Protein AF-0000000074027611 (afdb_homodimer)

Foldseek 3Di:
DWKWAFKQADAPDGTDIDIGDQDDDDALKWKWQWFKFWDDPVLLCVSNVQDVQADPGAGATQFTKTFTQDHHYWAAAPVRHTHDGGFIKGWQQKFAPCPDCCNPPVVHRLPHPPIDGARGRDYLVDPPSQRHNLMRMHMDDSRIHMGTDDPPDDRNLQRCLNWLQLLLLQLVVVDDDQAQFAEEEEELASNRLNNLLVSVVNHHPAYEYEEADPLSQVLSVVNHHPYYHHCVVDPLVRVLVVLCVVVVNFAGQEYEYAAQAEPSVVSRLSRHGQQHEYEYRHNPGDHDDYDDDCCPRDVVSVYYYDYTRTHDPVSSVVSNVSCVVVVVSSVSQAPEEAESVCVSVQSVCVVVVVHSMYMYRPPCPPPPDD/DWKWAFKQADAPDGTDIDIDDQDDDDALKWKWQWFKFWDDPVLLCVSNVQDVQADPGAGATQFTKTFTQDHHYWDAAPVRHTHDGGFIKGWQQKFAPCPDCCNPPVVHRLPHPPIDGARGRDYLVDPPSQRHNLMRMHMDDSRIHMGTDDPPDDRNLQRCLNWLQLLLLQLVVVDDDQAQFAEEEEELASNRLNNLLVSVVNHHPAYEYEEADPLSQVLSVVNHHPYYHHCVVDPLVRVLVVLCVVVVNFAGQEYEYAAQAEPSVVSRLSRHGQQHEYEYRHNPGDHDDYDDDCCPRDVVSVYYYDYTRTHDPVSSVVSNVSCVVVVPSSVSQAPEEAESVCVSVQSVCVVVVVHSMYMYRHPPPPPPDD

Radius of gyration: 30.06 Å; Cα contacts (8 Å, |Δi|>4): 1896; chains: 2; bounding box: 50×96×67 Å

Nearest PDB structures (foldseek):
  1vj0-assembly1_D  TM=9.812E-01  e=1.031E-55  Thermotoga maritima
  1ju9-assembly1_B  TM=8.365E-01  e=3.126E-28  Equus caballus
  7f3p-assembly1_D  TM=8.612E-01  e=1.720E-26  Thermoanaerobacter brockii
  6ljh-assembly1_A  TM=8.284E-01  e=6.159E-26  Artemisia annua
  1agn-assembly1_A  TM=7.928E-01  e=4.806E-27  Homo sapiens

pLDDT: mean 95.37, std 7.91, range [29.94, 98.88]

Organism: NCBI:txid312168

Structure (mmCIF, N/CA/C/O backbone):
data_AF-0000000074027611-model_v1
#
loop_
_entity.id
_entity.type
_entity.pdbx_description
1 polymer 'D-arabinose 1-dehydrogenase, Zn-dependent alcohol dehydrogenase family'
#
loop_
_atom_site.group_PDB
_atom_site.id
_atom_site.type_symbol
_atom_site.label_atom_id
_atom_site.label_alt_id
_atom_site.label_comp_id
_atom_site.label_asym_id
_atom_site.label_entity_id
_atom_site.label_seq_id
_atom_site.pdbx_PDB_ins_code
_atom_site.Cartn_x
_atom_site.Cartn_y
_atom_site.Cartn_z
_atom_site.occupancy
_atom_site.B_iso_or_equiv
_atom_site.auth_seq_id
_atom_site.auth_comp_id
_atom_site.auth_asym_id
_atom_site.auth_atom_id
_atom_site.pdbx_PDB_model_num
ATOM 1 N N . MET A 1 1 ? 15.344 -45.125 -18.812 1 91.56 1 MET A N 1
ATOM 2 C CA . MET A 1 1 ? 13.938 -44.812 -19 1 91.56 1 MET A CA 1
ATOM 3 C C . MET A 1 1 ? 13.773 -43.438 -19.672 1 91.56 1 MET A C 1
ATOM 5 O O . MET A 1 1 ? 14.656 -42.594 -19.578 1 91.56 1 MET A O 1
ATOM 9 N N . LYS A 1 2 ? 12.789 -43.375 -20.484 1 96.56 2 LYS A N 1
ATOM 10 C CA . LYS A 1 2 ? 12.539 -42.094 -21.188 1 96.56 2 LYS A CA 1
ATOM 11 C C . LYS A 1 2 ? 11.219 -41.469 -20.75 1 96.56 2 LYS A C 1
ATOM 13 O O . LYS A 1 2 ? 10.328 -42.188 -20.266 1 96.56 2 LYS A O 1
ATOM 18 N N . SER A 1 3 ? 11.211 -40.25 -20.812 1 97.25 3 SER A N 1
ATOM 19 C CA . SER A 1 3 ? 9.984 -39.5 -20.547 1 97.25 3 SER A CA 1
ATOM 20 C C . SER A 1 3 ? 9.516 -38.75 -21.797 1 97.25 3 SER A C 1
ATOM 22 O O . SER A 1 3 ? 10.312 -38.094 -22.469 1 97.25 3 SER A O 1
ATOM 24 N N . LYS A 1 4 ? 8.219 -38.875 -22.078 1 98 4 LYS A N 1
ATOM 25 C CA . LYS A 1 4 ? 7.617 -38 -23.078 1 98 4 LYS A CA 1
ATOM 26 C C . LYS A 1 4 ? 7.324 -36.625 -22.5 1 98 4 LYS A C 1
ATOM 28 O O . LYS A 1 4 ? 6.906 -36.5 -21.344 1 98 4 LYS A O 1
ATOM 33 N N . ALA A 1 5 ? 7.629 -35.594 -23.25 1 98.5 5 ALA A N 1
ATOM 34 C CA . ALA A 1 5 ? 7.371 -34.219 -22.828 1 98.5 5 ALA A CA 1
ATOM 35 C C . ALA A 1 5 ? 6.918 -33.375 -24 1 98.5 5 ALA A C 1
ATOM 37 O O . ALA A 1 5 ? 7.32 -33.594 -25.141 1 98.5 5 ALA A O 1
ATOM 38 N N . MET A 1 6 ? 6.035 -32.469 -23.781 1 98.75 6 MET A N 1
ATOM 39 C CA . MET A 1 6 ? 5.648 -31.469 -24.75 1 98.75 6 MET A CA 1
ATOM 40 C C . MET A 1 6 ? 6.516 -30.219 -24.609 1 98.75 6 MET A C 1
ATOM 42 O O . MET A 1 6 ? 6.402 -29.484 -23.625 1 98.75 6 MET A O 1
ATOM 46 N N . VAL A 1 7 ? 7.34 -29.922 -25.578 1 98.81 7 VAL A N 1
ATOM 47 C CA . VAL A 1 7 ? 8.383 -28.906 -25.469 1 98.81 7 VAL A CA 1
ATOM 48 C C . VAL A 1 7 ? 8.047 -27.719 -26.359 1 98.81 7 VAL A C 1
ATOM 50 O O . VAL A 1 7 ? 7.688 -27.906 -27.531 1 98.81 7 VAL A O 1
ATOM 53 N N . LEU A 1 8 ? 8.055 -26.547 -25.797 1 98.88 8 LEU A N 1
ATOM 54 C CA . LEU A 1 8 ? 8.008 -25.312 -26.578 1 98.88 8 LEU A CA 1
ATOM 55 C C . LEU A 1 8 ? 9.391 -24.953 -27.109 1 98.88 8 LEU A C 1
ATOM 57 O O . LEU A 1 8 ? 10.281 -24.594 -26.328 1 98.88 8 LEU A O 1
ATOM 61 N N . LYS A 1 9 ? 9.57 -25 -28.391 1 98.56 9 LYS A N 1
ATOM 62 C CA . LYS A 1 9 ? 10.867 -24.75 -29 1 98.56 9 LYS A CA 1
ATOM 63 C C . LYS A 1 9 ? 10.93 -23.344 -29.609 1 98.56 9 LYS A C 1
ATOM 65 O O . LYS A 1 9 ? 12.008 -22.766 -29.734 1 98.56 9 LYS A O 1
ATOM 70 N N . GLU A 1 10 ? 9.797 -22.875 -30.062 1 98.19 10 GLU A N 1
ATOM 71 C CA . GLU A 1 10 ? 9.617 -21.547 -30.641 1 98.19 10 GLU A CA 1
ATOM 72 C C . GLU A 1 10 ? 8.312 -20.906 -30.172 1 98.19 10 GLU A C 1
ATOM 74 O O . GLU A 1 10 ? 7.273 -21.578 -30.125 1 98.19 10 GLU A O 1
ATOM 79 N N . PHE A 1 11 ? 8.438 -19.688 -29.844 1 97.81 11 PHE A N 1
ATOM 80 C CA . PHE A 1 11 ? 7.234 -19 -29.375 1 97.81 11 PHE A CA 1
ATOM 81 C C . PHE A 1 11 ? 6.145 -19.031 -30.438 1 97.81 11 PHE A C 1
ATOM 83 O O . PHE A 1 11 ? 6.434 -19.047 -31.625 1 97.81 11 PHE A O 1
ATOM 90 N N . MET A 1 12 ? 4.914 -19.109 -30.047 1 97.38 12 MET A N 1
ATOM 91 C CA . MET A 1 12 ? 3.705 -19.062 -30.859 1 97.38 12 MET A CA 1
ATOM 92 C C . MET A 1 12 ? 3.629 -20.25 -31.797 1 97.38 12 MET A C 1
ATOM 94 O O . MET A 1 12 ? 2.848 -20.25 -32.75 1 97.38 12 MET A O 1
ATOM 98 N N . LYS A 1 13 ? 4.449 -21.234 -31.672 1 98.25 13 LYS A N 1
ATOM 99 C CA . LYS A 1 13 ? 4.375 -22.484 -32.406 1 98.25 13 LYS A CA 1
ATOM 100 C C . LYS A 1 13 ? 3.889 -23.625 -31.5 1 98.25 13 LYS A C 1
ATOM 102 O O . LYS A 1 13 ? 4.004 -23.531 -30.266 1 98.25 13 LYS A O 1
ATOM 107 N N . PRO A 1 14 ? 3.322 -24.609 -32.094 1 98.44 14 PRO A N 1
ATOM 108 C CA . PRO A 1 14 ? 2.855 -25.719 -31.266 1 98.44 14 PRO A CA 1
ATOM 109 C C . PRO A 1 14 ? 3.986 -26.406 -30.5 1 98.44 14 PRO A C 1
ATOM 111 O O . PRO A 1 14 ? 5.102 -26.516 -31 1 98.44 14 PRO A O 1
ATOM 114 N N . LEU A 1 15 ? 3.631 -26.797 -29.297 1 98.81 15 LEU A N 1
ATOM 115 C CA . LEU A 1 15 ? 4.559 -27.656 -28.578 1 98.81 15 LEU A CA 1
ATOM 116 C C . LEU A 1 15 ? 4.82 -28.953 -29.328 1 98.81 15 LEU A C 1
ATOM 118 O O . LEU A 1 15 ? 3.928 -29.469 -30 1 98.81 15 LEU A O 1
ATOM 122 N N . GLU A 1 16 ? 5.988 -29.469 -29.188 1 98.56 16 GLU A N 1
ATOM 123 C CA . GLU A 1 16 ? 6.367 -30.719 -29.844 1 98.56 16 GLU A CA 1
ATOM 124 C C . GLU A 1 16 ? 6.641 -31.828 -28.812 1 98.56 16 GLU A C 1
ATOM 126 O O . GLU A 1 16 ? 7.285 -31.578 -27.797 1 98.56 16 GLU A O 1
ATOM 131 N N . MET A 1 17 ? 6.129 -32.969 -29.094 1 98.06 17 MET A N 1
ATOM 132 C CA . MET A 1 17 ? 6.438 -34.125 -28.25 1 98.06 17 MET A CA 1
ATOM 133 C C . MET A 1 17 ? 7.887 -34.562 -28.438 1 98.06 17 MET A C 1
ATOM 135 O O . MET A 1 17 ? 8.336 -34.812 -29.562 1 98.06 17 MET A O 1
ATOM 139 N N . VAL A 1 18 ? 8.562 -34.625 -27.391 1 97.88 18 VAL A N 1
ATOM 140 C CA . VAL A 1 18 ? 9.961 -35.031 -27.391 1 97.88 18 VAL A CA 1
ATOM 141 C C . VAL A 1 18 ? 10.172 -36.125 -26.359 1 97.88 18 VAL A C 1
ATOM 143 O O . VAL A 1 18 ? 9.539 -36.125 -25.297 1 97.88 18 VAL A O 1
ATOM 146 N N . GLU A 1 19 ? 10.93 -37.062 -26.703 1 97.88 19 GLU A N 1
ATOM 147 C CA . GLU A 1 19 ? 11.367 -38.062 -25.719 1 97.88 19 GLU A CA 1
ATOM 148 C C . GLU A 1 19 ? 12.688 -37.656 -25.078 1 97.88 19 GLU A C 1
ATOM 150 O O . GLU A 1 19 ? 13.672 -37.375 -25.781 1 97.88 19 GLU A O 1
ATOM 155 N N . ILE A 1 20 ? 12.68 -37.656 -23.797 1 98.06 20 ILE A N 1
ATOM 156 C CA . ILE A 1 20 ? 13.859 -37.219 -23.062 1 98.06 20 ILE A CA 1
ATOM 157 C C . ILE A 1 20 ? 14.336 -38.344 -22.156 1 98.06 20 ILE A C 1
ATOM 159 O O . ILE A 1 20 ? 13.555 -38.938 -21.406 1 98.06 20 ILE A O 1
ATOM 163 N N . GLU A 1 21 ? 15.617 -38.688 -22.312 1 97.75 21 GLU A N 1
ATOM 164 C CA . GLU A 1 21 ? 16.203 -39.656 -21.391 1 97.75 21 GLU A CA 1
ATOM 165 C C . GLU A 1 21 ? 16.219 -39.125 -19.969 1 97.75 21 GLU A C 1
ATOM 167 O O . GLU A 1 21 ? 16.672 -38 -19.719 1 97.75 21 GLU A O 1
ATOM 172 N N . ILE A 1 22 ? 15.688 -39.875 -19.078 1 98.19 22 ILE A N 1
ATOM 173 C CA . ILE A 1 22 ? 15.734 -39.469 -17.672 1 98.19 22 ILE A CA 1
ATOM 174 C C . ILE A 1 22 ? 17.156 -39.625 -17.141 1 98.19 22 ILE A C 1
ATOM 176 O O . ILE A 1 22 ? 17.688 -40.75 -17.109 1 98.19 22 ILE A O 1
ATOM 180 N N . PRO A 1 23 ? 17.734 -38.562 -16.719 1 97.88 23 PRO A N 1
ATOM 181 C CA . PRO A 1 23 ? 19.125 -38.656 -16.234 1 97.88 23 PRO A CA 1
ATOM 182 C C . PRO A 1 23 ? 19.219 -39.312 -14.852 1 97.88 23 PRO A C 1
ATOM 184 O O . PRO A 1 23 ? 18.203 -39.5 -14.18 1 97.88 23 PRO A O 1
ATOM 187 N N . THR A 1 24 ? 20.484 -39.656 -14.609 1 97.25 24 THR A N 1
ATOM 188 C CA . THR A 1 24 ? 20.719 -40.094 -13.234 1 97.25 24 THR A CA 1
ATOM 189 C C . THR A 1 24 ? 20.453 -38.969 -12.258 1 97.25 24 THR A C 1
ATOM 191 O O . THR A 1 24 ? 20.969 -37.844 -12.438 1 97.25 24 THR A O 1
ATOM 194 N N . LEU A 1 25 ? 19.656 -39.25 -11.297 1 97.94 25 LEU A N 1
ATOM 195 C CA . LEU A 1 25 ? 19.297 -38.219 -10.312 1 97.94 25 LEU A CA 1
ATOM 196 C C . LEU A 1 25 ? 20.516 -37.812 -9.477 1 97.94 25 LEU A C 1
ATOM 198 O O . LEU A 1 25 ? 21.344 -38.656 -9.133 1 97.94 25 LEU A O 1
ATOM 202 N N . LYS A 1 26 ? 20.609 -36.531 -9.18 1 96.88 26 LYS A N 1
ATOM 203 C CA . LYS A 1 26 ? 21.578 -36.062 -8.195 1 96.88 26 LYS A CA 1
ATOM 204 C C . LYS A 1 26 ? 21.031 -36.219 -6.777 1 96.88 26 LYS A C 1
ATOM 206 O O . LYS A 1 26 ? 19.828 -36.438 -6.59 1 96.88 26 LYS A O 1
ATOM 211 N N . GLU A 1 27 ? 21.953 -36.062 -5.828 1 95.69 27 GLU A N 1
ATOM 212 C CA . GLU A 1 27 ? 21.578 -36.219 -4.426 1 95.69 27 GLU A CA 1
ATOM 213 C C . GLU A 1 27 ? 20.438 -35.281 -4.059 1 95.69 27 GLU A C 1
ATOM 215 O O . GLU A 1 27 ? 20.516 -34.094 -4.324 1 95.69 27 GLU A O 1
ATOM 220 N N . GLY A 1 28 ? 19.375 -35.844 -3.477 1 95.31 28 GLY A N 1
ATO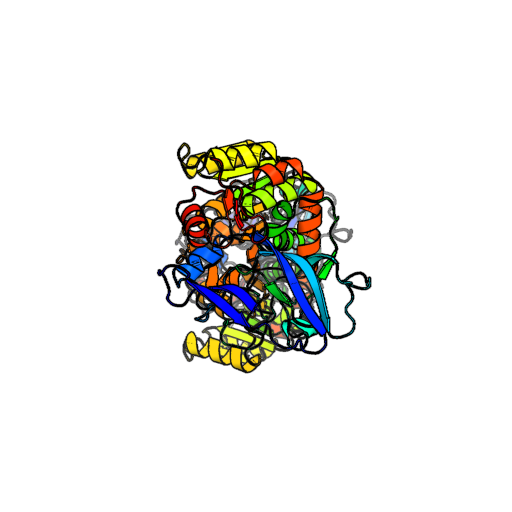M 221 C CA . GLY A 1 28 ? 18.25 -35.062 -3 1 95.31 28 GLY A CA 1
ATOM 222 C C . GLY A 1 28 ? 17.156 -34.875 -4.051 1 95.31 28 GLY A C 1
ATOM 223 O O . GLY A 1 28 ? 16.031 -34.5 -3.725 1 95.31 28 GLY A O 1
ATOM 224 N N . GLU A 1 29 ? 17.438 -35.156 -5.27 1 98 29 GLU A N 1
ATOM 225 C CA . GLU A 1 29 ? 16.453 -34.969 -6.34 1 98 29 GLU A CA 1
ATOM 226 C C . GLU A 1 29 ? 15.398 -36.062 -6.301 1 98 29 GLU A C 1
ATOM 228 O O . GLU A 1 29 ? 15.656 -37.156 -5.797 1 98 29 GLU A O 1
ATOM 233 N N . VAL A 1 30 ? 14.273 -35.781 -6.762 1 98.56 30 VAL A N 1
ATOM 234 C CA . VAL A 1 30 ? 13.133 -36.688 -6.742 1 98.56 30 VAL A CA 1
ATOM 235 C C . VAL A 1 30 ? 12.508 -36.781 -8.133 1 98.56 30 VAL A C 1
ATOM 237 O O . VAL A 1 30 ? 12.164 -35.75 -8.719 1 98.56 30 VAL A O 1
ATOM 240 N N . LEU A 1 31 ? 12.398 -37.938 -8.648 1 98.69 31 LEU A N 1
ATOM 241 C CA . LEU A 1 31 ? 11.672 -38.188 -9.891 1 98.69 31 LEU A CA 1
ATOM 242 C C . LEU A 1 31 ? 10.18 -38.406 -9.617 1 98.69 31 LEU A C 1
ATOM 244 O O . LEU A 1 31 ? 9.812 -39.25 -8.82 1 98.69 31 LEU A O 1
ATOM 248 N N . ILE A 1 32 ? 9.414 -37.594 -10.242 1 98.69 32 ILE A N 1
ATOM 249 C CA . ILE A 1 32 ? 7.973 -37.656 -10.031 1 98.69 32 ILE A CA 1
ATOM 250 C C . ILE A 1 32 ? 7.289 -38.125 -11.312 1 98.69 32 ILE A C 1
ATOM 252 O O . ILE A 1 32 ? 7.57 -37.625 -12.398 1 98.69 32 ILE A O 1
ATOM 256 N N . LYS A 1 33 ? 6.441 -39.094 -11.195 1 98.44 33 LYS A N 1
ATOM 257 C CA . LYS A 1 33 ? 5.488 -39.406 -12.258 1 98.44 33 LYS A CA 1
ATOM 258 C C . LYS A 1 33 ? 4.27 -38.469 -12.18 1 98.44 33 LYS A C 1
ATOM 260 O O . LYS A 1 33 ? 3.48 -38.562 -11.234 1 98.44 33 LYS A O 1
ATOM 265 N N . ILE A 1 34 ? 4.086 -37.688 -13.164 1 98.44 34 ILE A N 1
ATOM 266 C CA . ILE A 1 34 ? 3.045 -36.656 -13.117 1 98.44 34 ILE A CA 1
ATOM 267 C C . ILE A 1 34 ? 1.675 -37.312 -13.289 1 98.44 34 ILE A C 1
ATOM 269 O O . ILE A 1 34 ? 1.471 -38.094 -14.203 1 98.44 34 ILE A O 1
ATOM 273 N N . GLU A 1 35 ? 0.787 -36.969 -12.43 1 97.75 35 GLU A N 1
ATOM 274 C CA . GLU A 1 35 ? -0.591 -37.438 -12.547 1 97.75 35 GLU A CA 1
ATOM 275 C C . GLU A 1 35 ? -1.496 -36.375 -13.125 1 97.75 35 GLU A C 1
ATOM 277 O O . GLU A 1 35 ? -2.461 -36.656 -13.828 1 97.75 35 GLU A O 1
ATOM 282 N N . ALA A 1 36 ? -1.262 -35.188 -12.781 1 98.38 36 ALA A N 1
ATOM 283 C CA . ALA A 1 36 ? -2.027 -34.062 -13.273 1 98.38 36 ALA A CA 1
ATOM 284 C C . ALA A 1 36 ? -1.15 -32.812 -13.391 1 98.38 36 ALA A C 1
ATOM 286 O O . ALA A 1 36 ? -0.307 -32.562 -12.523 1 98.38 36 ALA A O 1
ATOM 287 N N . ALA A 1 37 ? -1.278 -32.062 -14.453 1 98.69 37 ALA A N 1
ATOM 288 C CA . ALA A 1 37 ? -0.595 -30.797 -14.688 1 98.69 37 ALA A CA 1
ATOM 289 C C . ALA A 1 37 ? -1.58 -29.719 -15.117 1 98.69 37 ALA A C 1
ATOM 291 O O . ALA A 1 37 ? -2.258 -29.859 -16.141 1 98.69 37 ALA A O 1
ATOM 292 N N . GLY A 1 38 ? -1.611 -28.656 -14.344 1 98.25 38 GLY A N 1
ATOM 293 C CA . GLY A 1 38 ? -2.529 -27.578 -14.672 1 98.25 38 GLY A CA 1
ATOM 294 C C . GLY A 1 38 ? -2.021 -26.688 -15.797 1 98.25 38 GLY A C 1
ATOM 295 O O . GLY A 1 38 ? -0.814 -26.484 -15.93 1 98.25 38 GLY A O 1
ATOM 296 N N . VAL A 1 39 ? -2.941 -26.219 -16.594 1 98 39 VAL A N 1
ATOM 297 C CA . VAL A 1 39 ? -2.643 -25.188 -17.578 1 98 39 VAL A CA 1
ATOM 298 C C . VAL A 1 39 ? -3.045 -23.812 -17.016 1 98 39 VAL A C 1
ATOM 300 O O . VAL A 1 39 ? -4.215 -23.594 -16.703 1 98 39 VAL A O 1
ATOM 303 N N . CYS A 1 40 ? -2.092 -22.953 -16.875 1 95.69 40 CYS A N 1
ATOM 304 C CA . CYS A 1 40 ? -2.293 -21.641 -16.281 1 95.69 40 CYS A CA 1
ATOM 305 C C . CYS A 1 40 ? -2.293 -20.547 -17.344 1 95.69 40 CYS A C 1
ATOM 307 O O . CYS A 1 40 ? -1.749 -20.75 -18.438 1 95.69 40 CYS A O 1
ATOM 309 N N . GLY A 1 41 ? -3.006 -19.438 -17.062 1 92.69 41 GLY A N 1
ATOM 310 C CA . GLY A 1 41 ? -2.922 -18.297 -17.953 1 92.69 41 GLY A CA 1
ATOM 311 C C . GLY A 1 41 ? -1.494 -17.891 -18.266 1 92.69 41 GLY A C 1
ATOM 312 O O . GLY A 1 41 ? -1.196 -17.453 -19.391 1 92.69 41 GLY A O 1
ATOM 313 N N . SER A 1 42 ? -0.619 -18.031 -17.344 1 93.38 42 SER A N 1
ATOM 314 C CA . SER A 1 42 ? 0.785 -17.703 -17.547 1 93.38 42 SER A CA 1
ATOM 315 C C . SER A 1 42 ? 1.418 -18.594 -18.609 1 93.38 42 SER A C 1
ATOM 317 O O . SER A 1 42 ? 2.32 -18.172 -19.328 1 93.38 42 SER A O 1
ATOM 319 N N . ASP A 1 43 ? 0.99 -19.828 -18.719 1 97.06 43 ASP A N 1
ATOM 320 C CA . ASP A 1 43 ? 1.502 -20.703 -19.766 1 97.06 43 ASP A CA 1
ATOM 321 C C . ASP A 1 43 ? 1.183 -20.156 -21.156 1 97.06 43 ASP A C 1
ATOM 323 O O . ASP A 1 43 ? 1.998 -20.25 -22.062 1 97.06 43 ASP A O 1
ATOM 327 N N . VAL A 1 44 ? -0.046 -19.625 -21.266 1 96.25 44 VAL A N 1
ATOM 328 C CA . VAL A 1 44 ? -0.457 -19.031 -22.531 1 96.25 44 VAL A CA 1
ATOM 329 C C . VAL A 1 44 ? 0.449 -17.844 -22.844 1 96.25 44 VAL A C 1
ATOM 331 O O . VAL A 1 44 ? 0.927 -17.703 -23.984 1 96.25 44 VAL A O 1
ATOM 334 N N . HIS A 1 45 ? 0.688 -17.031 -21.828 1 94.12 45 HIS A N 1
ATOM 335 C CA . HIS A 1 45 ? 1.562 -15.883 -22.031 1 94.12 45 HIS A CA 1
ATOM 336 C C . HIS A 1 45 ? 2.979 -16.312 -22.391 1 94.12 45 HIS A C 1
ATOM 338 O O . HIS A 1 45 ? 3.623 -15.703 -23.234 1 94.12 45 HIS A O 1
ATOM 344 N N . MET A 1 46 ? 3.441 -17.297 -21.75 1 96.62 46 MET A N 1
ATOM 345 C CA . MET A 1 46 ? 4.773 -17.828 -22.047 1 96.62 46 MET A CA 1
ATOM 346 C C . MET A 1 46 ? 4.832 -18.406 -23.453 1 96.62 46 MET A C 1
ATOM 348 O O . MET A 1 46 ? 5.797 -18.188 -24.188 1 96.62 46 MET A O 1
ATOM 352 N N . TRP A 1 47 ? 3.803 -19.109 -23.797 1 97.94 47 TRP A N 1
ATOM 353 C CA . TRP A 1 47 ? 3.711 -19.641 -25.156 1 97.94 47 TRP A CA 1
ATOM 354 C C . TRP A 1 47 ? 3.795 -18.531 -26.188 1 97.94 47 TRP A C 1
ATOM 356 O O . TRP A 1 47 ? 4.453 -18.688 -27.219 1 97.94 47 TRP A O 1
ATOM 366 N N . LYS A 1 48 ? 3.211 -17.406 -25.859 1 96.94 48 LYS A N 1
ATOM 367 C CA . LYS A 1 48 ? 3.178 -16.266 -26.781 1 96.94 48 LYS A CA 1
ATOM 368 C C . LYS A 1 48 ? 4.508 -15.516 -26.766 1 96.94 48 LYS A C 1
ATOM 370 O O . LYS A 1 48 ? 4.734 -14.633 -27.594 1 96.94 48 LYS A O 1
ATOM 375 N N . GLY A 1 49 ? 5.391 -15.781 -25.828 1 96 49 GLY A N 1
ATOM 376 C CA . GLY A 1 49 ? 6.648 -15.062 -25.703 1 96 49 GLY A CA 1
ATOM 377 C C . GLY A 1 49 ? 6.516 -13.75 -24.969 1 96 49 GLY A C 1
ATOM 378 O O . GLY A 1 49 ? 7.348 -12.852 -25.141 1 96 49 GLY A O 1
ATOM 379 N N . GLU A 1 50 ? 5.457 -13.648 -24.125 1 92 50 GLU A N 1
ATOM 380 C CA . GLU A 1 50 ? 5.152 -12.375 -23.484 1 92 50 GLU A CA 1
ATOM 381 C C . GLU A 1 50 ? 5.812 -12.289 -22.109 1 92 50 GLU A C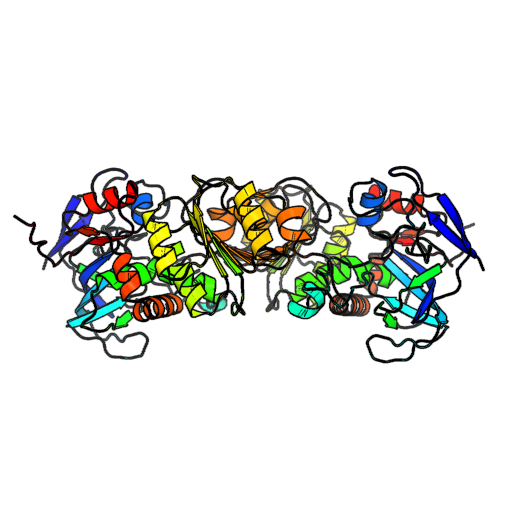 1
ATOM 383 O O . GLU A 1 50 ? 5.871 -11.211 -21.516 1 92 50 GLU A O 1
ATOM 388 N N . ASP A 1 51 ? 6.273 -13.367 -21.562 1 91.19 51 ASP A N 1
ATOM 389 C CA . ASP A 1 51 ? 6.996 -13.398 -20.297 1 91.19 51 ASP A CA 1
ATOM 390 C C . ASP A 1 51 ? 8.508 -13.398 -20.531 1 91.19 51 ASP A C 1
ATOM 392 O O . ASP A 1 51 ? 9.07 -14.383 -21.016 1 91.19 51 ASP A O 1
ATOM 396 N N . PRO A 1 52 ? 9.195 -12.312 -20.172 1 88.94 52 PRO A N 1
ATOM 397 C CA . PRO A 1 52 ? 10.625 -12.203 -20.453 1 88.94 52 PRO A CA 1
ATOM 398 C C . PRO A 1 52 ? 11.461 -13.242 -19.703 1 88.94 52 PRO A C 1
ATOM 400 O O . PRO A 1 52 ? 12.633 -13.445 -20.016 1 88.94 52 PRO A O 1
ATOM 403 N N . ARG A 1 53 ? 11.055 -14.078 -18.875 1 88.62 53 ARG A N 1
ATOM 404 C CA . ARG A 1 53 ? 11.781 -15.062 -18.078 1 88.62 53 ARG A CA 1
ATOM 405 C C . ARG A 1 53 ? 11.859 -16.406 -18.797 1 88.62 53 ARG A C 1
ATOM 407 O O . ARG A 1 53 ? 12.609 -17.297 -18.391 1 88.62 53 ARG A O 1
ATOM 414 N N . THR A 1 54 ? 11.117 -16.562 -19.781 1 95.62 54 THR A N 1
ATOM 415 C CA . THR A 1 54 ? 10.914 -17.875 -20.391 1 95.62 54 THR A CA 1
ATOM 416 C C . THR A 1 54 ? 12.07 -18.219 -21.328 1 95.62 54 THR A C 1
ATOM 418 O O . THR A 1 54 ? 12.211 -17.625 -22.391 1 95.62 54 THR A O 1
ATOM 421 N N . PRO A 1 55 ? 12.781 -19.203 -20.906 1 97.31 55 PRO A N 1
ATOM 422 C CA . PRO A 1 55 ? 13.844 -19.656 -21.812 1 97.31 55 PRO A CA 1
ATOM 423 C C . PRO A 1 55 ? 13.375 -20.75 -22.766 1 97.31 55 PRO A C 1
ATOM 425 O O . PRO A 1 55 ? 12.547 -21.578 -22.406 1 97.31 55 PRO A O 1
ATOM 428 N N . LEU A 1 56 ? 13.891 -20.719 -24.016 1 97.69 56 LEU A N 1
ATOM 429 C CA . LEU A 1 56 ? 13.633 -21.797 -24.969 1 97.69 56 LEU A CA 1
ATOM 430 C C . LEU A 1 56 ? 14.875 -22.672 -25.156 1 97.69 56 LEU A C 1
ATOM 432 O O . LEU A 1 56 ? 16 -22.172 -25.078 1 97.69 56 LEU A O 1
ATOM 436 N N . PRO A 1 57 ? 14.773 -24 -25.453 1 98.5 57 PRO A N 1
ATOM 437 C CA . PRO A 1 57 ? 13.508 -24.734 -25.344 1 98.5 57 PRO A CA 1
ATOM 438 C C . PRO A 1 57 ? 13.055 -24.922 -23.906 1 98.5 57 PRO A C 1
ATOM 440 O O . PRO A 1 57 ? 13.883 -24.922 -22.984 1 98.5 57 PRO A O 1
ATOM 443 N N . ILE A 1 58 ? 11.727 -25.109 -23.688 1 98.75 58 ILE A N 1
ATOM 444 C CA . ILE A 1 58 ? 11.234 -25.281 -22.312 1 98.75 58 ILE A CA 1
ATOM 445 C C . ILE A 1 58 ? 10.07 -26.266 -22.312 1 98.75 58 ILE A C 1
ATOM 447 O O . ILE A 1 58 ? 9.297 -26.328 -23.266 1 98.75 58 ILE A O 1
ATOM 451 N N . ILE A 1 59 ? 9.992 -27.109 -21.312 1 98.81 59 ILE A N 1
ATOM 452 C CA . ILE A 1 59 ? 8.766 -27.812 -20.953 1 98.81 59 ILE A CA 1
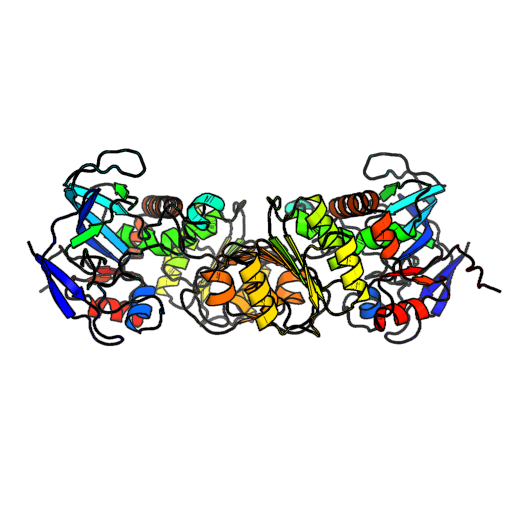ATOM 453 C C . ILE A 1 59 ? 7.906 -26.922 -20.062 1 98.81 59 ILE A C 1
ATOM 455 O O . ILE A 1 59 ? 8.273 -26.641 -18.922 1 98.81 59 ILE A O 1
ATOM 459 N N . LEU A 1 60 ? 6.75 -26.469 -20.531 1 98.44 60 LEU A N 1
ATOM 460 C CA . LEU A 1 60 ? 5.852 -25.625 -19.734 1 98.44 60 LEU A CA 1
ATOM 461 C C . LEU A 1 60 ? 5.188 -26.438 -18.625 1 98.44 60 LEU A C 1
ATOM 463 O O . LEU A 1 60 ? 5.492 -27.609 -18.453 1 98.44 60 LEU A O 1
ATOM 467 N N . GLY A 1 61 ? 4.387 -25.734 -17.859 1 98.31 61 GLY A N 1
ATOM 468 C CA . GLY A 1 61 ? 3.641 -26.359 -16.781 1 98.31 61 GLY A CA 1
ATOM 469 C C . GLY A 1 61 ? 4.293 -26.188 -15.422 1 98.31 61 GLY A C 1
ATOM 470 O O . GLY A 1 61 ? 5.23 -26.906 -15.078 1 98.31 61 GLY A O 1
ATOM 471 N N . HIS A 1 62 ? 3.754 -25.297 -14.633 1 98.19 62 HIS A N 1
ATOM 472 C CA . HIS A 1 62 ? 4.324 -25.047 -13.312 1 98.19 62 HIS A CA 1
ATOM 473 C C . HIS A 1 62 ? 3.377 -25.5 -12.211 1 98.19 62 HIS A C 1
ATOM 475 O O . HIS A 1 62 ? 3.674 -25.328 -11.023 1 98.19 62 HIS A O 1
ATOM 481 N N . GLU A 1 63 ? 2.307 -26.062 -12.594 1 98.38 63 GLU A N 1
ATOM 482 C CA . GLU A 1 63 ? 1.324 -26.641 -11.688 1 98.38 63 GLU A CA 1
ATOM 483 C C . GLU A 1 63 ? 1.306 -28.172 -11.797 1 98.38 63 GLU A C 1
ATOM 485 O O . GLU A 1 63 ? 0.803 -28.719 -12.773 1 98.38 63 GLU A O 1
ATOM 490 N N . GLY A 1 64 ? 1.794 -28.828 -10.734 1 98.12 64 GLY A N 1
ATOM 491 C CA . GLY A 1 64 ? 1.879 -30.281 -10.867 1 98.12 64 GLY A CA 1
ATOM 492 C C . GLY A 1 64 ? 1.504 -31.016 -9.594 1 98.12 64 GLY A C 1
ATOM 493 O O . GLY A 1 64 ? 1.718 -30.516 -8.492 1 98.12 64 GLY A O 1
ATOM 494 N N . VAL A 1 65 ? 0.917 -32.125 -9.781 1 98.44 65 VAL A N 1
ATOM 495 C CA . VAL A 1 65 ? 0.678 -33.156 -8.773 1 98.44 65 VAL A CA 1
ATOM 496 C C . VAL A 1 65 ? 1.084 -34.531 -9.328 1 98.44 65 VAL A C 1
ATOM 498 O O . VAL A 1 65 ? 0.833 -34.844 -10.5 1 98.44 65 VAL A O 1
ATOM 501 N N . GLY A 1 66 ? 1.738 -35.281 -8.523 1 98.12 66 GLY A N 1
ATOM 502 C CA . GLY A 1 66 ? 2.178 -36.562 -9.031 1 98.12 66 GLY A CA 1
ATOM 503 C C . GLY A 1 66 ? 2.658 -37.5 -7.938 1 98.12 66 GLY A C 1
ATOM 504 O O . GLY A 1 66 ? 2.553 -37.188 -6.75 1 98.12 66 GLY A O 1
ATOM 505 N N . ARG A 1 67 ? 3.156 -38.625 -8.398 1 98 67 ARG A N 1
ATOM 506 C CA . ARG A 1 67 ? 3.621 -39.656 -7.473 1 98 67 ARG A CA 1
ATOM 507 C C . ARG A 1 67 ? 5.141 -39.781 -7.527 1 98 67 ARG A C 1
ATOM 509 O O . ARG A 1 67 ? 5.73 -39.75 -8.609 1 98 67 ARG A O 1
ATOM 516 N N . VAL A 1 68 ? 5.676 -40 -6.363 1 98.31 68 VAL A N 1
ATOM 517 C CA . VAL A 1 68 ? 7.117 -40.219 -6.273 1 98.31 68 VAL A CA 1
ATOM 518 C C . VAL A 1 68 ? 7.492 -41.531 -6.969 1 98.31 68 VAL A C 1
ATOM 520 O O . VAL A 1 68 ? 6.957 -42.594 -6.633 1 98.31 68 VAL A O 1
ATOM 523 N N . GLN A 1 69 ? 8.352 -41.406 -7.953 1 98 69 GLN A N 1
ATOM 524 C CA . GLN A 1 69 ? 8.852 -42.594 -8.656 1 98 69 GLN A CA 1
ATOM 525 C C . GLN A 1 69 ? 10.18 -43.062 -8.07 1 98 69 GLN A C 1
ATOM 527 O O . GLN A 1 69 ? 10.383 -44.25 -7.875 1 98 69 GLN A O 1
ATOM 532 N N . GLU A 1 70 ? 11.047 -42.125 -7.887 1 97.88 70 GLU A N 1
ATOM 533 C CA . GLU A 1 70 ? 12.398 -42.375 -7.402 1 97.88 70 GLU A CA 1
ATOM 534 C C . GLU A 1 70 ? 12.945 -41.219 -6.605 1 97.88 70 GLU A C 1
ATOM 536 O O . GLU A 1 70 ? 12.625 -40.062 -6.898 1 97.88 70 GLU A O 1
ATOM 541 N N . ILE A 1 71 ? 13.695 -41.562 -5.562 1 97.81 71 ILE A N 1
ATOM 542 C CA . ILE A 1 71 ? 14.398 -40.562 -4.77 1 97.81 71 ILE A CA 1
ATOM 543 C C . ILE A 1 71 ? 15.875 -40.938 -4.676 1 97.81 71 ILE A C 1
ATOM 545 O O . ILE A 1 71 ? 16.234 -42.062 -4.379 1 97.81 71 ILE A O 1
ATOM 549 N N . LYS A 1 72 ? 16.688 -40 -5.043 1 97.88 72 LYS A N 1
ATOM 550 C CA . LYS A 1 72 ? 18.109 -40.219 -4.766 1 97.88 72 LYS A CA 1
ATOM 551 C C . LYS A 1 72 ? 18.469 -39.75 -3.361 1 97.88 72 LYS A C 1
ATOM 553 O O . LYS A 1 72 ? 18.469 -38.531 -3.086 1 97.88 72 LYS A O 1
ATOM 558 N N . GLY A 1 73 ? 18.75 -40.688 -2.463 1 96.19 73 GLY A N 1
ATOM 559 C CA . GLY A 1 73 ? 19.016 -40.375 -1.072 1 96.19 73 GLY A CA 1
ATOM 560 C C . GLY A 1 73 ? 17.766 -40.312 -0.218 1 96.19 73 GLY A C 1
ATOM 561 O O . GLY A 1 73 ? 16.844 -41.094 -0.397 1 96.19 73 GLY A O 1
ATOM 562 N N . GLU A 1 74 ? 17.859 -39.375 0.769 1 94.5 74 GLU A N 1
ATOM 563 C CA . GLU A 1 74 ? 16.719 -39.188 1.666 1 94.5 74 GLU A CA 1
ATOM 564 C C . GLU A 1 74 ? 16.062 -37.812 1.44 1 94.5 74 GLU A C 1
ATOM 566 O O . GLU A 1 74 ? 16.75 -36.844 1.155 1 94.5 74 GLU A O 1
ATOM 571 N N . LYS A 1 75 ? 14.797 -37.875 1.462 1 96.25 75 LYS A N 1
ATOM 572 C CA . LYS A 1 75 ? 14.016 -36.625 1.347 1 96.25 75 LYS A CA 1
ATOM 573 C C . LYS A 1 75 ? 12.812 -36.656 2.279 1 96.25 75 LYS A C 1
ATOM 575 O O . LYS A 1 75 ? 12.219 -37.719 2.508 1 96.25 75 LYS A O 1
ATOM 580 N N . GLN A 1 76 ? 12.562 -35.562 2.91 1 96.31 76 GLN A N 1
ATOM 581 C CA . GLN A 1 76 ? 11.406 -35.406 3.789 1 96.31 76 GLN A CA 1
ATOM 582 C C . GLN A 1 76 ? 10.461 -34.312 3.277 1 96.31 76 GLN A C 1
ATOM 584 O O . GLN A 1 76 ? 10.867 -33.438 2.521 1 96.31 76 GLN A O 1
ATOM 589 N N . THR A 1 77 ? 9.234 -34.469 3.635 1 97.31 77 THR A N 1
ATOM 590 C CA . THR A 1 77 ? 8.281 -33.406 3.398 1 97.31 77 THR A CA 1
ATOM 591 C C . THR A 1 77 ? 8.562 -32.219 4.316 1 97.31 77 THR A C 1
ATOM 593 O O . THR A 1 77 ? 9.43 -32.281 5.191 1 97.31 77 THR A O 1
ATOM 596 N N . ILE A 1 78 ? 7.828 -31.172 4.168 1 95.44 78 ILE A N 1
ATOM 597 C CA . ILE A 1 78 ? 7.992 -29.969 4.984 1 95.44 78 ILE A CA 1
ATOM 598 C C . ILE A 1 78 ? 7.637 -30.281 6.434 1 95.44 78 ILE A C 1
ATOM 600 O O . ILE A 1 78 ? 8.078 -29.594 7.352 1 95.44 78 ILE A O 1
ATOM 604 N N . TYR A 1 79 ? 6.914 -31.359 6.695 1 95.69 79 TYR A N 1
ATOM 605 C CA . TYR A 1 79 ? 6.488 -31.734 8.039 1 95.69 79 TYR A CA 1
ATOM 606 C C . TYR A 1 79 ? 7.457 -32.719 8.664 1 95.69 79 TYR A C 1
ATOM 608 O O . TYR A 1 79 ? 7.246 -33.188 9.781 1 95.69 79 TYR A O 1
ATOM 616 N N . GLY A 1 80 ? 8.414 -33.125 7.902 1 94.69 80 GLY A N 1
ATOM 617 C CA . GLY A 1 80 ? 9.438 -34.031 8.438 1 94.69 80 GLY A CA 1
ATOM 618 C C . GLY A 1 80 ? 9.148 -35.5 8.164 1 94.69 80 GLY A C 1
ATOM 619 O O . GLY A 1 80 ? 9.875 -36.375 8.633 1 94.69 80 GLY A O 1
ATOM 620 N N . GLU A 1 81 ? 8.125 -35.719 7.379 1 95.44 81 GLU A N 1
ATOM 621 C CA . GLU A 1 81 ? 7.812 -37.125 7.012 1 95.44 81 GLU A CA 1
ATOM 622 C C . GLU A 1 81 ? 8.75 -37.625 5.918 1 95.44 81 GLU A C 1
ATOM 624 O O . GLU A 1 81 ? 9.055 -36.906 4.969 1 95.44 81 GLU A O 1
ATOM 629 N N . GLU A 1 82 ? 9.07 -38.812 6.086 1 96.38 82 GLU A N 1
ATOM 630 C CA . GLU A 1 82 ? 9.906 -39.406 5.047 1 96.38 82 GLU A CA 1
ATOM 631 C C . GLU A 1 82 ? 9.133 -39.562 3.742 1 96.38 82 GLU A C 1
ATOM 633 O O . GLU A 1 82 ? 7.992 -40.031 3.744 1 96.38 82 GLU A O 1
ATOM 638 N N . LEU A 1 83 ? 9.727 -39.188 2.725 1 97.31 83 LEU A N 1
ATOM 639 C CA . LEU A 1 83 ? 9.156 -39.375 1.395 1 97.31 83 LEU A CA 1
ATOM 640 C C . LEU A 1 83 ? 9.531 -40.75 0.836 1 97.31 83 LEU A C 1
ATOM 642 O O . LEU A 1 83 ? 10.68 -41.188 0.964 1 97.31 83 LEU A O 1
ATOM 646 N N . LYS A 1 84 ? 8.562 -41.406 0.179 1 97.06 84 LYS A N 1
ATOM 647 C CA . LYS A 1 84 ? 8.797 -42.719 -0.394 1 97.06 84 LYS A CA 1
ATOM 648 C C . LYS A 1 84 ? 8.164 -42.844 -1.776 1 97.06 84 LYS A C 1
ATOM 650 O O . LYS A 1 84 ? 7.234 -42.125 -2.107 1 97.06 84 LYS A O 1
ATOM 655 N N . ALA A 1 85 ? 8.734 -43.812 -2.496 1 97.5 85 ALA A N 1
ATOM 656 C CA . ALA A 1 85 ? 8.117 -44.125 -3.779 1 97.5 85 ALA A CA 1
ATOM 657 C C . ALA A 1 85 ? 6.637 -44.469 -3.605 1 97.5 85 ALA A C 1
ATOM 659 O O . ALA A 1 85 ? 6.254 -45.156 -2.66 1 97.5 85 ALA A O 1
ATOM 660 N N . GLY A 1 86 ? 5.832 -43.875 -4.449 1 97.5 86 GLY A N 1
ATOM 661 C CA . GLY A 1 86 ? 4.402 -44.125 -4.398 1 97.5 86 GLY A CA 1
ATOM 662 C C . GLY A 1 86 ? 3.613 -43 -3.746 1 97.5 86 GLY A C 1
ATOM 663 O O . GLY A 1 86 ? 2.404 -42.875 -3.959 1 97.5 86 GLY A O 1
ATOM 664 N N . ASP A 1 87 ? 4.254 -42.188 -2.893 1 97.75 87 ASP A N 1
ATOM 665 C CA . ASP A 1 87 ? 3.568 -41.094 -2.242 1 97.75 87 ASP A CA 1
ATOM 666 C C . ASP A 1 87 ? 3.004 -40.094 -3.271 1 97.75 87 ASP A C 1
ATOM 668 O O . ASP A 1 87 ? 3.689 -39.75 -4.227 1 97.75 87 ASP A O 1
ATOM 672 N N . LEU A 1 88 ? 1.704 -39.75 -3.152 1 98.12 88 LEU A N 1
ATOM 673 C CA . LEU A 1 88 ? 1.125 -38.656 -3.936 1 98.12 88 LEU A CA 1
ATOM 674 C C . LEU A 1 88 ? 1.471 -37.312 -3.326 1 98.12 88 LEU A C 1
ATOM 676 O O . LEU A 1 88 ? 1.25 -37.062 -2.133 1 98.12 88 LEU A O 1
ATOM 680 N N . ILE A 1 89 ? 2.057 -36.406 -4.164 1 98.56 89 ILE A N 1
ATOM 681 C CA . ILE A 1 89 ? 2.584 -35.188 -3.564 1 98.56 89 ILE A CA 1
ATOM 682 C C . ILE A 1 89 ? 2.23 -33.969 -4.441 1 98.56 89 ILE A C 1
ATOM 684 O O . ILE A 1 89 ? 1.953 -34.125 -5.633 1 98.56 89 ILE A O 1
ATOM 688 N N . ILE A 1 90 ? 2.1 -32.844 -3.891 1 98.56 90 ILE A N 1
ATOM 689 C CA . ILE A 1 90 ? 2.176 -31.531 -4.492 1 98.56 90 ILE A CA 1
ATOM 690 C C . ILE A 1 90 ? 3.387 -30.781 -3.941 1 98.56 90 ILE A C 1
ATOM 692 O O . ILE A 1 90 ? 3.885 -31.109 -2.861 1 98.56 90 ILE A O 1
ATOM 696 N N . TRP A 1 91 ? 3.951 -29.875 -4.691 1 98.5 91 TRP A N 1
ATOM 697 C CA . TRP A 1 91 ? 5.184 -29.234 -4.27 1 98.5 91 TRP A CA 1
ATOM 698 C C . TRP A 1 91 ? 5.133 -27.734 -4.555 1 98.5 91 TRP A C 1
ATOM 700 O O . TRP A 1 91 ? 4.277 -27.266 -5.316 1 98.5 91 TRP A O 1
ATOM 710 N N . ASN A 1 92 ? 5.938 -26.984 -3.838 1 97.94 92 ASN A N 1
ATOM 711 C CA . ASN A 1 92 ? 6.16 -25.594 -4.184 1 97.94 92 ASN A CA 1
ATOM 712 C C . ASN A 1 92 ? 6.836 -25.453 -5.547 1 97.94 92 ASN A C 1
ATOM 714 O O . ASN A 1 92 ? 7.949 -25.938 -5.742 1 97.94 92 ASN A O 1
ATOM 718 N N . ARG A 1 93 ? 6.234 -24.75 -6.387 1 97.38 93 ARG A N 1
ATOM 719 C CA . ARG A 1 93 ? 6.711 -24.656 -7.762 1 97.38 93 ARG A CA 1
ATOM 720 C C . ARG A 1 93 ? 7.992 -23.828 -7.84 1 97.38 93 ARG A C 1
ATOM 722 O O . ARG A 1 93 ? 8.711 -23.875 -8.844 1 97.38 93 ARG A O 1
ATOM 729 N N . GLY A 1 94 ? 8.227 -22.984 -6.887 1 96.38 94 GLY A N 1
ATOM 730 C CA . GLY A 1 94 ? 9.414 -22.141 -6.867 1 96.38 94 GLY A CA 1
ATOM 731 C C . GLY A 1 94 ? 10.445 -22.594 -5.855 1 96.38 94 GLY A C 1
ATOM 732 O O . GLY A 1 94 ? 10.141 -22.734 -4.668 1 96.38 94 GLY A O 1
ATOM 733 N N . VAL A 1 95 ? 11.664 -22.797 -6.355 1 96.38 95 VAL A N 1
ATOM 734 C CA . VAL A 1 95 ? 12.773 -23.234 -5.512 1 96.38 95 VAL A CA 1
ATOM 735 C C . VAL A 1 95 ? 13.703 -22.062 -5.23 1 96.38 95 VAL A C 1
ATOM 737 O O . VAL A 1 95 ? 14.289 -21.5 -6.152 1 96.38 95 VAL A O 1
ATOM 740 N N . THR A 1 96 ? 13.859 -21.719 -3.963 1 96 96 THR A N 1
ATOM 741 C CA . THR A 1 96 ? 14.648 -20.562 -3.588 1 96 96 THR A CA 1
ATOM 742 C C . THR A 1 96 ? 16.094 -20.953 -3.293 1 96 96 THR A C 1
ATOM 744 O O . THR A 1 96 ? 16.391 -22.125 -3.074 1 96 96 THR A O 1
ATOM 747 N N . CYS A 1 97 ? 17.031 -19.969 -3.234 1 95.19 97 CYS A N 1
ATOM 748 C CA . CYS A 1 97 ? 18.453 -20.234 -3.047 1 95.19 97 CYS A CA 1
ATOM 749 C C . CYS A 1 97 ? 18.797 -20.359 -1.567 1 95.19 97 CYS A C 1
ATOM 751 O O . CYS A 1 97 ? 19.812 -20.953 -1.21 1 95.19 97 CYS A O 1
ATOM 753 N N . ASP A 1 98 ? 18 -19.797 -0.745 1 93.69 98 ASP A N 1
ATOM 754 C CA . ASP A 1 98 ? 18.141 -19.828 0.708 1 93.69 98 ASP A CA 1
ATOM 755 C C . ASP A 1 98 ? 19.438 -19.172 1.156 1 93.69 98 ASP A C 1
ATOM 757 O O . ASP A 1 98 ? 20 -19.531 2.189 1 93.69 98 ASP A O 1
ATOM 761 N N . LYS A 1 99 ? 20 -18.234 0.355 1 94.81 99 LYS A N 1
ATOM 762 C CA . LYS A 1 99 ? 21.266 -17.641 0.753 1 94.81 99 LYS A CA 1
ATOM 763 C C . LYS A 1 99 ? 21.297 -16.141 0.459 1 94.81 99 LYS A C 1
ATOM 765 O O . LYS A 1 99 ? 22.188 -15.43 0.922 1 94.81 99 LYS A O 1
ATOM 770 N N . CYS A 1 100 ? 20.391 -15.719 -0.313 1 94.94 100 CYS A N 1
ATOM 771 C CA . CYS A 1 100 ? 20.453 -14.328 -0.761 1 94.94 100 CYS A CA 1
ATOM 772 C C . CYS A 1 100 ? 19.781 -13.398 0.249 1 94.94 100 CYS A C 1
ATOM 774 O O . CYS A 1 100 ? 19.281 -13.859 1.281 1 94.94 100 CYS A O 1
ATOM 776 N N . PHE A 1 101 ? 19.828 -12.07 -0.05 1 94.44 101 PHE A N 1
ATOM 777 C CA . PHE A 1 101 ? 19.281 -11.023 0.806 1 94.44 101 PHE A CA 1
ATOM 778 C C . PHE A 1 101 ? 17.812 -11.297 1.124 1 94.44 101 PHE A C 1
ATOM 780 O O . PHE A 1 101 ? 17.406 -11.227 2.285 1 94.44 101 PHE A O 1
ATOM 787 N N . ALA A 1 102 ? 16.953 -11.672 0.153 1 95 102 ALA A N 1
ATOM 788 C CA . ALA A 1 102 ? 15.523 -11.953 0.326 1 95 102 ALA A CA 1
ATOM 789 C C . ALA A 1 102 ? 15.305 -13.156 1.231 1 95 102 ALA A C 1
ATOM 791 O O . ALA A 1 102 ? 14.438 -13.141 2.107 1 95 102 ALA A O 1
ATOM 792 N N . CYS A 1 103 ? 16.125 -14.18 1.056 1 95.5 103 CYS A N 1
ATOM 793 C CA . CYS A 1 103 ? 15.969 -15.422 1.793 1 95.5 103 CYS A CA 1
ATOM 794 C C . CYS A 1 103 ? 16.469 -15.281 3.227 1 95.5 103 CYS A C 1
ATOM 796 O O . CYS A 1 103 ? 15.82 -15.758 4.16 1 95.5 103 CYS A O 1
ATOM 798 N N . LYS A 1 104 ? 17.547 -14.5 3.398 1 94.12 104 LYS A N 1
ATOM 799 C CA . LYS A 1 104 ? 18.219 -14.555 4.695 1 94.12 104 LYS A CA 1
ATOM 800 C C . LYS A 1 104 ? 17.891 -13.32 5.531 1 94.12 104 LYS A C 1
ATOM 802 O O . LYS A 1 104 ? 17.844 -13.398 6.762 1 94.12 104 LYS A O 1
ATOM 807 N N . ILE A 1 105 ? 17.75 -12.18 4.918 1 91.25 105 ILE A N 1
ATOM 808 C CA . ILE A 1 105 ? 17.578 -10.938 5.656 1 91.25 105 ILE A CA 1
ATOM 809 C C . ILE A 1 105 ? 16.094 -10.578 5.734 1 91.25 105 ILE A C 1
ATOM 811 O O . ILE A 1 105 ? 15.547 -10.406 6.824 1 91.25 105 ILE A O 1
ATOM 815 N N . LEU A 1 106 ? 15.445 -10.609 4.586 1 92 106 LEU A N 1
ATOM 816 C CA . LEU A 1 106 ? 14.031 -10.25 4.578 1 92 106 LEU A CA 1
ATOM 817 C C . LEU A 1 106 ? 13.172 -11.398 5.09 1 92 106 LEU A C 1
ATOM 819 O O . LEU A 1 106 ? 12.023 -11.195 5.48 1 92 106 LEU A O 1
ATOM 823 N N . LYS A 1 107 ? 13.734 -12.617 4.996 1 93.94 107 LYS A N 1
ATOM 824 C CA . LYS A 1 107 ? 12.992 -13.836 5.324 1 93.94 107 LYS A CA 1
ATOM 825 C C . LYS A 1 107 ? 11.703 -13.93 4.512 1 93.94 107 LYS A C 1
ATOM 827 O O . LYS A 1 107 ? 10.648 -14.281 5.047 1 93.94 107 LYS A O 1
ATOM 832 N N . ASP A 1 108 ? 11.766 -13.453 3.297 1 93.75 108 ASP A N 1
ATOM 833 C CA . ASP A 1 108 ? 10.703 -13.562 2.309 1 93.75 108 ASP A CA 1
ATOM 834 C C . ASP A 1 108 ? 11.18 -14.297 1.058 1 93.75 108 ASP A C 1
ATOM 836 O O . ASP A 1 108 ? 11.508 -13.664 0.051 1 93.75 108 ASP A O 1
ATOM 840 N N . PRO A 1 109 ? 11.023 -15.578 1.058 1 93.12 109 PRO A N 1
ATOM 841 C CA . PRO A 1 109 ? 11.547 -16.391 -0.047 1 93.12 109 PRO A CA 1
ATOM 842 C C . PRO A 1 109 ? 10.844 -16.109 -1.37 1 93.12 109 PRO A C 1
ATOM 844 O O . PRO A 1 109 ? 11.383 -16.391 -2.439 1 93.12 109 PRO A O 1
ATOM 847 N N . SER A 1 110 ? 9.625 -15.602 -1.341 1 93.75 110 SER A N 1
ATOM 848 C CA . SER A 1 110 ? 8.922 -15.289 -2.58 1 93.75 110 SER A CA 1
ATOM 849 C C . SER A 1 110 ? 9.656 -14.211 -3.373 1 93.75 110 SER A C 1
ATOM 851 O O . SER A 1 110 ? 9.453 -14.078 -4.582 1 93.75 110 SER A O 1
ATOM 853 N N . LEU A 1 111 ? 10.547 -13.5 -2.74 1 95.31 111 LEU A N 1
ATOM 854 C CA . LEU A 1 111 ? 11.25 -12.391 -3.385 1 95.31 111 LEU A CA 1
ATOM 855 C C . LEU A 1 111 ? 12.656 -12.805 -3.789 1 95.31 111 LEU A C 1
ATOM 857 O O . LEU A 1 111 ? 13.453 -11.969 -4.215 1 95.31 111 LEU A O 1
ATOM 861 N N . CYS A 1 112 ? 13.016 -14.07 -3.684 1 95.88 112 CYS A N 1
ATOM 862 C CA . CYS A 1 112 ? 14.336 -14.57 -4.055 1 95.88 112 CYS A CA 1
ATOM 863 C C . CYS A 1 112 ? 14.617 -14.336 -5.531 1 95.88 112 CYS A C 1
ATOM 865 O O . CYS A 1 112 ? 13.906 -14.852 -6.395 1 95.88 112 CYS A O 1
ATOM 867 N N . LYS A 1 113 ? 15.664 -13.641 -5.84 1 92 113 LYS A N 1
ATOM 868 C CA . LYS A 1 113 ? 16 -13.312 -7.223 1 92 113 LYS A CA 1
ATOM 869 C C . LYS A 1 113 ? 16.609 -14.523 -7.938 1 92 113 LYS A C 1
ATOM 871 O O . LYS A 1 113 ? 16.688 -14.539 -9.164 1 92 113 LYS A O 1
ATOM 876 N N . ASN A 1 114 ? 17 -15.508 -7.184 1 94.5 114 ASN A N 1
ATOM 877 C CA . ASN A 1 114 ? 17.625 -16.703 -7.734 1 94.5 114 ASN A CA 1
ATOM 878 C C . ASN A 1 114 ? 16.625 -17.859 -7.832 1 94.5 114 ASN A C 1
ATOM 880 O O . ASN A 1 114 ? 17.016 -19 -8.094 1 94.5 114 ASN A O 1
ATOM 884 N N . ARG A 1 115 ? 15.438 -17.547 -7.621 1 95.25 115 ARG A N 1
ATOM 885 C CA . ARG A 1 115 ? 14.391 -18.547 -7.578 1 95.25 115 ARG A CA 1
ATOM 886 C C . ARG A 1 115 ? 14.273 -19.281 -8.914 1 95.25 115 ARG A C 1
ATOM 888 O O . ARG A 1 115 ? 14.266 -18.656 -9.969 1 95.25 115 ARG A O 1
ATOM 895 N N . LYS A 1 116 ? 14.266 -20.594 -8.844 1 96.06 116 LYS A N 1
ATOM 896 C CA . LYS A 1 116 ? 13.969 -21.438 -10 1 96.06 116 LYS A CA 1
ATOM 897 C C . LYS A 1 116 ? 12.531 -21.938 -9.961 1 96.06 116 LYS A C 1
ATOM 899 O O . LYS A 1 116 ? 12.07 -22.453 -8.938 1 96.06 116 LYS A O 1
ATOM 904 N N . VAL A 1 117 ? 11.836 -21.75 -11.047 1 97.25 117 VAL A N 1
ATOM 905 C CA . VAL A 1 117 ? 10.422 -22.125 -11.086 1 97.25 117 VAL A CA 1
ATOM 906 C C . VAL A 1 117 ? 10.203 -23.172 -12.18 1 97.25 117 VAL A C 1
ATOM 908 O O . VAL A 1 117 ? 10.531 -22.938 -13.344 1 97.25 117 VAL A O 1
ATOM 911 N N . TYR A 1 118 ? 9.672 -24.25 -11.781 1 98.19 118 TYR A N 1
ATOM 912 C CA . TYR A 1 118 ? 9.375 -25.328 -12.727 1 98.19 118 TYR A CA 1
ATOM 913 C C . TYR A 1 118 ? 8.445 -24.828 -13.828 1 98.19 118 TYR A C 1
ATOM 915 O O . TYR A 1 118 ? 7.422 -24.188 -13.547 1 98.19 118 TYR A O 1
ATOM 923 N N . GLY A 1 119 ? 8.812 -25.094 -15.039 1 98.31 119 GLY A N 1
ATOM 924 C CA . GLY A 1 119 ? 7.91 -24.828 -16.156 1 98.31 119 GLY A CA 1
ATOM 925 C C . GLY A 1 119 ? 7.82 -23.359 -16.5 1 98.31 119 GLY A C 1
ATOM 926 O O . GLY A 1 119 ? 6.973 -22.953 -17.312 1 98.31 119 GLY A O 1
ATOM 927 N N . ILE A 1 120 ? 8.695 -22.5 -15.906 1 97.44 120 ILE A N 1
ATOM 928 C CA . ILE A 1 120 ? 8.586 -21.078 -16.219 1 97.44 120 ILE A CA 1
ATOM 929 C C . ILE A 1 120 ? 9.953 -20.547 -16.641 1 97.44 120 ILE A C 1
ATOM 931 O O . ILE A 1 120 ? 10.109 -20.016 -17.734 1 97.44 120 ILE A O 1
ATOM 935 N N . ASN A 1 121 ? 11 -20.766 -15.789 1 97.19 121 ASN A N 1
ATOM 936 C CA . ASN A 1 121 ? 12.234 -20.047 -16.094 1 97.19 121 ASN A CA 1
ATOM 937 C C . ASN A 1 121 ? 13.438 -20.984 -16.125 1 97.19 121 ASN A C 1
ATOM 939 O O . ASN A 1 121 ? 14.562 -20.578 -15.828 1 97.19 121 ASN A O 1
ATOM 943 N N . GLN A 1 122 ? 13.195 -22.266 -16.406 1 97.25 122 GLN A N 1
ATOM 944 C CA . GLN A 1 122 ? 14.25 -23.266 -16.578 1 97.25 122 GLN A CA 1
ATOM 945 C C . GLN A 1 122 ? 14.117 -23.969 -17.922 1 97.25 122 GLN A C 1
ATOM 947 O O . GLN A 1 122 ? 13.094 -24.594 -18.203 1 97.25 122 GLN A O 1
ATOM 952 N N . SER A 1 123 ? 15.227 -23.891 -18.688 1 98.19 123 SER A N 1
ATOM 953 C CA . SER A 1 123 ? 15.219 -24.531 -20.016 1 98.19 123 SER A CA 1
ATOM 954 C C . SER A 1 123 ? 15.297 -26.047 -19.891 1 98.19 123 SER A C 1
ATOM 956 O O . SER A 1 123 ? 15.984 -26.578 -19.016 1 98.19 123 SER A O 1
ATOM 958 N N . SER A 1 124 ? 14.602 -26.719 -20.844 1 98.06 124 SER A N 1
ATOM 959 C CA . SER A 1 124 ? 14.68 -28.172 -20.891 1 98.06 124 SER A CA 1
ATOM 960 C C . SER A 1 124 ? 16.016 -28.641 -21.484 1 98.06 124 SER A C 1
ATOM 962 O O . SER A 1 124 ? 16.297 -29.844 -21.516 1 98.06 124 SER A O 1
ATOM 964 N N . ALA A 1 125 ? 16.844 -27.688 -21.922 1 97.38 125 ALA A N 1
ATOM 965 C CA . ALA A 1 125 ? 18.172 -28 -22.438 1 97.38 125 ALA A CA 1
ATOM 966 C C . ALA A 1 125 ? 19.203 -28.078 -21.312 1 97.38 125 ALA A C 1
ATOM 968 O O . ALA A 1 125 ? 20.344 -28.469 -21.531 1 97.38 125 ALA A O 1
ATOM 969 N N . VAL A 1 126 ? 18.812 -27.719 -20.172 1 96 126 VAL A N 1
ATOM 970 C CA . VAL A 1 126 ? 19.719 -27.688 -19.031 1 96 126 VAL A CA 1
ATOM 971 C C . VAL A 1 126 ? 19.312 -28.781 -18.031 1 96 126 VAL A C 1
ATOM 973 O O . VAL A 1 126 ? 18.125 -29 -17.797 1 96 126 VAL A O 1
ATOM 976 N N . PHE A 1 127 ? 20.391 -29.422 -17.469 1 95.81 127 PHE A N 1
ATOM 977 C CA . PHE A 1 127 ? 20.141 -30.438 -16.453 1 95.81 127 PHE A CA 1
ATOM 978 C C . PHE A 1 127 ? 19.156 -29.922 -15.398 1 95.81 127 PHE A C 1
ATOM 980 O O . PHE A 1 127 ? 19.266 -28.781 -14.953 1 95.81 127 PHE A O 1
ATOM 987 N N . PRO A 1 128 ? 18.125 -30.75 -15.016 1 97.06 128 PRO A N 1
ATOM 988 C CA . PRO A 1 128 ? 17.875 -32.156 -15.281 1 97.06 128 PRO A CA 1
ATOM 989 C C . PRO A 1 128 ? 16.953 -32.406 -16.469 1 97.06 128 PRO A C 1
ATOM 991 O O . PRO A 1 128 ? 16.328 -33.469 -16.578 1 97.06 128 PRO A O 1
ATOM 994 N N . TYR A 1 129 ? 16.766 -31.328 -17.312 1 97.62 129 TYR A N 1
ATOM 995 C CA . TYR A 1 129 ? 16.062 -31.375 -18.578 1 97.62 129 TYR A CA 1
ATOM 996 C C . TYR A 1 129 ? 14.547 -31.422 -18.359 1 97.62 129 TYR A C 1
ATOM 998 O O . TYR A 1 129 ? 13.805 -30.641 -18.953 1 97.62 129 TYR A O 1
ATOM 1006 N N . LEU A 1 130 ? 14.141 -32.281 -17.375 1 98.31 130 LEU A N 1
ATOM 1007 C CA . LEU A 1 130 ? 12.734 -32.438 -17.047 1 98.31 130 LEU A CA 1
ATOM 1008 C C . LEU A 1 130 ? 12.32 -31.453 -15.961 1 98.31 130 LEU A C 1
ATOM 1010 O O . LEU A 1 130 ? 12.078 -31.844 -14.82 1 98.31 130 LEU A O 1
ATOM 1014 N N . ASN A 1 131 ? 12.117 -30.188 -16.406 1 97.5 131 ASN A N 1
ATOM 1015 C CA . ASN A 1 131 ? 11.93 -29.078 -15.461 1 97.5 131 ASN A CA 1
ATOM 1016 C C . ASN A 1 131 ? 10.531 -28.484 -15.562 1 97.5 131 ASN A C 1
ATOM 1018 O O . ASN A 1 131 ? 10.297 -27.359 -15.109 1 97.5 131 ASN A O 1
ATOM 1022 N N . GLY A 1 132 ? 9.562 -29.125 -16.203 1 98.56 132 GLY A N 1
ATOM 1023 C CA . GLY A 1 132 ? 8.18 -28.688 -16.312 1 98.56 132 GLY A CA 1
ATOM 1024 C C . GLY A 1 132 ? 7.184 -29.828 -16.281 1 98.56 132 GLY A C 1
ATOM 1025 O O . GLY A 1 132 ? 7.547 -30.984 -16.516 1 98.56 132 GLY A O 1
ATOM 1026 N N . CYS A 1 133 ? 5.953 -29.516 -16.109 1 98.69 133 CYS A N 1
ATOM 1027 C CA . CYS A 1 133 ? 4.973 -30.547 -15.797 1 98.69 133 CYS A CA 1
ATOM 1028 C C . CYS A 1 133 ? 4.234 -31 -17.062 1 98.69 133 CYS A C 1
ATOM 1030 O O . CYS A 1 133 ? 3.443 -31.938 -17.016 1 98.69 133 CYS A O 1
ATOM 1032 N N . TYR A 1 134 ? 4.438 -30.312 -18.172 1 98.75 134 TYR A N 1
ATOM 1033 C CA . TYR A 1 134 ? 3.885 -30.828 -19.422 1 98.75 134 TYR A CA 1
ATOM 1034 C C . TYR A 1 134 ? 4.703 -32 -19.938 1 98.75 134 TYR A C 1
ATOM 1036 O O . TYR A 1 134 ? 5.188 -31.984 -21.062 1 98.75 134 TYR A O 1
ATOM 1044 N N . SER A 1 135 ? 4.828 -33 -19.125 1 98.56 135 SER A N 1
ATOM 1045 C CA . SER A 1 135 ? 5.637 -34.219 -19.328 1 98.56 135 SER A CA 1
ATOM 1046 C C . SER A 1 135 ? 5.109 -35.375 -18.516 1 98.56 135 SER A C 1
ATOM 1048 O O . SER A 1 135 ? 4.27 -35.188 -17.625 1 98.56 135 SER A O 1
ATOM 1050 N N . GLU A 1 136 ? 5.555 -36.562 -18.859 1 98.31 136 GLU A N 1
ATOM 1051 C CA . GLU A 1 136 ? 5.203 -37.75 -18.062 1 98.31 136 GLU A CA 1
ATOM 1052 C C . GLU A 1 136 ? 5.887 -37.719 -16.703 1 98.31 136 GLU A C 1
ATOM 1054 O O . GLU A 1 136 ? 5.32 -38.156 -15.703 1 98.31 136 GLU A O 1
ATOM 1059 N N . TYR A 1 137 ? 7.121 -37.188 -16.703 1 98.44 137 TYR A N 1
ATOM 1060 C CA . TYR A 1 137 ? 7.918 -37.125 -15.484 1 98.44 137 TYR A CA 1
ATOM 1061 C C . TYR A 1 137 ? 8.516 -35.719 -15.297 1 98.44 137 TYR A C 1
ATOM 1063 O O . TYR A 1 137 ? 8.766 -35.031 -16.266 1 98.44 137 TYR A O 1
ATOM 1071 N N . VAL A 1 138 ? 8.766 -35.375 -14.094 1 98.69 138 VAL A N 1
ATOM 1072 C CA . VAL A 1 138 ? 9.508 -34.156 -13.734 1 98.69 138 VAL A CA 1
ATOM 1073 C C . VAL A 1 138 ? 10.516 -34.5 -12.633 1 98.69 138 VAL A C 1
ATOM 1075 O O . VAL A 1 138 ? 10.281 -35.375 -11.812 1 98.69 138 VAL A O 1
ATOM 1078 N N . ILE A 1 139 ? 11.625 -33.844 -12.641 1 98.81 139 ILE A N 1
ATOM 1079 C CA . ILE A 1 139 ? 12.633 -34.031 -11.602 1 98.81 139 ILE A CA 1
ATOM 1080 C C . ILE A 1 139 ? 12.648 -32.812 -10.672 1 98.81 139 ILE A C 1
ATOM 1082 O O . ILE A 1 139 ? 12.891 -31.688 -11.117 1 98.81 139 ILE A O 1
ATOM 1086 N N . LEU A 1 140 ? 12.375 -33 -9.414 1 98.62 140 LEU A N 1
ATOM 1087 C CA . LEU A 1 140 ? 12.398 -31.938 -8.406 1 98.62 140 LEU A CA 1
ATOM 1088 C C . LEU A 1 140 ? 13.789 -31.797 -7.797 1 98.62 140 LEU A C 1
ATOM 1090 O O . LEU A 1 140 ? 14.438 -32.812 -7.484 1 98.62 140 LEU A O 1
ATOM 1094 N N . ASN A 1 141 ? 14.156 -30.578 -7.641 1 96.06 141 ASN A N 1
ATOM 1095 C CA . ASN A 1 141 ? 15.406 -30.25 -6.973 1 96.06 141 ASN A CA 1
ATOM 1096 C C . ASN A 1 141 ? 15.398 -30.688 -5.512 1 96.06 141 ASN A C 1
ATOM 1098 O O . ASN A 1 141 ? 14.336 -30.797 -4.895 1 96.06 141 ASN A O 1
ATOM 1102 N N . GLY A 1 142 ? 16.625 -30.875 -5.07 1 95.25 142 GLY A N 1
ATOM 1103 C CA . GLY A 1 142 ? 16.75 -31.281 -3.676 1 95.25 142 GLY A CA 1
ATOM 1104 C C . GLY A 1 142 ? 16.156 -30.266 -2.711 1 95.25 142 GLY A C 1
ATOM 1105 O O . GLY A 1 142 ? 15.734 -30.609 -1.612 1 95.25 142 GLY A O 1
ATOM 1106 N N . ASN A 1 143 ? 16.078 -29.031 -3.09 1 94.62 143 ASN A N 1
ATOM 1107 C CA . ASN A 1 143 ? 15.617 -27.969 -2.221 1 94.62 143 ASN A CA 1
ATOM 1108 C C . ASN A 1 143 ? 14.117 -27.719 -2.391 1 94.62 143 ASN A C 1
ATOM 1110 O O . ASN A 1 143 ? 13.562 -26.797 -1.801 1 94.62 143 ASN A O 1
ATOM 1114 N N . THR A 1 144 ? 13.445 -28.547 -3.152 1 97.69 144 THR A N 1
ATOM 1115 C CA . THR A 1 144 ? 12.016 -28.359 -3.381 1 97.69 144 THR A CA 1
ATOM 1116 C C . THR A 1 144 ? 11.219 -28.734 -2.139 1 97.69 144 THR A C 1
ATOM 1118 O O . THR A 1 144 ? 11.414 -29.797 -1.562 1 97.69 144 THR A O 1
ATOM 1121 N N . ASP A 1 145 ? 10.328 -27.844 -1.686 1 98 145 ASP A N 1
ATOM 1122 C CA . ASP A 1 145 ? 9.422 -28.141 -0.586 1 98 145 ASP A CA 1
ATOM 1123 C C . ASP A 1 145 ? 8.242 -29 -1.064 1 98 145 ASP A C 1
ATOM 1125 O O . ASP A 1 145 ? 7.57 -28.641 -2.037 1 98 145 ASP A O 1
ATOM 1129 N N . ILE A 1 146 ? 7.996 -30.047 -0.334 1 98.44 146 ILE A N 1
ATOM 1130 C CA . ILE A 1 146 ? 7.055 -31.062 -0.805 1 98.44 146 ILE A CA 1
ATOM 1131 C C . ILE A 1 146 ? 5.98 -31.297 0.256 1 98.44 146 ILE A C 1
ATOM 1133 O O . ILE A 1 146 ? 6.273 -31.297 1.454 1 98.44 146 ILE A O 1
ATOM 1137 N N . PHE A 1 147 ? 4.734 -31.484 -0.219 1 98.25 147 PHE A N 1
ATOM 1138 C CA . PHE A 1 147 ? 3.602 -31.891 0.612 1 98.25 147 PHE A CA 1
ATOM 1139 C C . PHE A 1 147 ? 3.025 -33.219 0.147 1 98.25 147 PHE A C 1
ATOM 1141 O O . PHE A 1 147 ? 2.793 -33.406 -1.047 1 98.25 147 PHE A O 1
ATOM 1148 N N . LYS A 1 148 ? 2.768 -34.062 1.098 1 97.5 148 LYS A N 1
ATOM 1149 C CA . LYS A 1 148 ? 1.967 -35.25 0.784 1 97.5 148 LYS A CA 1
ATOM 1150 C C . LYS A 1 148 ? 0.479 -34.906 0.76 1 97.5 148 LYS A C 1
ATOM 1152 O O . LYS A 1 148 ? 0.018 -34.062 1.518 1 97.5 148 LYS A O 1
ATOM 1157 N N . VAL A 1 149 ? -0.174 -35.5 -0.128 1 95.5 149 VAL A N 1
ATOM 1158 C CA . VAL A 1 149 ? -1.615 -35.281 -0.167 1 95.5 149 VAL A CA 1
ATOM 1159 C C . VAL A 1 149 ? -2.344 -36.594 -0.052 1 95.5 149 VAL A C 1
ATOM 1161 O O . VAL A 1 149 ? -1.729 -37.656 -0.168 1 95.5 149 VAL A O 1
ATOM 1164 N N . GLU A 1 150 ? -3.652 -36.562 0.246 1 91.56 150 GLU A N 1
ATOM 1165 C CA . GLU A 1 150 ? -4.473 -37.75 0.401 1 91.56 150 GLU A CA 1
ATOM 1166 C C . GLU A 1 150 ? -4.492 -38.562 -0.882 1 91.56 150 GLU A C 1
ATOM 1168 O O . GLU A 1 150 ? -4.691 -38.031 -1.972 1 91.56 150 GLU A O 1
ATOM 1173 N N . GLU A 1 151 ? -4.414 -39.844 -0.683 1 91.5 151 GLU A N 1
ATOM 1174 C CA . GLU A 1 151 ? -4.273 -40.75 -1.825 1 91.5 151 GLU A CA 1
ATOM 1175 C C . GLU A 1 151 ? -5.559 -40.781 -2.65 1 91.5 151 GLU A C 1
ATOM 1177 O O . GLU A 1 151 ? -5.516 -41 -3.861 1 91.5 151 GLU A O 1
ATOM 1182 N N . SER A 1 152 ? -6.621 -40.562 -2.047 1 92.38 152 SER A N 1
ATOM 1183 C CA . SER A 1 152 ? -7.902 -40.75 -2.719 1 92.38 152 SER A CA 1
ATOM 1184 C C . SER A 1 152 ? -8.336 -39.469 -3.447 1 92.38 152 SER A C 1
ATOM 1186 O O . SER A 1 152 ? -9.336 -39.469 -4.172 1 92.38 152 SER A O 1
ATOM 1188 N N . ILE A 1 153 ? -7.535 -38.469 -3.396 1 94.88 153 ILE A N 1
ATOM 1189 C CA . ILE A 1 153 ? -7.969 -37.188 -3.965 1 94.88 153 ILE A CA 1
ATOM 1190 C C . ILE A 1 153 ? -7.793 -37.219 -5.48 1 94.88 153 ILE A C 1
ATOM 1192 O O . ILE A 1 153 ? -6.887 -37.875 -5.996 1 94.88 153 ILE A O 1
ATOM 1196 N N . ASP A 1 154 ? -8.766 -36.625 -6.184 1 96.06 154 ASP A N 1
ATOM 1197 C CA . ASP A 1 154 ? -8.516 -36.312 -7.59 1 96.06 154 ASP A CA 1
ATOM 1198 C C . ASP A 1 154 ? -7.375 -35.312 -7.73 1 96.06 154 ASP A C 1
ATOM 1200 O O . ASP A 1 154 ? -7.516 -34.156 -7.367 1 96.06 154 ASP A O 1
ATOM 1204 N N . PRO A 1 155 ? -6.223 -35.719 -8.273 1 96.94 155 PRO A N 1
ATOM 1205 C CA . PRO A 1 155 ? -5.062 -34.844 -8.336 1 96.94 155 PRO A CA 1
ATOM 1206 C C . PRO A 1 155 ? -5.348 -33.562 -9.102 1 96.94 155 PRO A C 1
ATOM 1208 O O . PRO A 1 155 ? -4.734 -32.531 -8.82 1 96.94 155 PRO A O 1
ATOM 1211 N N . ALA A 1 156 ? -6.266 -33.594 -10.023 1 97.31 156 ALA A N 1
ATOM 1212 C CA . ALA A 1 156 ? -6.594 -32.406 -10.82 1 97.31 156 ALA A CA 1
ATOM 1213 C C . ALA A 1 156 ? -7.094 -31.266 -9.945 1 97.31 156 ALA A C 1
ATOM 1215 O O . ALA A 1 156 ? -6.926 -30.094 -10.281 1 97.31 156 ALA A O 1
ATOM 1216 N N . LEU A 1 157 ? -7.625 -31.578 -8.789 1 96.88 157 LEU A N 1
ATOM 1217 C CA . LEU A 1 157 ? -8.203 -30.578 -7.895 1 96.88 157 LEU A CA 1
ATOM 1218 C C . LEU A 1 157 ? -7.117 -29.688 -7.297 1 96.88 157 LEU A C 1
ATOM 1220 O O . LEU A 1 157 ? -7.383 -28.547 -6.914 1 96.88 157 LEU A O 1
ATOM 1224 N N . LEU A 1 158 ? -5.891 -30.188 -7.301 1 97.75 158 LEU A N 1
ATOM 1225 C CA . LEU A 1 158 ? -4.867 -29.531 -6.488 1 97.75 158 LEU A CA 1
ATOM 1226 C C . LEU A 1 158 ? -3.902 -28.75 -7.367 1 97.75 158 LEU A C 1
ATOM 1228 O O . LEU A 1 158 ? -3.125 -27.922 -6.863 1 97.75 158 LEU A O 1
ATOM 1232 N N . VAL A 1 159 ? -3.961 -28.938 -8.664 1 97.56 159 VAL A N 1
ATOM 1233 C CA . VAL A 1 159 ? -2.885 -28.453 -9.516 1 97.56 159 VAL A CA 1
ATOM 1234 C C . VAL A 1 159 ? -2.801 -26.922 -9.414 1 97.56 159 VAL A C 1
ATOM 1236 O O . VAL A 1 159 ? -1.705 -26.359 -9.344 1 97.56 159 VAL A O 1
ATOM 1239 N N . SER A 1 160 ? -3.941 -26.234 -9.273 1 97.19 160 SER A N 1
ATOM 1240 C CA . SER A 1 160 ? -3.922 -24.781 -9.328 1 97.19 160 SER A CA 1
ATOM 1241 C C . SER A 1 160 ? -3.555 -24.188 -7.973 1 97.19 160 SER A C 1
ATOM 1243 O O . SER A 1 160 ? -3.281 -22.984 -7.871 1 97.19 160 SER A O 1
ATOM 1245 N N . ALA A 1 161 ? -3.488 -25.016 -6.922 1 97.94 161 ALA A N 1
ATOM 1246 C CA . ALA A 1 161 ? -3.135 -24.531 -5.586 1 97.94 161 ALA A CA 1
ATOM 1247 C C . ALA A 1 161 ? -1.728 -23.953 -5.566 1 97.94 161 ALA A C 1
ATOM 1249 O O . ALA A 1 161 ? -1.462 -22.984 -4.848 1 97.94 161 ALA A O 1
ATOM 1250 N N . SER A 1 162 ? -0.895 -24.438 -6.395 1 96.69 162 SER A N 1
ATOM 1251 C CA . SER A 1 162 ? 0.516 -24.062 -6.309 1 96.69 162 SER A CA 1
ATOM 1252 C C . SER A 1 162 ? 0.783 -22.734 -7 1 96.69 162 SER A C 1
ATOM 1254 O O . SER A 1 162 ? 1.851 -22.141 -6.824 1 96.69 162 SER A O 1
ATOM 1256 N N . CYS A 1 163 ? -0.114 -22.234 -7.785 1 97.19 163 CYS A N 1
ATOM 1257 C CA . CYS A 1 163 ? 0.127 -20.969 -8.461 1 97.19 163 CYS A CA 1
ATOM 1258 C C . CYS A 1 163 ? -0.95 -19.953 -8.109 1 97.19 163 CYS A C 1
ATOM 1260 O O . CYS A 1 163 ? -0.795 -19.188 -7.156 1 97.19 163 CYS A O 1
ATOM 1262 N N . SER A 1 164 ? -2.174 -20.078 -8.711 1 97.12 164 SER A N 1
ATOM 1263 C CA . SER A 1 164 ? -3.232 -19.125 -8.43 1 97.12 164 SER A CA 1
ATOM 1264 C C . SER A 1 164 ? -3.629 -19.156 -6.957 1 97.12 164 SER A C 1
ATOM 1266 O O . SER A 1 164 ? -3.787 -18.109 -6.332 1 97.12 164 SER A O 1
ATOM 1268 N N . GLY A 1 165 ? -3.771 -20.375 -6.445 1 98.25 165 GLY A N 1
ATOM 1269 C CA . GLY A 1 165 ? -4.117 -20.516 -5.043 1 98.25 165 GLY A CA 1
ATOM 1270 C C . GLY A 1 165 ? -3.08 -19.906 -4.109 1 98.25 165 GLY A C 1
ATOM 1271 O O . GLY A 1 165 ? -3.416 -19.125 -3.221 1 98.25 165 GLY A O 1
ATOM 1272 N N . ALA A 1 166 ? -1.853 -20.281 -4.363 1 98.38 166 ALA A N 1
ATOM 1273 C CA . ALA A 1 166 ? -0.768 -19.812 -3.504 1 98.38 166 ALA A CA 1
ATOM 1274 C C . ALA A 1 166 ? -0.591 -18.297 -3.613 1 98.38 166 ALA A C 1
ATOM 1276 O O . ALA A 1 166 ? -0.288 -17.625 -2.623 1 98.38 166 ALA A O 1
ATOM 1277 N N . THR A 1 167 ? -0.755 -17.75 -4.785 1 98.06 167 THR A N 1
ATOM 1278 C CA . THR A 1 167 ? -0.645 -16.312 -4.977 1 98.06 167 THR A CA 1
ATOM 1279 C C . THR A 1 167 ? -1.726 -15.578 -4.188 1 98.06 167 THR A C 1
ATOM 1281 O O . THR A 1 167 ? -1.439 -14.594 -3.496 1 98.06 167 THR A O 1
ATOM 1284 N N . VAL A 1 168 ? -2.949 -16.047 -4.234 1 98.44 168 VAL A N 1
ATOM 1285 C CA . VAL A 1 168 ? -4.047 -15.422 -3.51 1 98.44 168 VAL A CA 1
ATOM 1286 C C . VAL A 1 168 ? -3.857 -15.617 -2.008 1 98.44 168 VAL A C 1
ATOM 1288 O O . VAL A 1 168 ? -4.148 -14.719 -1.214 1 98.44 168 VAL A O 1
ATOM 1291 N N . ALA A 1 169 ? -3.363 -16.812 -1.63 1 98.44 169 ALA A N 1
ATOM 1292 C CA . ALA A 1 169 ? -3.035 -17.031 -0.224 1 98.44 169 ALA A CA 1
ATOM 1293 C C . ALA A 1 169 ? -2.027 -16 0.272 1 98.44 169 ALA A C 1
ATOM 1295 O O . ALA A 1 169 ? -2.15 -15.484 1.389 1 98.44 169 ALA A O 1
ATOM 1296 N N . HIS A 1 170 ? -1.047 -15.742 -0.576 1 98.19 170 HIS A N 1
ATOM 1297 C CA . HIS A 1 170 ? -0.062 -14.719 -0.245 1 98.19 170 HIS A CA 1
ATOM 1298 C C . HIS A 1 170 ? -0.729 -13.367 -0.015 1 98.19 170 HIS A C 1
ATOM 1300 O O . HIS A 1 170 ? -0.409 -12.664 0.95 1 98.19 170 HIS A O 1
ATOM 1306 N N . ALA A 1 171 ? -1.631 -13.016 -0.849 1 97.94 171 ALA A N 1
ATOM 1307 C CA . ALA A 1 171 ? -2.371 -11.766 -0.726 1 97.94 171 ALA A CA 1
ATOM 1308 C C . ALA A 1 171 ? -3.117 -11.695 0.603 1 97.94 171 ALA A C 1
ATOM 1310 O O . ALA A 1 171 ? -3.029 -10.695 1.321 1 97.94 171 ALA A O 1
ATOM 1311 N N . PHE A 1 172 ? -3.816 -12.75 0.967 1 97.12 172 PHE A N 1
ATOM 1312 C CA . PHE A 1 172 ? -4.633 -12.773 2.176 1 97.12 172 PHE A CA 1
ATOM 1313 C C . PHE A 1 172 ? -3.754 -12.867 3.418 1 97.12 172 PHE A C 1
ATOM 1315 O O . PHE A 1 172 ? -4.176 -12.5 4.516 1 97.12 172 PHE A O 1
ATOM 1322 N N . ASP A 1 173 ? -2.531 -13.414 3.234 1 96 173 ASP A N 1
ATOM 1323 C CA . ASP A 1 173 ? -1.585 -13.477 4.344 1 96 173 ASP A CA 1
ATOM 1324 C C . ASP A 1 173 ? -1.085 -12.086 4.723 1 96 173 ASP A C 1
ATOM 1326 O O . ASP A 1 173 ? -0.592 -11.883 5.836 1 96 173 ASP A O 1
ATOM 1330 N N . MET A 1 174 ? -1.238 -11.133 3.842 1 93.19 174 MET A N 1
ATOM 1331 C CA . MET A 1 174 ? -0.693 -9.797 4.062 1 93.19 174 MET A CA 1
ATOM 1332 C C . MET A 1 174 ? -1.741 -8.875 4.68 1 93.19 174 MET A C 1
ATOM 1334 O O . MET A 1 174 ? -1.449 -7.727 5 1 93.19 174 MET A O 1
ATOM 1338 N N . VAL A 1 175 ? -2.969 -9.328 4.785 1 92.44 175 VAL A N 1
ATOM 1339 C CA . VAL A 1 175 ? -4.023 -8.492 5.363 1 92.44 175 VAL A CA 1
ATOM 1340 C C . VAL A 1 175 ? -4.613 -9.188 6.59 1 92.44 175 VAL A C 1
ATOM 1342 O O . VAL A 1 175 ? -4.531 -10.414 6.719 1 92.44 175 VAL A O 1
ATOM 1345 N N . SER A 1 176 ? -5.141 -8.43 7.52 1 85.5 176 SER A N 1
ATOM 1346 C CA . SER A 1 176 ? -5.789 -8.953 8.719 1 85.5 176 SER A CA 1
ATOM 1347 C C . SER A 1 176 ? -7.168 -8.336 8.914 1 85.5 176 SER A C 1
ATOM 1349 O O . SER A 1 176 ? -7.484 -7.312 8.305 1 85.5 176 SER A O 1
ATOM 1351 N N . GLY A 1 177 ? -8.031 -9.031 9.703 1 81.31 177 GLY A N 1
ATOM 1352 C CA . GLY A 1 177 ? -9.281 -8.43 10.133 1 81.31 177 GLY A CA 1
ATOM 1353 C C . GLY A 1 177 ? -10.336 -8.398 9.039 1 81.31 177 GLY A C 1
ATOM 1354 O O . GLY A 1 177 ? -11.023 -7.391 8.867 1 81.31 177 GLY A O 1
ATOM 1355 N N . ILE A 1 178 ? -10.562 -9.508 8.383 1 87 178 ILE A N 1
ATOM 1356 C CA . ILE A 1 178 ? -11.484 -9.531 7.25 1 87 178 ILE A CA 1
ATOM 1357 C C . ILE A 1 178 ? -12.875 -9.93 7.727 1 87 178 ILE A C 1
ATOM 1359 O O . ILE A 1 178 ? -13.867 -9.703 7.023 1 87 178 ILE A O 1
ATOM 1363 N N . LEU A 1 179 ? -13.008 -10.453 8.914 1 90.5 179 LEU A N 1
ATOM 1364 C CA . LEU A 1 179 ? -14.305 -10.867 9.422 1 90.5 179 LEU A CA 1
ATOM 1365 C C . LEU A 1 179 ? -15.305 -9.719 9.359 1 90.5 179 LEU A C 1
ATOM 1367 O O . LEU A 1 179 ? -15.062 -8.648 9.906 1 90.5 179 LEU A O 1
ATOM 1371 N N . GLY A 1 180 ? -16.375 -9.969 8.602 1 94.75 180 GLY A N 1
ATOM 1372 C CA . GLY A 1 180 ? -17.438 -8.984 8.523 1 94.75 180 GLY A CA 1
ATOM 1373 C C . GLY A 1 180 ? -17.219 -7.953 7.434 1 94.75 180 GLY A C 1
ATOM 1374 O O . GLY A 1 180 ? -18.094 -7.109 7.188 1 94.75 180 GLY A O 1
ATOM 1375 N N . ASP A 1 181 ? -16.125 -8.023 6.672 1 96 181 ASP A N 1
ATOM 1376 C CA . ASP A 1 181 ? -15.75 -7.008 5.695 1 96 181 ASP A CA 1
ATOM 1377 C C . ASP A 1 181 ? -16.516 -7.188 4.387 1 96 181 ASP A C 1
ATOM 1379 O O . ASP A 1 181 ? -17.062 -8.266 4.121 1 96 181 ASP A O 1
ATOM 1383 N N . THR A 1 182 ? -16.609 -6.125 3.67 1 97.94 182 THR A N 1
ATOM 1384 C CA . THR A 1 182 ? -16.984 -6.172 2.262 1 97.94 182 THR A CA 1
ATOM 1385 C C . THR A 1 182 ? -15.758 -6.309 1.373 1 97.94 182 THR A C 1
ATOM 1387 O O . THR A 1 182 ? -14.875 -5.449 1.39 1 97.94 182 THR A O 1
ATOM 1390 N N . VAL A 1 183 ? -15.734 -7.414 0.622 1 98.69 183 VAL A N 1
ATOM 1391 C CA . VAL A 1 183 ? -14.617 -7.711 -0.27 1 98.69 183 VAL A CA 1
ATOM 1392 C C . VAL A 1 183 ? -15.094 -7.676 -1.721 1 98.69 183 VAL A C 1
ATOM 1394 O O . VAL A 1 183 ? -16.078 -8.32 -2.072 1 98.69 183 VAL A O 1
ATOM 1397 N N . VAL A 1 184 ? -14.422 -6.844 -2.555 1 98.88 184 VAL A N 1
ATOM 1398 C CA . VAL A 1 184 ? -14.703 -6.828 -3.986 1 98.88 184 VAL A CA 1
ATOM 1399 C C . VAL A 1 184 ? -13.57 -7.527 -4.742 1 98.88 184 VAL A C 1
ATOM 1401 O O . VAL A 1 184 ? -12.398 -7.23 -4.523 1 98.88 184 VAL A O 1
ATOM 1404 N N . ILE A 1 185 ? -13.93 -8.43 -5.574 1 98.88 185 ILE A N 1
ATOM 1405 C CA . ILE A 1 185 ? -12.977 -9.18 -6.383 1 98.88 185 ILE A CA 1
ATOM 1406 C C . ILE A 1 185 ? -13.172 -8.844 -7.859 1 98.88 185 ILE A C 1
ATOM 1408 O O . ILE A 1 185 ? -14.258 -9.062 -8.414 1 98.88 185 ILE A O 1
ATOM 1412 N N . GLN A 1 186 ? -12.125 -8.266 -8.445 1 98.69 186 GLN A N 1
ATOM 1413 C CA . GLN A 1 186 ? -12.156 -7.973 -9.875 1 98.69 186 GLN A CA 1
ATOM 1414 C C . GLN A 1 186 ? -11.555 -9.125 -10.688 1 98.69 186 GLN A C 1
ATOM 1416 O O . GLN A 1 186 ? -10.344 -9.344 -10.664 1 98.69 186 GLN A O 1
ATOM 1421 N N . GLY A 1 187 ? -12.375 -9.828 -11.445 1 96.88 187 GLY A N 1
ATOM 1422 C CA . GLY A 1 187 ? -11.906 -10.93 -12.273 1 96.88 187 GLY A CA 1
ATOM 1423 C C . GLY A 1 187 ? -12.242 -12.297 -11.711 1 96.88 187 GLY A C 1
ATOM 1424 O O . GLY A 1 187 ? -11.68 -12.711 -10.695 1 96.88 187 GLY A O 1
ATOM 1425 N N . PRO A 1 188 ? -13.078 -13.016 -12.43 1 95.56 188 PRO A N 1
ATOM 1426 C CA . PRO A 1 188 ? -13.516 -14.32 -11.922 1 95.56 188 PRO A CA 1
ATOM 1427 C C . PRO A 1 188 ? -12.68 -15.477 -12.469 1 95.56 188 PRO A C 1
ATOM 1429 O O . PRO A 1 188 ? -13.203 -16.578 -12.688 1 95.56 188 PRO A O 1
ATOM 1432 N N . GLY A 1 189 ? -11.422 -15.211 -12.828 1 93.25 189 GLY A N 1
ATOM 1433 C CA . GLY A 1 189 ? -10.508 -16.281 -13.188 1 93.25 189 GLY A CA 1
ATOM 1434 C C . GLY A 1 189 ? -10.055 -17.109 -12 1 93.25 189 GLY A C 1
ATOM 1435 O O . GLY A 1 189 ? -10.633 -17.016 -10.914 1 93.25 189 GLY A O 1
ATOM 1436 N N . PRO A 1 190 ? -9.078 -17.938 -12.266 1 93.62 190 PRO A N 1
ATOM 1437 C CA . PRO A 1 190 ? -8.609 -18.797 -11.172 1 93.62 190 PRO A CA 1
ATOM 1438 C C . PRO A 1 190 ? -8.211 -18 -9.93 1 93.62 190 PRO A C 1
ATOM 1440 O O . PRO A 1 190 ? -8.539 -18.391 -8.812 1 93.62 190 PRO A O 1
ATOM 1443 N N . LEU A 1 191 ? -7.547 -16.875 -10.117 1 96.44 191 LEU A N 1
ATOM 1444 C CA . LEU A 1 191 ? -7.215 -16.016 -8.977 1 96.44 191 LEU A CA 1
ATOM 1445 C C . LEU A 1 191 ? -8.477 -15.57 -8.25 1 96.44 191 LEU A C 1
ATOM 1447 O O . LEU A 1 191 ? -8.547 -15.641 -7.02 1 96.44 191 LEU A O 1
ATOM 1451 N N . GLY A 1 192 ? -9.422 -15.172 -9.039 1 97.44 192 GLY A N 1
ATOM 1452 C CA . GLY A 1 192 ? -10.672 -14.703 -8.469 1 97.44 192 GLY A CA 1
ATOM 1453 C C . GLY A 1 192 ? -11.43 -15.781 -7.719 1 97.44 192 GLY A C 1
ATOM 1454 O O . GLY A 1 192 ? -11.984 -15.531 -6.648 1 97.44 192 GLY A O 1
ATOM 1455 N N . VAL A 1 193 ? -11.461 -16.953 -8.25 1 96.62 193 VAL A N 1
ATOM 1456 C CA . VAL A 1 193 ? -12.141 -18.078 -7.633 1 96.62 193 VAL A CA 1
ATOM 1457 C C . VAL A 1 193 ? -11.516 -18.375 -6.27 1 96.62 193 VAL A C 1
ATOM 1459 O O . VAL A 1 193 ? -12.234 -18.547 -5.277 1 96.62 193 VAL A O 1
ATOM 1462 N N . TYR A 1 194 ? -10.219 -18.438 -6.23 1 97.75 194 TYR A N 1
ATOM 1463 C CA . TYR A 1 194 ? -9.547 -18.625 -4.949 1 97.75 194 TYR A CA 1
ATOM 1464 C C . TYR A 1 194 ? -9.844 -17.469 -4 1 97.75 194 TYR A C 1
ATOM 1466 O O . TYR A 1 194 ? -10.023 -17.672 -2.801 1 97.75 194 TYR A O 1
ATOM 1474 N N . ALA A 1 195 ? -9.898 -16.25 -4.512 1 98.5 195 ALA A N 1
ATOM 1475 C CA . ALA A 1 195 ? -10.164 -15.078 -3.672 1 98.5 195 ALA A CA 1
ATOM 1476 C C . ALA A 1 195 ? -11.547 -15.18 -3.02 1 98.5 195 ALA A C 1
ATOM 1478 O O . ALA A 1 195 ? -11.703 -14.859 -1.84 1 98.5 195 ALA A O 1
ATOM 1479 N N . VAL A 1 196 ? -12.516 -15.633 -3.777 1 98.38 196 VAL A N 1
ATOM 1480 C CA . VAL A 1 196 ? -13.852 -15.828 -3.227 1 98.38 196 VAL A CA 1
ATOM 1481 C C . VAL A 1 196 ? -13.805 -16.859 -2.104 1 98.38 196 VAL A C 1
ATOM 1483 O O . VAL A 1 196 ? -14.352 -16.625 -1.019 1 98.38 196 VAL A O 1
ATOM 1486 N N . ALA A 1 197 ? -13.117 -17.953 -2.381 1 97.69 197 ALA A N 1
ATOM 1487 C CA . ALA A 1 197 ? -13.039 -19.016 -1.388 1 97.69 197 ALA A CA 1
ATOM 1488 C C . ALA A 1 197 ? -12.352 -18.547 -0.114 1 97.69 197 ALA A C 1
ATOM 1490 O O . ALA A 1 197 ? -12.828 -18.812 0.993 1 97.69 197 ALA A O 1
ATOM 1491 N N . PHE A 1 198 ? -11.219 -17.828 -0.233 1 97.88 198 PHE A N 1
ATOM 1492 C CA . PHE A 1 198 ? -10.516 -17.312 0.929 1 97.88 198 PHE A CA 1
ATOM 1493 C C . PHE A 1 198 ? -11.375 -16.312 1.686 1 97.88 198 PHE A C 1
ATOM 1495 O O . PHE A 1 198 ? -11.492 -16.375 2.912 1 97.88 198 PHE A O 1
ATOM 1502 N N . ALA A 1 199 ? -11.984 -15.359 0.954 1 98 199 ALA A N 1
ATOM 1503 C CA . ALA A 1 199 ? -12.828 -14.344 1.586 1 98 199 ALA A CA 1
ATOM 1504 C C . ALA A 1 199 ? -13.953 -14.992 2.387 1 98 199 ALA A C 1
ATOM 1506 O O . ALA A 1 199 ? -14.211 -14.609 3.527 1 98 199 ALA A O 1
ATOM 1507 N N . LYS A 1 200 ? -14.586 -15.977 1.798 1 97.06 200 LYS A N 1
ATOM 1508 C CA . LYS A 1 200 ? -15.68 -16.688 2.463 1 97.06 200 LYS A CA 1
ATOM 1509 C C . LYS A 1 200 ? -15.188 -17.391 3.721 1 97.06 200 LYS A C 1
ATOM 1511 O O . LYS A 1 200 ? -15.789 -17.25 4.789 1 97.06 200 LYS A O 1
ATOM 1516 N N . ASN A 1 201 ? -14.141 -18.094 3.623 1 95 201 ASN A N 1
ATOM 1517 C CA . ASN A 1 201 ? -13.641 -18.922 4.719 1 95 201 ASN A CA 1
ATOM 1518 C C . ASN A 1 201 ? -13.125 -18.078 5.871 1 95 201 ASN A C 1
ATOM 1520 O O . ASN A 1 201 ? -13.156 -18.5 7.027 1 95 201 ASN A O 1
ATOM 1524 N N . ILE A 1 202 ? -12.688 -16.844 5.555 1 94.69 202 ILE A N 1
ATOM 1525 C CA . ILE A 1 202 ? -12.117 -15.984 6.586 1 94.69 202 ILE A CA 1
ATOM 1526 C C . ILE A 1 202 ? -13.219 -15.148 7.23 1 94.69 202 ILE A C 1
ATOM 1528 O O . ILE A 1 202 ? -13.023 -14.555 8.289 1 94.69 202 ILE A O 1
ATO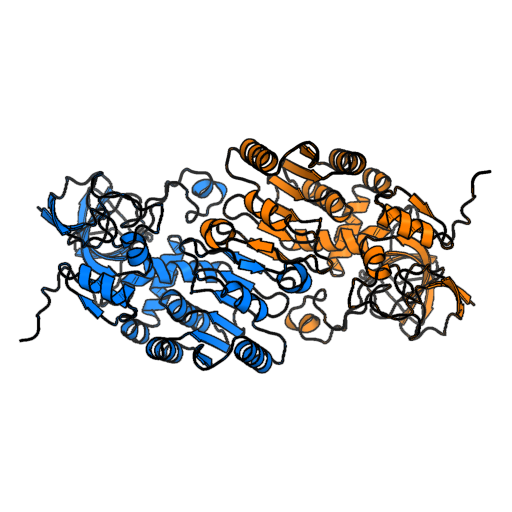M 1532 N N . GLY A 1 203 ? -14.422 -15.094 6.578 1 95.69 203 GLY A N 1
ATOM 1533 C CA . GLY A 1 203 ? -15.562 -14.539 7.281 1 95.69 203 GLY A CA 1
ATOM 1534 C C . GLY A 1 203 ? -16.047 -13.234 6.691 1 95.69 203 GLY A C 1
ATOM 1535 O O . GLY A 1 203 ? -16.734 -12.453 7.367 1 95.69 203 GLY A O 1
ATOM 1536 N N . ALA A 1 204 ? -15.703 -12.93 5.438 1 96.62 204 ALA A N 1
ATOM 1537 C CA . ALA A 1 204 ? -16.266 -11.75 4.797 1 96.62 204 ALA A CA 1
ATOM 1538 C C . ALA A 1 204 ? -17.797 -11.812 4.766 1 96.62 204 ALA A C 1
ATOM 1540 O O . ALA A 1 204 ? -18.359 -12.875 4.512 1 96.62 204 ALA A O 1
ATOM 1541 N N . SER A 1 205 ? -18.453 -10.711 5.09 1 96.31 205 SER A N 1
ATOM 1542 C CA . SER A 1 205 ? -19.922 -10.68 5.105 1 96.31 205 SER A CA 1
ATOM 1543 C C . SER A 1 205 ? -20.484 -10.438 3.711 1 96.31 205 SER A C 1
ATOM 1545 O O . SER A 1 205 ? -21.562 -10.922 3.383 1 96.31 205 SER A O 1
ATOM 1547 N N . GLU A 1 206 ? -19.766 -9.625 2.945 1 97.5 206 GLU A N 1
ATOM 1548 C CA . GLU A 1 206 ? -20.141 -9.32 1.569 1 97.5 206 GLU A CA 1
ATOM 1549 C C . GLU A 1 206 ? -18.984 -9.578 0.606 1 97.5 206 GLU A C 1
ATOM 1551 O O . GLU A 1 206 ? -17.875 -9.094 0.819 1 97.5 206 GLU A O 1
ATOM 1556 N N . ILE A 1 207 ? -19.281 -10.414 -0.389 1 98.69 207 ILE A N 1
ATOM 1557 C CA . ILE A 1 207 ? -18.297 -10.734 -1.414 1 98.69 207 ILE A CA 1
ATOM 1558 C C . ILE A 1 207 ? -18.859 -10.398 -2.795 1 98.69 207 ILE A C 1
ATOM 1560 O O . ILE A 1 207 ? -19.734 -11.102 -3.299 1 98.69 207 ILE A O 1
ATOM 1564 N N . VAL A 1 208 ? -18.359 -9.312 -3.41 1 98.88 208 VAL A N 1
ATOM 1565 C CA . VAL A 1 208 ? -18.797 -8.844 -4.719 1 98.88 208 VAL A CA 1
ATOM 1566 C C . VAL A 1 208 ? -17.781 -9.258 -5.781 1 98.88 208 VAL A C 1
ATOM 1568 O O . VAL A 1 208 ? -16.578 -9.008 -5.637 1 98.88 208 VAL A O 1
ATOM 1571 N N . VAL A 1 209 ? -18.25 -9.883 -6.848 1 98.88 209 VAL A N 1
ATOM 1572 C CA . VAL A 1 209 ? -17.359 -10.289 -7.922 1 98.88 209 VAL A CA 1
ATOM 1573 C C . VAL A 1 209 ? -17.734 -9.562 -9.211 1 98.88 209 VAL A C 1
ATOM 1575 O O . VAL A 1 209 ? -18.891 -9.562 -9.617 1 98.88 209 VAL A O 1
ATOM 1578 N N . ILE A 1 210 ? -16.75 -8.922 -9.781 1 98.62 210 ILE A N 1
ATOM 1579 C CA . ILE A 1 210 ? -16.906 -8.266 -11.078 1 98.62 210 ILE A CA 1
ATOM 1580 C C . ILE A 1 210 ? -16.266 -9.125 -12.164 1 98.62 210 ILE A C 1
ATOM 1582 O O . ILE A 1 210 ? -15.109 -9.531 -12.039 1 98.62 210 ILE A O 1
ATOM 1586 N N . GLY A 1 211 ? -16.969 -9.461 -13.195 1 97 211 GLY A N 1
ATOM 1587 C CA . GLY A 1 211 ? -16.406 -10.25 -14.273 1 97 211 GLY A CA 1
ATOM 1588 C C . GLY A 1 211 ? -17.266 -10.25 -15.523 1 97 211 GLY A C 1
ATOM 1589 O O . GLY A 1 211 ? -18.234 -9.492 -15.617 1 97 211 GLY A O 1
ATOM 1590 N N . GLY A 1 212 ? -16.844 -11.008 -16.531 1 92.94 212 GLY A N 1
ATOM 1591 C CA . GLY A 1 212 ? -17.547 -10.977 -17.797 1 92.94 212 GLY A CA 1
ATOM 1592 C C . GLY A 1 212 ? -18.062 -12.336 -18.234 1 92.94 212 GLY A C 1
ATOM 1593 O O . GLY A 1 212 ? -18.953 -12.422 -19.078 1 92.94 212 GLY A O 1
ATOM 1594 N N . SER A 1 213 ? -17.562 -13.438 -17.766 1 91.56 213 SER A N 1
ATOM 1595 C CA . SER A 1 213 ? -17.969 -14.789 -18.141 1 91.56 213 SER A CA 1
ATOM 1596 C C . SER A 1 213 ? -19.078 -15.297 -17.219 1 91.56 213 SER A C 1
ATOM 1598 O O . SER A 1 213 ? -18.859 -15.492 -16.016 1 91.56 213 SER A O 1
ATOM 1600 N N . LYS A 1 214 ? -20.172 -15.578 -17.859 1 92.62 214 LYS A N 1
ATOM 1601 C CA . LYS A 1 214 ? -21.312 -16.031 -17.062 1 92.62 214 LYS A CA 1
ATOM 1602 C C . LYS A 1 214 ? -20.984 -17.312 -16.312 1 92.62 214 LYS A C 1
ATOM 1604 O O . LYS A 1 214 ? -21.297 -17.438 -15.125 1 92.62 214 LYS A O 1
ATOM 1609 N N . GLU A 1 215 ? -20.328 -18.203 -16.969 1 90.81 215 GLU A N 1
ATOM 1610 C CA . GLU A 1 215 ? -19.969 -19.469 -16.359 1 90.81 215 GLU A CA 1
ATOM 1611 C C . GLU A 1 215 ? -19.062 -19.281 -15.156 1 90.81 215 GLU A C 1
ATOM 1613 O O . GLU A 1 215 ? -19.266 -19.891 -14.102 1 90.81 215 GLU A O 1
ATOM 1618 N N . ARG A 1 216 ? -18.141 -18.422 -15.273 1 93.25 216 ARG A N 1
ATOM 1619 C CA . ARG A 1 216 ? -17.188 -18.172 -14.195 1 93.25 216 ARG A CA 1
ATOM 1620 C C . ARG A 1 216 ? -17.859 -17.422 -13.039 1 93.25 216 ARG A C 1
ATOM 1622 O O . ARG A 1 216 ? -17.594 -17.703 -11.875 1 93.25 216 ARG A O 1
ATOM 1629 N N . LEU A 1 217 ? -18.703 -16.5 -13.406 1 96.38 217 LEU A N 1
ATOM 1630 C CA . LEU A 1 217 ? -19.453 -15.773 -12.383 1 96.38 217 LEU A CA 1
ATOM 1631 C C . LEU A 1 217 ? -20.359 -16.703 -11.602 1 96.38 217 LEU A C 1
ATOM 1633 O O . LEU A 1 217 ? -20.469 -16.594 -10.375 1 96.38 217 LEU A O 1
ATOM 1637 N N . ASP A 1 218 ? -20.953 -17.641 -12.312 1 94.81 218 ASP A N 1
ATOM 1638 C CA . ASP A 1 218 ? -21.812 -18.609 -11.656 1 94.81 218 ASP A CA 1
ATOM 1639 C C . ASP A 1 218 ? -21.016 -19.484 -10.688 1 94.81 218 ASP A C 1
ATOM 1641 O O . ASP A 1 218 ? -21.484 -19.797 -9.594 1 94.81 218 ASP A O 1
ATOM 1645 N N . LEU A 1 219 ? -19.859 -19.828 -11.094 1 93.69 219 LEU A N 1
ATOM 1646 C CA . LEU A 1 219 ? -19 -20.594 -10.203 1 93.69 219 LEU A CA 1
ATOM 1647 C C . LEU A 1 219 ? -18.688 -19.797 -8.938 1 93.69 219 LEU A C 1
ATOM 1649 O O . LEU A 1 219 ? -18.719 -20.344 -7.832 1 93.69 219 LEU A O 1
ATOM 1653 N N . CYS A 1 220 ? -18.359 -18.531 -9.078 1 97.06 220 CYS A N 1
ATOM 1654 C CA . CYS A 1 220 ? -18.078 -17.672 -7.934 1 97.06 220 CYS A CA 1
ATOM 1655 C C . CYS A 1 220 ? -19.281 -17.578 -7 1 97.06 220 CYS A C 1
ATOM 1657 O O . CYS A 1 220 ? -19.109 -17.594 -5.777 1 97.06 220 CYS A O 1
ATOM 1659 N N . LYS A 1 221 ? -20.438 -17.516 -7.57 1 96.5 221 LYS A N 1
ATOM 1660 C CA . LYS A 1 221 ? -21.656 -17.5 -6.762 1 96.5 221 LYS A CA 1
ATOM 1661 C C . LYS A 1 221 ? -21.781 -18.781 -5.926 1 96.5 221 LYS A C 1
ATOM 1663 O O . LYS A 1 221 ? -22.078 -18.719 -4.734 1 96.5 221 LYS A O 1
ATOM 1668 N N . HIS A 1 222 ? -21.484 -19.875 -6.527 1 94.38 222 HIS A N 1
ATOM 1669 C CA . HIS A 1 222 ? -21.562 -21.141 -5.832 1 94.38 222 HIS A CA 1
ATOM 1670 C C . HIS A 1 222 ? -20.547 -21.219 -4.703 1 94.38 222 HIS A C 1
ATOM 1672 O O . HIS A 1 222 ? -20.797 -21.844 -3.668 1 94.38 222 HIS A O 1
ATOM 1678 N N . LEU A 1 223 ? -19.484 -20.578 -4.934 1 94.69 223 LEU A N 1
ATOM 1679 C CA . LEU A 1 223 ? -18.375 -20.672 -3.986 1 94.69 223 LEU A CA 1
ATOM 1680 C C . LEU A 1 223 ? -18.609 -19.734 -2.797 1 94.69 223 LEU A C 1
ATOM 1682 O O . LEU A 1 223 ? -18.062 -19.953 -1.717 1 94.69 223 LEU A O 1
ATOM 1686 N N . GLY A 1 224 ? -19.344 -18.609 -3.031 1 95.62 224 GLY A N 1
ATOM 1687 C CA . GLY A 1 224 ? -19.594 -17.766 -1.863 1 95.62 224 GLY A CA 1
ATOM 1688 C C . GLY A 1 224 ? -19.828 -16.312 -2.207 1 95.62 224 GLY A C 1
ATOM 1689 O O . GLY A 1 224 ? -20.141 -15.508 -1.331 1 95.62 224 GLY A O 1
ATOM 1690 N N . ALA A 1 225 ? -19.75 -15.961 -3.467 1 98.25 225 ALA A N 1
ATOM 1691 C CA . ALA A 1 225 ? -20.031 -14.578 -3.85 1 98.25 225 ALA A CA 1
ATOM 1692 C C . ALA A 1 225 ? -21.469 -14.203 -3.514 1 98.25 225 ALA A C 1
ATOM 1694 O O . ALA A 1 225 ? -22.406 -14.953 -3.814 1 98.25 225 ALA A O 1
ATOM 1695 N N . THR A 1 226 ? -21.641 -13.07 -2.873 1 98.31 226 THR A N 1
ATOM 1696 C CA . THR A 1 226 ? -22.984 -12.633 -2.465 1 98.31 226 THR A CA 1
ATOM 1697 C C . THR A 1 226 ? -23.609 -11.742 -3.533 1 98.31 226 THR A C 1
ATOM 1699 O O . THR A 1 226 ? -24.828 -11.586 -3.576 1 98.31 226 THR A O 1
ATOM 1702 N N . LEU A 1 227 ? -22.781 -11.172 -4.371 1 98.25 227 LEU A N 1
ATOM 1703 C CA . LEU A 1 227 ? -23.234 -10.297 -5.449 1 98.25 227 LEU A CA 1
ATOM 1704 C C . LEU A 1 227 ? -22.312 -10.422 -6.664 1 98.25 227 LEU A C 1
ATOM 1706 O O . LEU A 1 227 ? -21.094 -10.383 -6.535 1 98.25 227 LEU A O 1
ATOM 1710 N N . ILE A 1 228 ? -22.938 -10.609 -7.812 1 98.31 228 ILE A N 1
ATOM 1711 C CA . ILE A 1 228 ? -22.203 -10.664 -9.07 1 98.31 228 ILE A CA 1
ATOM 1712 C C . ILE A 1 228 ? -22.484 -9.422 -9.898 1 98.31 228 ILE A C 1
ATOM 1714 O O . ILE A 1 228 ? -23.641 -9 -10.023 1 98.31 228 ILE A O 1
ATOM 1718 N N . LEU A 1 229 ? -21.469 -8.828 -10.43 1 98.44 229 LEU A N 1
ATOM 1719 C CA . LEU A 1 229 ? -21.594 -7.695 -11.336 1 98.44 229 LEU A CA 1
ATOM 1720 C C . LEU A 1 229 ? -20.984 -8.016 -12.695 1 98.44 229 LEU A C 1
ATOM 1722 O O . LEU A 1 229 ? -19.75 -8.023 -12.836 1 98.44 229 LEU A O 1
ATOM 1726 N N . ASP A 1 230 ? -21.828 -8.258 -13.711 1 97.94 230 ASP A N 1
ATOM 1727 C CA . ASP A 1 230 ? -21.406 -8.562 -15.07 1 97.94 230 ASP A CA 1
ATOM 1728 C C . ASP A 1 230 ? -20.953 -7.293 -15.805 1 97.94 230 ASP A C 1
ATOM 1730 O O . ASP A 1 230 ? -21.75 -6.371 -15.992 1 97.94 230 ASP A O 1
ATOM 1734 N N . ARG A 1 231 ? -19.75 -7.258 -16.219 1 96 231 ARG A N 1
ATOM 1735 C CA . ARG A 1 231 ? -19.219 -6.039 -16.812 1 96 231 ARG A CA 1
ATOM 1736 C C . ARG A 1 231 ? -19.875 -5.746 -18.156 1 96 231 ARG A C 1
ATOM 1738 O O . ARG A 1 231 ? -19.75 -4.641 -18.688 1 96 231 ARG A O 1
ATOM 1745 N N . HIS A 1 232 ? -20.531 -6.719 -18.75 1 96.44 232 HIS A N 1
ATOM 1746 C CA . HIS A 1 232 ? -21.234 -6.508 -20.016 1 96.44 232 HIS A CA 1
ATOM 1747 C C . HIS A 1 232 ? -22.609 -5.883 -19.766 1 96.44 232 HIS A C 1
ATOM 1749 O O . HIS A 1 232 ? -23.219 -5.344 -20.688 1 96.44 232 HIS A O 1
ATOM 1755 N N . GLU A 1 233 ? -23.031 -5.98 -18.578 1 97.19 233 GLU A N 1
ATOM 1756 C CA . GLU A 1 233 ? -24.375 -5.492 -18.266 1 97.19 233 GLU A CA 1
ATOM 1757 C C . GLU A 1 233 ? -24.312 -4.254 -17.375 1 97.19 233 GLU A C 1
ATOM 1759 O O . GLU A 1 233 ? -25.344 -3.691 -17.016 1 97.19 233 GLU A O 1
ATOM 1764 N N . THR A 1 234 ? -23.188 -3.9 -16.938 1 97.06 234 THR A N 1
ATOM 1765 C CA . THR A 1 234 ? -23.016 -2.762 -16.047 1 97.06 234 THR A CA 1
ATOM 1766 C C . THR A 1 234 ? -21.859 -1.885 -16.5 1 97.06 234 THR A C 1
ATOM 1768 O O . THR A 1 234 ? -20.828 -2.395 -16.953 1 97.06 234 THR A O 1
ATOM 1771 N N . SER A 1 235 ? -22.078 -0.596 -16.422 1 97.69 235 SER A N 1
ATOM 1772 C CA . SER A 1 235 ? -20.969 0.331 -16.641 1 97.69 235 SER A CA 1
ATOM 1773 C C . SER A 1 235 ? -20.078 0.434 -15.414 1 97.69 235 SER A C 1
ATOM 1775 O O . SER A 1 235 ? -20.453 -0.014 -14.328 1 97.69 235 SER A O 1
ATOM 1777 N N . ILE A 1 236 ? -18.938 1.008 -15.602 1 97.56 236 ILE A N 1
ATOM 1778 C CA . ILE A 1 236 ? -18 1.235 -14.5 1 97.56 236 ILE A CA 1
ATOM 1779 C C . ILE A 1 236 ? -18.688 2.084 -13.422 1 97.56 236 ILE A C 1
ATOM 1781 O O . ILE A 1 236 ? -18.594 1.775 -12.234 1 97.56 236 ILE A O 1
ATOM 1785 N N . THR A 1 237 ? -19.359 3.154 -13.812 1 97.62 237 THR A N 1
ATOM 1786 C CA . THR A 1 237 ? -20.031 4.055 -12.891 1 97.62 237 THR A CA 1
ATOM 1787 C C . THR A 1 237 ? -21.125 3.314 -12.125 1 97.62 237 THR A C 1
ATOM 1789 O O . THR A 1 237 ? -21.25 3.479 -10.906 1 97.62 237 THR A O 1
ATOM 1792 N N . GLU A 1 238 ? -21.859 2.479 -12.797 1 98.12 238 GLU A N 1
ATOM 1793 C CA . GLU A 1 238 ? -22.938 1.72 -12.164 1 98.12 238 GLU A CA 1
ATOM 1794 C C . GLU A 1 238 ? -22.391 0.746 -11.125 1 98.12 238 GLU A C 1
ATOM 1796 O O . GLU A 1 238 ? -22.953 0.596 -10.047 1 98.12 238 GLU A O 1
ATOM 1801 N N . ARG A 1 239 ? -21.328 0.077 -11.43 1 98.44 239 ARG A N 1
ATOM 1802 C CA . ARG A 1 239 ? -20.719 -0.857 -10.484 1 98.44 239 ARG A CA 1
ATOM 1803 C C . ARG A 1 239 ? -20.25 -0.135 -9.219 1 98.44 239 ARG A C 1
ATOM 1805 O O . ARG A 1 239 ? -20.453 -0.631 -8.109 1 98.44 239 ARG A O 1
ATOM 1812 N N . ASN A 1 240 ? -19.656 0.993 -9.422 1 98.12 240 ASN A N 1
ATOM 1813 C CA . ASN A 1 240 ? -19.266 1.799 -8.273 1 98.12 240 ASN A CA 1
ATOM 1814 C C . ASN A 1 240 ? -20.469 2.182 -7.414 1 98.12 240 ASN A C 1
ATOM 1816 O O . ASN A 1 240 ? -20.422 2.064 -6.188 1 98.12 240 ASN A O 1
ATOM 1820 N N . GLU A 1 241 ? -21.516 2.654 -7.992 1 98.31 241 GLU A N 1
ATOM 1821 C CA . GLU A 1 241 ? -22.734 3.049 -7.273 1 98.31 241 GLU A CA 1
ATOM 1822 C C . GLU A 1 241 ? -23.312 1.876 -6.496 1 98.31 241 GLU A C 1
ATOM 1824 O O . GLU A 1 241 ? -23.75 2.037 -5.352 1 98.31 241 GLU A O 1
ATOM 1829 N N . ILE A 1 242 ? -23.328 0.709 -7.098 1 98.31 242 ILE A N 1
ATOM 1830 C CA . ILE A 1 242 ? -23.891 -0.479 -6.457 1 98.31 242 ILE A CA 1
ATOM 1831 C C . ILE A 1 242 ? -23.062 -0.831 -5.223 1 98.31 242 ILE A C 1
ATOM 1833 O O . ILE A 1 242 ? -23.609 -1.117 -4.16 1 98.31 242 ILE A O 1
ATOM 1837 N N . VAL A 1 243 ? -21.719 -0.806 -5.336 1 98.38 243 VAL A N 1
ATOM 1838 C CA . VAL A 1 243 ? -20.859 -1.104 -4.199 1 98.38 243 VAL A CA 1
ATOM 1839 C C . VAL A 1 243 ? -21.078 -0.073 -3.096 1 98.38 243 VAL A C 1
ATOM 1841 O O . VAL A 1 243 ? -21.156 -0.426 -1.918 1 98.38 243 VAL A O 1
ATOM 1844 N N . MET A 1 244 ? -21.188 1.216 -3.492 1 97.94 244 MET A N 1
ATOM 1845 C CA . MET A 1 244 ? -21.422 2.268 -2.506 1 97.94 244 MET A CA 1
ATOM 1846 C C . MET A 1 244 ? -22.75 2.055 -1.793 1 97.94 244 MET A C 1
ATOM 1848 O O . MET A 1 244 ? -22.844 2.203 -0.573 1 97.94 244 MET A O 1
ATOM 1852 N N . GLU A 1 245 ? -23.75 1.695 -2.547 1 96.88 245 GLU A N 1
ATOM 1853 C CA . GLU A 1 245 ? -25.062 1.435 -1.954 1 96.88 245 GLU A CA 1
ATOM 1854 C C . GLU A 1 245 ? -25 0.258 -0.984 1 96.88 245 GLU A C 1
ATOM 1856 O O . GLU A 1 245 ? -25.516 0.341 0.133 1 96.88 245 GLU A O 1
ATOM 1861 N N . LYS A 1 246 ? -24.297 -0.767 -1.346 1 96.06 246 LYS A N 1
ATOM 1862 C CA . LYS A 1 246 ? -24.203 -1.977 -0.534 1 96.06 246 LYS A CA 1
ATOM 1863 C C . LYS A 1 246 ? -23.422 -1.714 0.754 1 96.06 246 LYS A C 1
ATOM 1865 O O . LYS A 1 246 ? -23.578 -2.447 1.733 1 96.06 246 LYS A O 1
ATOM 1870 N N . THR A 1 247 ? -22.656 -0.695 0.71 1 96.5 247 THR A N 1
ATOM 1871 C CA . THR A 1 247 ? -21.797 -0.402 1.852 1 96.5 247 THR A CA 1
ATOM 1872 C C . THR A 1 247 ? -22.234 0.879 2.551 1 96.5 247 THR A C 1
ATOM 1874 O O . THR A 1 247 ? -21.453 1.521 3.244 1 96.5 247 THR A O 1
ATOM 1877 N N . ARG A 1 248 ? -23.469 1.324 2.262 1 94.88 248 ARG A N 1
ATOM 1878 C CA . ARG A 1 248 ? -24.062 2.508 2.881 1 94.88 248 ARG A CA 1
ATOM 1879 C C . ARG A 1 248 ? -23.219 3.748 2.604 1 94.88 248 ARG A C 1
ATOM 1881 O O . ARG A 1 248 ? -23 4.57 3.496 1 94.88 248 ARG A O 1
ATOM 1888 N N . GLY A 1 249 ? -22.578 3.723 1.486 1 95.69 249 GLY A N 1
ATOM 1889 C CA . GLY A 1 249 ? -21.859 4.895 1.012 1 95.69 249 GLY A CA 1
ATOM 1890 C C . GLY A 1 249 ? -20.406 4.902 1.426 1 95.69 249 GLY A C 1
ATOM 1891 O O . GLY A 1 249 ? -19.672 5.844 1.119 1 95.69 249 GLY A O 1
ATOM 1892 N N . MET A 1 250 ? -19.875 3.9 2.105 1 95.38 250 MET A N 1
ATOM 1893 C CA . MET A 1 250 ? -18.516 3.916 2.645 1 95.38 250 MET A CA 1
ATOM 1894 C C . MET A 1 250 ? -17.516 3.389 1.619 1 95.38 250 MET A C 1
ATOM 1896 O O . MET A 1 250 ? -16.406 3.902 1.511 1 95.38 250 MET A O 1
ATOM 1900 N N . GLY A 1 251 ? -17.859 2.307 0.859 1 97.62 251 GLY A N 1
ATOM 1901 C CA . GLY A 1 251 ? -16.953 1.593 -0.025 1 97.62 251 GLY A CA 1
ATOM 1902 C C . GLY A 1 251 ? -16.484 0.273 0.551 1 97.62 251 GLY A C 1
ATOM 1903 O O . GLY A 1 251 ? -16.766 -0.047 1.706 1 97.62 251 GLY A O 1
ATOM 1904 N N . ALA A 1 252 ? -15.789 -0.453 -0.241 1 98.44 252 ALA A N 1
ATOM 1905 C CA . ALA A 1 252 ? -15.328 -1.784 0.146 1 98.44 252 ALA A CA 1
ATOM 1906 C C . ALA A 1 252 ? -14.125 -1.699 1.079 1 98.44 252 ALA A C 1
ATOM 1908 O O . ALA A 1 252 ? -13.289 -0.8 0.946 1 98.44 252 ALA A O 1
ATOM 1909 N N . ASP A 1 253 ? -14.008 -2.664 2.029 1 98.06 253 ASP A N 1
ATOM 1910 C CA . ASP A 1 253 ? -12.859 -2.76 2.924 1 98.06 253 ASP A CA 1
ATOM 1911 C C . ASP A 1 253 ? -11.617 -3.258 2.178 1 98.06 253 ASP A C 1
ATOM 1913 O O . ASP A 1 253 ? -10.508 -2.805 2.443 1 98.06 253 ASP A O 1
ATOM 1917 N N . LEU A 1 254 ? -11.867 -4.16 1.299 1 98.62 254 LEU A N 1
ATOM 1918 C CA . LEU A 1 254 ? -10.82 -4.852 0.561 1 98.62 254 LEU A CA 1
ATOM 1919 C C . LEU A 1 254 ? -11.219 -5.047 -0.897 1 98.62 254 LEU A C 1
ATOM 1921 O O . LEU A 1 254 ? -12.352 -5.438 -1.188 1 98.62 254 LEU A O 1
ATOM 1925 N N . VAL A 1 255 ? -10.359 -4.645 -1.815 1 98.81 255 VAL A N 1
ATOM 1926 C CA . VAL A 1 255 ? -10.516 -4.961 -3.23 1 98.81 255 VAL A CA 1
ATOM 1927 C C . VAL A 1 255 ? -9.352 -5.824 -3.701 1 98.81 255 VAL A C 1
ATOM 1929 O O . VAL A 1 255 ? -8.188 -5.516 -3.42 1 98.81 255 VAL A O 1
ATOM 1932 N N . ILE A 1 256 ? -9.617 -6.906 -4.352 1 98.75 256 ILE A N 1
ATOM 1933 C CA . ILE A 1 256 ? -8.609 -7.797 -4.914 1 98.75 256 ILE A CA 1
ATOM 1934 C C . ILE A 1 256 ? -8.641 -7.711 -6.441 1 98.75 256 ILE A C 1
ATOM 1936 O O . ILE A 1 256 ? -9.648 -8.047 -7.066 1 98.75 256 ILE A O 1
ATOM 1940 N N . GLU A 1 257 ? -7.594 -7.215 -7 1 98.69 257 GLU A N 1
ATOM 1941 C CA . GLU A 1 257 ? -7.434 -7.164 -8.453 1 98.69 257 GLU A CA 1
ATOM 1942 C C . GLU A 1 257 ? -6.863 -8.469 -8.992 1 98.69 257 GLU A C 1
ATOM 1944 O O . GLU A 1 257 ? -5.734 -8.844 -8.672 1 98.69 257 GLU A O 1
ATOM 1949 N N . ALA A 1 258 ? -7.633 -9.203 -9.781 1 97.56 258 ALA A N 1
ATOM 1950 C CA . ALA A 1 258 ? -7.27 -10.523 -10.281 1 97.56 258 ALA A CA 1
ATOM 1951 C C . ALA A 1 258 ? -7.41 -10.594 -11.797 1 97.56 258 ALA A C 1
ATOM 1953 O O . ALA A 1 258 ? -7.73 -11.656 -12.352 1 97.56 258 ALA A O 1
ATOM 1954 N N . VAL A 1 259 ? -7.23 -9.531 -12.523 1 95.25 259 VAL A N 1
ATOM 1955 C CA . VAL A 1 259 ? -7.426 -9.469 -13.969 1 95.25 259 VAL A CA 1
ATOM 1956 C C . VAL A 1 259 ? -6.086 -9.227 -14.656 1 95.25 259 VAL A C 1
ATOM 1958 O O . VAL A 1 259 ? -5.66 -10.023 -15.5 1 95.25 259 VAL A O 1
ATOM 1961 N N . GLY A 1 260 ? -5.422 -8.086 -14.32 1 93.94 260 GLY A N 1
ATOM 1962 C CA . GLY A 1 260 ? -4.098 -7.805 -14.844 1 93.94 260 GLY A CA 1
ATOM 1963 C C . GLY A 1 260 ? -4.125 -7.043 -16.156 1 93.94 260 GLY A C 1
ATOM 1964 O O . GLY A 1 260 ? -3.217 -7.18 -16.984 1 93.94 260 GLY A O 1
ATOM 1965 N N . THR A 1 261 ? -5.172 -6.281 -16.422 1 93.75 261 THR A N 1
ATOM 1966 C CA . THR A 1 261 ? -5.238 -5.473 -17.625 1 93.75 261 THR A CA 1
ATOM 1967 C C . THR A 1 261 ? -5.391 -3.994 -17.281 1 93.75 261 THR A C 1
ATOM 1969 O O . THR A 1 261 ? -5.766 -3.648 -16.156 1 93.75 261 THR A O 1
ATOM 1972 N N . ARG A 1 262 ? -5.105 -3.178 -18.297 1 94.75 262 ARG A N 1
ATOM 1973 C CA . ARG A 1 262 ? -5.164 -1.733 -18.094 1 94.75 262 ARG A CA 1
ATOM 1974 C C . ARG A 1 262 ? -6.57 -1.288 -17.703 1 94.75 262 ARG A C 1
ATOM 1976 O O . ARG A 1 262 ? -7.555 -1.788 -18.25 1 94.75 262 ARG A O 1
ATOM 1983 N N . GLY A 1 263 ? -6.645 -0.344 -16.812 1 96.69 263 GLY A N 1
ATOM 1984 C CA . GLY A 1 263 ? -7.914 0.253 -16.438 1 96.69 263 GLY A CA 1
ATOM 1985 C C . GLY A 1 263 ? -8.531 -0.386 -15.203 1 96.69 263 GLY A C 1
ATOM 1986 O O . GLY A 1 263 ? -9.359 0.225 -14.531 1 96.69 263 GLY A O 1
ATOM 1987 N N . VAL A 1 264 ? -8.133 -1.592 -14.891 1 97.38 264 VAL A N 1
ATOM 1988 C CA . VAL A 1 264 ? -8.781 -2.328 -13.812 1 97.38 264 VAL A CA 1
ATOM 1989 C C . VAL A 1 264 ? -8.414 -1.703 -12.469 1 97.38 264 VAL A C 1
ATOM 1991 O O . VAL A 1 264 ? -9.266 -1.561 -11.586 1 97.38 264 VAL A O 1
ATOM 1994 N N . ALA A 1 265 ? -7.16 -1.358 -12.312 1 98.12 265 ALA A N 1
ATOM 1995 C CA . ALA A 1 265 ? -6.75 -0.708 -11.07 1 98.12 265 ALA A CA 1
ATOM 1996 C C . ALA A 1 265 ? -7.434 0.648 -10.914 1 98.12 265 ALA A C 1
ATOM 1998 O O . ALA A 1 265 ? -7.789 1.043 -9.797 1 98.12 265 ALA A O 1
ATOM 1999 N N . GLU A 1 266 ? -7.57 1.375 -12.039 1 97.94 266 GLU A N 1
ATOM 2000 C CA . GLU A 1 266 ? -8.25 2.666 -12.008 1 97.94 266 GLU A CA 1
ATOM 2001 C C . GLU A 1 266 ? -9.672 2.527 -11.477 1 97.94 266 GLU A C 1
ATOM 2003 O O . GLU A 1 266 ? -10.117 3.344 -10.664 1 97.94 266 GLU A O 1
ATOM 2008 N N . GLU A 1 267 ? -10.352 1.512 -11.883 1 97.94 267 GLU A N 1
ATOM 2009 C CA . GLU A 1 267 ? -11.695 1.237 -11.391 1 97.94 267 GLU A CA 1
ATOM 2010 C C . GLU A 1 267 ? -11.664 0.784 -9.93 1 97.94 267 GLU A C 1
ATOM 2012 O O . GLU A 1 267 ? -12.414 1.294 -9.102 1 97.94 267 GLU A O 1
ATOM 2017 N N . GLY A 1 268 ? -10.805 -0.175 -9.617 1 98.5 268 GLY A N 1
ATOM 2018 C CA . GLY A 1 268 ? -10.797 -0.827 -8.312 1 98.5 268 GLY A CA 1
ATOM 2019 C C . GLY A 1 268 ? -10.508 0.125 -7.172 1 98.5 268 GLY A C 1
ATOM 2020 O O . GLY A 1 268 ? -11.078 -0.003 -6.086 1 98.5 268 GLY A O 1
ATOM 2021 N N . LEU A 1 269 ? -9.625 1.047 -7.422 1 98.5 269 LEU A N 1
ATOM 2022 C CA . LEU A 1 269 ? -9.25 1.995 -6.379 1 98.5 269 LEU A CA 1
ATOM 2023 C C . LEU A 1 269 ? -10.43 2.863 -5.973 1 98.5 269 LEU A C 1
ATOM 2025 O O . LEU A 1 269 ? -10.531 3.279 -4.816 1 98.5 269 LEU A O 1
ATOM 2029 N N . LYS A 1 270 ? -11.344 3.113 -6.871 1 98.06 270 LYS A N 1
ATOM 2030 C CA . LYS A 1 270 ? -12.5 3.965 -6.609 1 98.06 270 LYS A CA 1
ATOM 2031 C C . LYS A 1 270 ? -13.562 3.219 -5.809 1 98.06 270 LYS A C 1
ATOM 2033 O O . LYS A 1 270 ? -14.469 3.836 -5.242 1 98.06 270 LYS A O 1
ATOM 2038 N N . LEU A 1 271 ? -13.422 1.873 -5.707 1 98.56 271 LEU A N 1
ATOM 2039 C CA . LEU A 1 271 ? -14.414 1.054 -5.012 1 98.56 271 LEU A CA 1
ATOM 2040 C C . LEU A 1 271 ? -14.117 1.002 -3.518 1 98.56 271 LEU A C 1
ATOM 2042 O O . LEU A 1 271 ? -14.969 0.578 -2.729 1 98.56 271 LEU A O 1
ATOM 2046 N N . LEU A 1 272 ? -12.969 1.419 -3.092 1 98.44 272 LEU A N 1
ATOM 2047 C CA . LEU A 1 272 ? -12.5 1.268 -1.718 1 98.44 272 LEU A CA 1
ATOM 2048 C C . LEU A 1 272 ? -13.102 2.342 -0.818 1 98.44 272 LEU A C 1
ATOM 2050 O O . LEU A 1 272 ? -13.242 3.494 -1.23 1 98.44 272 LEU A O 1
ATOM 2054 N N . ARG A 1 273 ? -13.359 1.982 0.389 1 97.25 273 ARG A N 1
ATOM 2055 C CA . ARG A 1 273 ? -13.594 2.984 1.424 1 97.25 273 ARG A CA 1
ATOM 2056 C C . ARG A 1 273 ? -12.297 3.666 1.833 1 97.25 273 ARG A C 1
ATOM 2058 O O . ARG A 1 273 ? -11.211 3.16 1.547 1 97.25 273 ARG A O 1
ATOM 2065 N N . THR A 1 274 ? -12.391 4.762 2.523 1 96.69 274 THR A N 1
ATOM 2066 C CA . THR A 1 274 ? -11.211 5.344 3.15 1 96.69 274 THR A CA 1
ATOM 2067 C C . THR A 1 274 ? -10.547 4.344 4.094 1 96.69 274 THR A C 1
ATOM 2069 O O . THR A 1 274 ? -11.234 3.605 4.805 1 96.69 274 THR A O 1
ATOM 2072 N N . GLY A 1 275 ? -9.219 4.32 3.992 1 96.44 275 GLY A N 1
ATOM 2073 C CA . GLY A 1 275 ? -8.469 3.404 4.832 1 96.44 275 GLY A CA 1
ATOM 2074 C C . GLY A 1 275 ? -8.492 1.972 4.332 1 96.44 275 GLY A C 1
ATOM 2075 O O . GLY A 1 275 ? -7.953 1.072 4.977 1 96.44 275 GLY A O 1
ATOM 2076 N N . GLY A 1 276 ? -9.172 1.707 3.217 1 97.5 276 GLY A N 1
ATOM 2077 C CA . GLY A 1 276 ? -9.273 0.359 2.682 1 97.5 276 GLY A CA 1
ATOM 2078 C C . GLY A 1 276 ? -7.977 -0.133 2.062 1 97.5 276 GLY A C 1
ATOM 2079 O O . GLY A 1 276 ? -6.992 0.606 2 1 97.5 276 GLY A O 1
ATOM 2080 N N . THR A 1 277 ? -7.949 -1.393 1.606 1 98.5 277 THR A N 1
ATOM 2081 C CA . THR A 1 277 ? -6.754 -2.018 1.046 1 98.5 277 THR A CA 1
ATOM 2082 C C . THR A 1 277 ? -7.043 -2.584 -0.342 1 98.5 277 THR A C 1
ATOM 2084 O O . THR A 1 277 ? -8.094 -3.193 -0.564 1 98.5 277 THR A O 1
ATOM 2087 N N . TYR A 1 278 ? -6.156 -2.275 -1.235 1 98.69 278 TYR A N 1
ATOM 2088 C CA . TYR A 1 278 ? -6.176 -2.807 -2.594 1 98.69 278 TYR A CA 1
ATOM 2089 C C . TYR A 1 278 ? -5.062 -3.826 -2.797 1 98.69 278 TYR A C 1
ATOM 2091 O O . TYR A 1 278 ? -3.881 -3.477 -2.768 1 98.69 278 TYR A O 1
ATOM 2099 N N . LEU A 1 279 ? -5.402 -5.094 -2.998 1 98.69 279 LEU A N 1
ATOM 2100 C CA . LEU A 1 279 ? -4.445 -6.152 -3.303 1 98.69 279 LEU A CA 1
ATOM 2101 C C . LEU A 1 279 ? -4.363 -6.395 -4.805 1 98.69 279 LEU A C 1
ATOM 2103 O O . LEU A 1 279 ? -5.348 -6.812 -5.426 1 98.69 279 LEU A O 1
ATOM 2107 N N . SER A 1 280 ? -3.236 -6.145 -5.379 1 98.62 280 SER A N 1
ATOM 2108 C CA . SER A 1 280 ? -3.045 -6.371 -6.809 1 98.62 280 SER A CA 1
ATOM 2109 C C . SER A 1 280 ? -2.32 -7.684 -7.07 1 98.62 280 SER A C 1
ATOM 2111 O O . SER A 1 280 ? -1.118 -7.797 -6.82 1 98.62 280 SER A O 1
ATOM 2113 N N . THR A 1 281 ? -3.041 -8.625 -7.676 1 97.69 281 THR A N 1
ATOM 2114 C CA . THR A 1 281 ? -2.498 -9.969 -7.863 1 97.69 281 THR A CA 1
ATOM 2115 C C . THR A 1 281 ? -2.443 -10.328 -9.344 1 97.69 281 THR A C 1
ATOM 2117 O O . THR A 1 281 ? -1.74 -11.258 -9.742 1 97.69 281 THR A O 1
ATOM 2120 N N . GLY A 1 282 ? -3.047 -9.633 -10.195 1 95.44 282 GLY A N 1
ATOM 2121 C CA . GLY A 1 282 ? -3.365 -10.117 -11.531 1 95.44 282 GLY A CA 1
ATOM 2122 C C . GLY A 1 282 ? -2.342 -9.719 -12.57 1 95.44 282 GLY A C 1
ATOM 2123 O O . GLY A 1 282 ? -2.309 -10.281 -13.664 1 95.44 282 GLY A O 1
ATOM 2124 N N . TYR A 1 283 ? -1.534 -8.688 -12.297 1 92.62 283 TYR A N 1
ATOM 2125 C CA . TYR A 1 283 ? -0.566 -8.203 -13.281 1 92.62 283 TYR A CA 1
ATOM 2126 C C . TYR A 1 283 ? 0.638 -9.141 -13.359 1 92.62 283 TYR A C 1
ATOM 2128 O O . TYR A 1 283 ? 1.681 -8.867 -12.758 1 92.62 283 TYR A O 1
ATOM 2136 N N . ALA A 1 284 ? 0.497 -10.133 -14.25 1 89.31 284 ALA A N 1
ATOM 2137 C CA . ALA A 1 284 ? 1.534 -11.156 -14.375 1 89.31 284 ALA A CA 1
ATOM 2138 C C . ALA A 1 284 ? 2.506 -10.812 -15.5 1 89.31 284 ALA A C 1
ATOM 2140 O O . ALA A 1 284 ? 3.562 -11.438 -15.625 1 89.31 284 ALA A O 1
ATOM 2141 N N . GLN A 1 285 ? 2.145 -9.914 -16.297 1 88.69 285 GLN A N 1
ATOM 2142 C CA . GLN A 1 285 ? 2.934 -9.391 -17.406 1 88.69 285 GLN A CA 1
ATOM 2143 C C . GLN A 1 285 ? 2.656 -7.906 -17.641 1 88.69 285 GLN A C 1
ATOM 2145 O O . GLN A 1 285 ? 1.672 -7.371 -17.125 1 88.69 285 GLN A O 1
ATOM 2150 N N . PRO A 1 286 ? 3.535 -7.281 -18.406 1 89.06 286 PRO A N 1
ATOM 2151 C CA . PRO A 1 286 ? 3.264 -5.871 -18.688 1 89.06 286 PRO A CA 1
ATOM 2152 C C . PRO A 1 286 ? 1.921 -5.66 -19.391 1 89.06 286 PRO A C 1
ATOM 2154 O O . PRO A 1 286 ? 1.602 -6.363 -20.344 1 89.06 286 PRO A O 1
ATOM 2157 N N . ALA A 1 287 ? 1.155 -4.789 -18.875 1 90.38 287 ALA A N 1
ATOM 2158 C CA . ALA A 1 287 ? -0.187 -4.562 -19.406 1 90.38 287 ALA A CA 1
ATOM 2159 C C . ALA A 1 287 ? -0.413 -3.084 -19.703 1 90.38 287 ALA A C 1
ATOM 2161 O O . ALA A 1 287 ? -1.553 -2.648 -19.891 1 90.38 287 ALA A O 1
ATOM 2162 N N . GLY A 1 288 ? 0.657 -2.279 -19.734 1 92.31 288 GLY A N 1
ATOM 2163 C CA . GLY A 1 288 ? 0.533 -0.839 -19.891 1 92.31 288 GLY A CA 1
ATOM 2164 C C . GLY A 1 288 ? 0.539 -0.095 -18.562 1 92.31 288 GLY A C 1
ATOM 2165 O O . GLY A 1 288 ? 0.813 -0.683 -17.516 1 92.31 288 GLY A O 1
ATOM 2166 N N . LYS A 1 289 ? 0.302 1.235 -18.719 1 96.31 289 LYS A N 1
ATOM 2167 C CA . LYS A 1 289 ? 0.367 2.074 -17.516 1 96.31 289 LYS A CA 1
ATOM 2168 C C . LYS A 1 289 ? -1.028 2.494 -17.062 1 96.31 289 LYS A C 1
ATOM 2170 O O . LYS A 1 289 ? -1.899 2.77 -17.891 1 96.31 289 LYS A O 1
ATOM 2175 N N . GLU A 1 290 ? -1.205 2.471 -15.812 1 97.56 290 GLU A N 1
ATOM 2176 C CA . GLU A 1 290 ? -2.428 2.977 -15.195 1 97.56 290 GLU A CA 1
ATOM 2177 C C . GLU A 1 290 ? -2.316 4.469 -14.891 1 97.56 290 GLU A C 1
ATOM 2179 O O . GLU A 1 290 ? -1.269 4.941 -14.445 1 97.56 290 GLU A O 1
ATOM 2184 N N . SER A 1 291 ? -3.387 5.191 -15.141 1 97.44 291 SER A N 1
ATOM 2185 C CA . SER A 1 291 ? -3.48 6.602 -14.789 1 97.44 291 SER A CA 1
ATOM 2186 C C . SER A 1 291 ? -4.105 6.785 -13.414 1 97.44 291 SER A C 1
ATOM 2188 O O . SER A 1 291 ? -5.32 6.629 -13.25 1 97.44 291 SER A O 1
ATOM 2190 N N . ILE A 1 292 ? -3.271 7.172 -12.414 1 97.69 292 ILE A N 1
ATOM 2191 C CA . ILE A 1 292 ? -3.727 7.184 -11.031 1 97.69 292 ILE A CA 1
ATOM 2192 C C . ILE A 1 292 ? -3.637 8.602 -10.469 1 97.69 292 ILE A C 1
ATOM 2194 O O . ILE A 1 292 ? -2.604 9.258 -10.594 1 97.69 292 ILE A O 1
ATOM 2198 N N . ASP A 1 293 ? -4.688 9.125 -9.953 1 97.31 293 ASP A N 1
ATOM 2199 C CA . ASP A 1 293 ? -4.672 10.367 -9.188 1 97.31 293 ASP A CA 1
ATOM 2200 C C . ASP A 1 293 ? -4.258 10.125 -7.738 1 97.31 293 ASP A C 1
ATOM 2202 O O . ASP A 1 293 ? -5.078 9.703 -6.918 1 97.31 293 ASP A O 1
ATOM 2206 N N . PHE A 1 294 ? -3.037 10.391 -7.395 1 97.31 294 PHE A N 1
ATOM 2207 C CA . PHE A 1 294 ? -2.504 10.055 -6.082 1 97.31 294 PHE A CA 1
ATOM 2208 C C . PHE A 1 294 ? -3.23 10.828 -4.988 1 97.31 294 PHE A C 1
ATOM 2210 O O . PHE A 1 294 ? -3.387 10.336 -3.869 1 97.31 294 PHE A O 1
ATOM 2217 N N . TYR A 1 295 ? -3.693 12.055 -5.281 1 95.94 295 TYR A N 1
ATOM 2218 C CA . TYR A 1 295 ? -4.434 12.812 -4.281 1 95.94 295 TYR A CA 1
ATOM 2219 C C . TYR A 1 295 ? -5.805 12.195 -4.035 1 95.94 295 TYR A C 1
ATOM 2221 O O . TYR A 1 295 ? -6.121 11.797 -2.908 1 95.94 295 TYR A O 1
ATOM 2229 N N . ARG A 1 296 ? -6.602 11.93 -5.051 1 95.88 296 ARG A N 1
ATOM 2230 C CA . ARG A 1 296 ? -8 11.547 -4.906 1 95.88 296 ARG A CA 1
ATOM 2231 C C . ARG A 1 296 ? -8.133 10.062 -4.594 1 95.88 296 ARG A C 1
ATOM 2233 O O . ARG A 1 296 ? -9.016 9.656 -3.834 1 95.88 296 ARG A O 1
ATOM 2240 N N . ASP A 1 297 ? -7.168 9.281 -5.16 1 96.69 297 ASP A N 1
ATOM 2241 C CA . ASP A 1 297 ? -7.402 7.84 -5.113 1 96.69 297 ASP A CA 1
ATOM 2242 C C . ASP A 1 297 ? -6.594 7.188 -3.996 1 96.69 297 ASP A C 1
ATOM 2244 O O . ASP A 1 297 ? -6.891 6.066 -3.578 1 96.69 297 ASP A O 1
ATOM 2248 N N . ILE A 1 298 ? -5.559 7.844 -3.504 1 98 298 ILE A N 1
ATOM 2249 C CA . ILE A 1 298 ? -4.652 7.141 -2.602 1 98 298 ILE A CA 1
ATOM 2250 C C . ILE A 1 298 ? -4.508 7.93 -1.303 1 98 298 ILE A C 1
ATOM 2252 O O . ILE A 1 298 ? -4.98 7.5 -0.248 1 98 298 ILE A O 1
ATOM 2256 N N . VAL A 1 299 ? -4.035 9.148 -1.354 1 97.62 299 VAL A N 1
ATOM 2257 C CA . VAL A 1 299 ? -3.619 9.875 -0.16 1 97.62 299 VAL A CA 1
ATOM 2258 C C . VAL A 1 299 ? -4.848 10.352 0.613 1 97.62 299 VAL A C 1
ATOM 2260 O O . VAL A 1 299 ? -5.004 10.039 1.796 1 97.62 299 VAL A O 1
ATOM 2263 N N . SER A 1 300 ? -5.809 11.039 -0.089 1 95 300 SER A N 1
ATOM 2264 C CA . SER A 1 300 ? -6.961 11.594 0.607 1 95 300 SER A CA 1
ATOM 2265 C C . SER A 1 300 ? -7.84 10.5 1.194 1 95 300 SER A C 1
ATOM 2267 O O . SER A 1 300 ? -8.625 10.742 2.113 1 95 300 SER A O 1
ATOM 2269 N N . LYS A 1 301 ? -7.59 9.258 0.688 1 95.81 301 LYS A N 1
ATOM 2270 C CA . LYS A 1 301 ? -8.359 8.117 1.183 1 95.81 301 LYS A CA 1
ATOM 2271 C C . LYS A 1 301 ? -7.551 7.32 2.203 1 95.81 301 LYS A C 1
ATOM 2273 O O . LYS A 1 301 ? -8.078 6.391 2.822 1 95.81 301 LYS A O 1
ATOM 2278 N N . ASN A 1 302 ? -6.324 7.676 2.334 1 97.75 302 ASN A N 1
ATOM 2279 C CA . ASN A 1 302 ? -5.453 6.938 3.244 1 97.75 302 ASN A CA 1
ATOM 2280 C C . ASN A 1 302 ? -5.465 5.441 2.943 1 97.75 302 ASN A C 1
ATOM 2282 O O . ASN A 1 302 ? -5.547 4.621 3.857 1 97.75 302 ASN A O 1
ATOM 2286 N N . ILE A 1 303 ? -5.445 5.055 1.69 1 97.56 303 ILE A N 1
ATOM 2287 C CA . ILE A 1 303 ? -5.586 3.643 1.358 1 97.56 303 ILE A CA 1
ATOM 2288 C C . ILE A 1 303 ? -4.207 2.994 1.267 1 97.56 303 ILE A C 1
ATOM 2290 O O . ILE A 1 303 ? -3.186 3.688 1.264 1 97.56 303 ILE A O 1
ATOM 2294 N N . THR A 1 304 ? -4.203 1.666 1.248 1 98.06 304 THR A N 1
ATOM 2295 C CA . THR A 1 304 ? -3.018 0.848 1.015 1 98.06 304 THR A CA 1
ATOM 2296 C C . THR A 1 304 ? -3.141 0.08 -0.298 1 98.06 304 THR A C 1
ATOM 2298 O O . THR A 1 304 ? -4.18 -0.523 -0.576 1 98.06 304 THR A O 1
ATOM 2301 N N . ILE A 1 305 ? -2.176 0.239 -1.136 1 98.62 305 ILE A N 1
ATOM 2302 C CA . ILE A 1 305 ? -2.021 -0.636 -2.293 1 98.62 305 ILE A CA 1
ATOM 2303 C C . ILE A 1 305 ? -0.892 -1.632 -2.039 1 98.62 305 ILE A C 1
ATOM 2305 O O . ILE A 1 305 ? 0.208 -1.243 -1.639 1 98.62 305 ILE A O 1
ATOM 2309 N N . LYS A 1 306 ? -1.188 -2.881 -2.201 1 98.19 306 LYS A N 1
ATOM 2310 C CA . LYS A 1 306 ? -0.178 -3.926 -2.055 1 98.19 306 LYS A CA 1
ATOM 2311 C C . LYS A 1 306 ? -0.06 -4.758 -3.328 1 98.19 306 LYS A C 1
ATOM 2313 O O . LYS A 1 306 ? -1.042 -5.348 -3.783 1 98.19 306 LYS A O 1
ATOM 2318 N N . GLY A 1 307 ? 1.109 -4.715 -3.875 1 98.31 307 GLY A N 1
ATOM 2319 C CA . GLY A 1 307 ? 1.401 -5.695 -4.91 1 98.31 307 GLY A CA 1
ATOM 2320 C C . GLY A 1 307 ? 1.691 -7.078 -4.355 1 98.31 307 GLY A C 1
ATOM 2321 O O . GLY A 1 307 ? 2.338 -7.211 -3.314 1 98.31 307 GLY A O 1
ATOM 2322 N N . VAL A 1 308 ? 1.229 -8.07 -5.105 1 97.69 308 VAL A N 1
ATOM 2323 C CA . VAL A 1 308 ? 1.455 -9.445 -4.68 1 97.69 308 VAL A CA 1
ATOM 2324 C C . VAL A 1 308 ? 2.168 -10.219 -5.785 1 97.69 308 VAL A C 1
ATOM 2326 O O . VAL A 1 308 ? 1.619 -10.406 -6.875 1 97.69 308 VAL A O 1
ATOM 2329 N N . TRP A 1 309 ? 3.363 -10.562 -5.434 1 94.25 309 TRP A N 1
ATOM 2330 C CA . TRP A 1 309 ? 4.141 -11.312 -6.418 1 94.25 309 TRP A CA 1
ATOM 2331 C C . TRP A 1 309 ? 4.363 -12.75 -5.961 1 94.25 309 TRP A C 1
ATOM 2333 O O . TRP A 1 309 ? 5.008 -12.992 -4.941 1 94.25 309 TRP A O 1
ATOM 2343 N N . VAL A 1 310 ? 3.799 -13.656 -6.625 1 93.56 310 VAL A N 1
ATOM 2344 C CA . VAL A 1 310 ? 3.967 -15.094 -6.438 1 93.56 310 VAL A CA 1
ATOM 2345 C C . VAL A 1 310 ? 3.736 -15.453 -4.969 1 93.56 310 VAL A C 1
ATOM 2347 O O . VAL A 1 310 ? 2.836 -14.906 -4.324 1 93.56 310 VAL A O 1
ATOM 2350 N N . SER A 1 311 ? 4.445 -16.547 -4.52 1 96.38 311 SER A N 1
ATOM 2351 C CA . SER A 1 311 ? 4.141 -17.109 -3.209 1 96.38 311 SER A CA 1
ATOM 2352 C C . SER A 1 311 ? 5.297 -17.953 -2.689 1 96.38 311 SER A C 1
ATOM 2354 O O . SER A 1 311 ? 6.32 -18.109 -3.363 1 96.38 311 SER A O 1
ATOM 2356 N N . ASP A 1 312 ? 5.203 -18.266 -1.45 1 95.25 312 ASP A N 1
ATOM 2357 C CA . ASP A 1 312 ? 6.16 -19.203 -0.876 1 95.25 312 ASP A CA 1
ATOM 2358 C C . ASP A 1 312 ? 5.453 -20.438 -0.337 1 95.25 312 ASP A C 1
ATOM 2360 O O . ASP A 1 312 ? 4.289 -20.688 -0.665 1 95.25 312 ASP A O 1
ATOM 2364 N N . THR A 1 313 ? 6.188 -21.297 0.346 1 97.5 313 THR A N 1
ATOM 2365 C CA . THR A 1 313 ? 5.723 -22.609 0.772 1 97.5 313 THR A CA 1
ATOM 2366 C C . THR A 1 313 ? 4.496 -22.484 1.669 1 97.5 313 THR A C 1
ATOM 2368 O O . THR A 1 313 ? 3.535 -23.25 1.525 1 97.5 313 THR A O 1
ATOM 2371 N N . LYS A 1 314 ? 4.512 -21.531 2.539 1 97.25 314 LYS A N 1
ATOM 2372 C CA . LYS A 1 314 ? 3.373 -21.312 3.422 1 97.25 314 LYS A CA 1
ATOM 2373 C C . LYS A 1 314 ? 2.09 -21.094 2.621 1 97.25 314 LYS A C 1
ATOM 2375 O O . LYS A 1 314 ? 1.036 -21.625 2.979 1 97.25 314 LYS A O 1
ATOM 2380 N N . HIS A 1 315 ? 2.232 -20.438 1.606 1 98.19 315 HIS A N 1
ATOM 2381 C CA . HIS A 1 315 ? 1.067 -20.062 0.809 1 98.19 315 HIS A CA 1
ATOM 2382 C C . HIS A 1 315 ? 0.545 -21.266 0.013 1 98.19 315 HIS A C 1
ATOM 2384 O O . HIS A 1 315 ? -0.664 -21.391 -0.19 1 98.19 315 HIS A O 1
ATOM 2390 N N . THR A 1 316 ? 1.427 -22.125 -0.459 1 98.12 316 THR A N 1
ATOM 2391 C CA . THR A 1 316 ? 0.986 -23.359 -1.08 1 98.12 316 THR A CA 1
ATOM 2392 C C . THR A 1 316 ? 0.181 -24.203 -0.094 1 98.12 316 THR A C 1
ATOM 2394 O O . THR A 1 316 ? -0.877 -24.734 -0.44 1 98.12 316 THR A O 1
ATOM 2397 N N . LYS A 1 317 ? 0.645 -24.266 1.102 1 97.88 317 LYS A N 1
ATOM 2398 C CA . LYS A 1 317 ? -0.074 -24.984 2.148 1 97.88 317 LYS A CA 1
ATOM 2399 C C . LYS A 1 317 ? -1.464 -24.391 2.367 1 97.88 317 LYS A C 1
ATOM 2401 O O . LYS A 1 317 ? -2.457 -25.125 2.391 1 97.88 317 LYS A O 1
ATOM 2406 N N . MET A 1 318 ? -1.544 -23.094 2.449 1 97.94 318 MET A N 1
ATOM 2407 C CA . MET A 1 318 ? -2.818 -22.422 2.652 1 97.94 318 MET A CA 1
ATOM 2408 C C . MET A 1 318 ? -3.777 -22.703 1.5 1 97.94 318 MET A C 1
ATOM 2410 O O . MET A 1 318 ? -4.961 -22.969 1.722 1 97.94 318 MET A O 1
ATOM 2414 N N . ALA A 1 319 ? -3.246 -22.672 0.33 1 98.31 319 ALA A N 1
ATOM 2415 C CA . ALA A 1 319 ? -4.059 -22.891 -0.861 1 98.31 319 ALA A CA 1
ATOM 2416 C C . ALA A 1 319 ? -4.574 -24.328 -0.905 1 98.31 319 ALA A C 1
ATOM 2418 O O . ALA A 1 319 ? -5.746 -24.562 -1.208 1 98.31 319 ALA A O 1
ATOM 2419 N N . MET A 1 320 ? -3.713 -25.234 -0.587 1 97.19 320 MET A N 1
ATOM 2420 C CA . MET A 1 320 ? -4.125 -26.641 -0.537 1 97.19 320 MET A CA 1
ATOM 2421 C C . MET A 1 320 ? -5.258 -26.828 0.467 1 97.19 320 MET A C 1
ATOM 2423 O O . MET A 1 320 ? -6.238 -27.516 0.176 1 97.19 320 MET A O 1
ATOM 2427 N N . ASP A 1 321 ? -5.129 -26.203 1.623 1 96.94 321 ASP A N 1
ATOM 2428 C CA . ASP A 1 321 ? -6.141 -26.328 2.668 1 96.94 321 ASP A CA 1
ATOM 2429 C C . ASP A 1 321 ? -7.484 -25.766 2.197 1 96.94 321 ASP A C 1
ATOM 2431 O O . ASP A 1 321 ? -8.531 -26.344 2.48 1 96.94 321 ASP A O 1
ATOM 2435 N N . ILE A 1 322 ? -7.426 -24.703 1.48 1 97 322 ILE A N 1
ATOM 2436 C CA . ILE A 1 322 ? -8.648 -24.062 0.997 1 97 322 ILE A CA 1
ATOM 2437 C C . ILE A 1 322 ? -9.336 -24.984 -0.012 1 97 322 ILE A C 1
ATOM 2439 O O . ILE A 1 322 ? -10.562 -25.094 -0.015 1 97 322 ILE A O 1
ATOM 2443 N N . VAL A 1 323 ? -8.586 -25.594 -0.893 1 97 323 VAL A N 1
ATOM 2444 C CA . VAL A 1 323 ? -9.141 -26.531 -1.87 1 97 323 VAL A CA 1
ATOM 2445 C C . VAL A 1 323 ? -9.773 -27.719 -1.149 1 97 323 VAL A C 1
ATOM 2447 O O . VAL A 1 323 ? -10.906 -28.109 -1.455 1 97 323 VAL A O 1
ATOM 2450 N N . MET A 1 324 ? -9.07 -28.219 -0.191 1 95.38 324 MET A N 1
ATOM 2451 C CA . MET A 1 324 ? -9.539 -29.406 0.52 1 95.38 324 MET A CA 1
ATOM 2452 C C . MET A 1 324 ? -10.828 -29.109 1.282 1 95.38 324 MET A C 1
ATOM 2454 O O . MET A 1 324 ? -11.695 -29.984 1.413 1 95.38 324 MET A O 1
ATOM 2458 N N . LYS A 1 325 ? -10.969 -27.891 1.755 1 94.12 325 LYS A N 1
ATOM 2459 C CA . LYS A 1 325 ? -12.164 -27.484 2.488 1 94.12 325 LYS A CA 1
ATOM 2460 C C . LYS A 1 325 ? -13.336 -27.234 1.539 1 94.12 325 LYS A C 1
ATOM 2462 O O . LYS A 1 325 ? -14.492 -27.25 1.959 1 94.12 325 LYS A O 1
ATOM 2467 N N . ASN A 1 326 ? -12.977 -27 0.253 1 94.62 326 ASN A N 1
ATOM 2468 C CA . ASN A 1 326 ? -14 -26.672 -0.735 1 94.62 326 ASN A CA 1
ATOM 2469 C C . ASN A 1 326 ? -13.922 -27.578 -1.953 1 94.62 326 ASN A C 1
ATOM 2471 O O . ASN A 1 326 ? -14.023 -27.125 -3.09 1 94.62 326 ASN A O 1
ATOM 2475 N N . LYS A 1 327 ? -13.766 -28.844 -1.779 1 94.69 327 LYS A N 1
ATOM 2476 C CA . LYS A 1 327 ? -13.469 -29.812 -2.836 1 94.69 327 LYS A CA 1
ATOM 2477 C C . LYS A 1 327 ? -14.555 -29.812 -3.91 1 94.69 327 LYS A C 1
ATOM 2479 O O . LYS A 1 327 ? -14.25 -29.812 -5.105 1 94.69 327 LYS A O 1
ATOM 2484 N N . LYS A 1 328 ? -15.797 -29.766 -3.484 1 92.88 328 LYS A N 1
ATOM 2485 C CA . LYS A 1 328 ? -16.906 -29.859 -4.422 1 92.88 328 LYS A CA 1
ATOM 2486 C C . LYS A 1 328 ? -16.938 -28.656 -5.371 1 92.88 328 LYS A C 1
ATOM 2488 O O . LYS A 1 328 ? -17.172 -28.812 -6.57 1 92.88 328 LYS A O 1
ATOM 2493 N N . ASP A 1 329 ? -16.656 -27.531 -4.828 1 91.75 329 ASP A N 1
ATOM 2494 C CA . ASP A 1 329 ? -16.672 -26.328 -5.633 1 91.75 329 ASP A CA 1
ATOM 2495 C C . ASP A 1 329 ? -15.453 -26.266 -6.559 1 91.75 329 ASP A C 1
ATOM 2497 O O . ASP A 1 329 ? -15.57 -25.859 -7.715 1 91.75 329 ASP A O 1
ATOM 2501 N N . PHE A 1 330 ? -14.32 -26.719 -6.074 1 94.88 330 PHE A N 1
ATOM 2502 C CA . PHE A 1 330 ? -13.125 -26.656 -6.902 1 94.88 330 PHE A CA 1
ATOM 2503 C C . PHE A 1 330 ? -13.164 -27.719 -7.992 1 94.88 330 PHE A C 1
ATOM 2505 O O . PHE A 1 330 ? -12.5 -27.594 -9.023 1 94.88 330 PHE A O 1
ATOM 2512 N N . ALA A 1 331 ? -13.945 -28.75 -7.73 1 95.31 331 ALA A N 1
ATOM 2513 C CA . ALA A 1 331 ? -14.156 -29.719 -8.805 1 95.31 331 ALA A CA 1
ATOM 2514 C C . ALA A 1 331 ? -14.805 -29.047 -10.023 1 95.31 331 ALA A C 1
ATOM 2516 O O . ALA A 1 331 ? -14.5 -29.391 -11.164 1 95.31 331 ALA A O 1
ATOM 2517 N N . LYS A 1 332 ? -15.617 -28.047 -9.734 1 92.88 332 LYS A N 1
ATOM 2518 C CA . LYS A 1 332 ? -16.297 -27.328 -10.797 1 92.88 332 LYS A CA 1
ATOM 2519 C C . LYS A 1 332 ? -15.344 -26.391 -11.531 1 92.88 332 LYS A C 1
ATOM 2521 O O . LYS A 1 332 ? -15.633 -25.953 -12.648 1 92.88 332 LYS A O 1
ATOM 2526 N N . LEU A 1 333 ? -14.258 -26.078 -10.93 1 93.44 333 LEU A N 1
ATOM 2527 C CA . LEU A 1 333 ? -13.25 -25.25 -11.57 1 93.44 333 LEU A CA 1
ATOM 2528 C C . LEU A 1 333 ? -12.586 -25.984 -12.727 1 93.44 333 LEU A C 1
ATOM 2530 O O . LEU A 1 333 ? -12.242 -25.375 -13.742 1 93.44 333 LEU A O 1
ATOM 2534 N N . ILE A 1 334 ? -12.453 -27.328 -12.562 1 95.69 334 ILE A N 1
ATOM 2535 C CA . ILE A 1 334 ? -11.82 -28.156 -13.586 1 95.69 334 ILE A CA 1
ATOM 2536 C C . ILE A 1 334 ? -12.789 -28.359 -14.75 1 95.69 334 ILE A C 1
ATOM 2538 O O . ILE A 1 334 ? -13.594 -29.297 -14.727 1 95.69 334 ILE A O 1
ATOM 2542 N N . SER A 1 335 ? -12.625 -27.625 -15.766 1 94.25 335 SER A N 1
ATOM 2543 C CA . SER A 1 335 ? -13.586 -27.656 -16.859 1 94.25 335 SER A CA 1
ATOM 2544 C C . SER A 1 335 ? -13.164 -28.641 -17.938 1 94.25 335 SER A C 1
ATOM 2546 O O . SER A 1 335 ? -14.008 -29.172 -18.672 1 94.25 335 SER A O 1
ATOM 2548 N N . HIS A 1 336 ? -11.867 -28.812 -18.094 1 96.44 336 HIS A N 1
ATOM 2549 C CA . HIS A 1 336 ? -11.359 -29.672 -19.156 1 96.44 336 HIS A CA 1
ATOM 2550 C C . HIS A 1 336 ? -10.227 -30.562 -18.656 1 96.44 336 HIS A C 1
ATOM 2552 O O . HIS A 1 336 ? -9.391 -30.109 -17.859 1 96.44 336 HIS A O 1
ATOM 2558 N N . ARG A 1 337 ? -10.227 -31.734 -19.125 1 97.69 337 ARG A N 1
ATOM 2559 C CA . ARG A 1 337 ? -9.117 -32.656 -18.969 1 97.69 337 ARG A CA 1
ATOM 2560 C C . ARG A 1 337 ? -8.578 -33.125 -20.312 1 97.69 337 ARG A C 1
ATOM 2562 O O . ARG A 1 337 ? -9.352 -33.469 -21.203 1 97.69 337 ARG A O 1
ATOM 2569 N N . PHE A 1 338 ? -7.344 -33.031 -20.516 1 98 338 PHE A N 1
ATOM 2570 C CA . PHE A 1 338 ? -6.66 -33.406 -21.75 1 98 338 PHE A CA 1
ATOM 2571 C C . PHE A 1 338 ? -5.551 -34.406 -21.469 1 98 338 PHE A C 1
ATOM 2573 O O . PHE A 1 338 ? -5.047 -34.5 -20.344 1 98 338 PHE A O 1
ATOM 2580 N N . SER A 1 339 ? -5.195 -35.156 -22.5 1 97.69 339 SER A N 1
ATOM 2581 C CA . SER A 1 339 ? -3.977 -35.969 -22.422 1 97.69 339 SER A CA 1
ATOM 2582 C C . SER A 1 339 ? -2.736 -35.094 -22.594 1 97.69 339 SER A C 1
ATOM 2584 O O . SER A 1 339 ? -2.84 -33.938 -22.969 1 97.69 339 SER A O 1
ATOM 2586 N N . LEU A 1 340 ? -1.624 -35.656 -22.234 1 98.06 340 LEU A N 1
ATOM 2587 C CA . LEU A 1 340 ? -0.37 -34.938 -22.422 1 98.06 340 LEU A CA 1
ATOM 2588 C C . LEU A 1 340 ? -0.2 -34.5 -23.891 1 98.06 340 LEU A C 1
ATOM 2590 O O . LEU A 1 340 ? 0.197 -33.375 -24.172 1 98.06 340 LEU A O 1
ATOM 2594 N N . GLU A 1 341 ? -0.564 -35.375 -24.812 1 96.81 341 GLU A N 1
ATOM 2595 C CA . GLU A 1 341 ? -0.403 -35.156 -26.25 1 96.81 341 GLU A CA 1
ATOM 2596 C C . GLU A 1 341 ? -1.303 -34.031 -26.719 1 96.81 341 GLU A C 1
ATOM 2598 O O . GLU A 1 341 ? -1.067 -33.438 -27.781 1 96.81 341 GLU A O 1
ATOM 2603 N N . GLU A 1 342 ? -2.299 -33.75 -25.938 1 97.75 342 GLU A N 1
ATOM 2604 C CA . GLU A 1 342 ? -3.26 -32.719 -26.281 1 97.75 342 GLU A CA 1
ATOM 2605 C C . GLU A 1 342 ? -2.9 -31.375 -25.641 1 97.75 342 GLU A C 1
ATOM 2607 O O . GLU A 1 342 ? -3.742 -30.484 -25.531 1 97.75 342 GLU A O 1
ATOM 2612 N N . ALA A 1 343 ? -1.673 -31.25 -25.234 1 98.44 343 ALA A N 1
ATOM 2613 C CA . ALA A 1 343 ? -1.235 -30.047 -24.562 1 98.44 343 ALA A CA 1
ATOM 2614 C C . ALA A 1 343 ? -1.527 -28.797 -25.406 1 98.44 343 ALA A C 1
ATOM 2616 O O . ALA A 1 343 ? -1.903 -27.75 -24.875 1 98.44 343 ALA A O 1
ATOM 2617 N N . ASN A 1 344 ? -1.361 -28.922 -26.703 1 98.56 344 ASN A N 1
ATOM 2618 C CA . ASN A 1 344 ? -1.646 -27.797 -27.578 1 98.56 344 ASN A CA 1
ATOM 2619 C C . ASN A 1 344 ? -3.125 -27.406 -27.547 1 98.56 344 ASN A C 1
ATOM 2621 O O . ASN A 1 344 ? -3.467 -26.234 -27.516 1 98.56 344 ASN A O 1
ATOM 2625 N N . LYS A 1 345 ? -3.959 -28.391 -27.516 1 98.06 345 LYS A N 1
ATOM 2626 C CA . LYS A 1 345 ? -5.391 -28.125 -27.391 1 98.06 345 LYS A CA 1
ATOM 2627 C C . LYS A 1 345 ? -5.719 -27.453 -26.062 1 98.06 345 LYS A C 1
ATOM 2629 O O . LYS A 1 345 ? -6.57 -26.562 -26 1 98.06 345 LYS A O 1
ATOM 2634 N N . ALA A 1 346 ? -5.062 -27.906 -25.062 1 98.19 346 ALA A N 1
ATOM 2635 C CA . ALA A 1 346 ? -5.297 -27.359 -23.734 1 98.19 346 ALA A CA 1
ATOM 2636 C C . ALA A 1 346 ? -4.898 -25.891 -23.672 1 98.19 346 ALA A C 1
ATOM 2638 O O . ALA A 1 346 ? -5.637 -25.062 -23.141 1 98.19 346 ALA A O 1
ATOM 2639 N N . ILE A 1 347 ? -3.73 -25.516 -24.203 1 98.06 347 ILE A N 1
ATOM 2640 C CA . ILE A 1 347 ? -3.256 -24.141 -24.25 1 98.06 347 ILE A CA 1
ATOM 2641 C C . ILE A 1 347 ? -4.234 -23.266 -25.031 1 98.06 347 ILE A C 1
ATOM 2643 O O . ILE A 1 347 ? -4.582 -22.172 -24.609 1 98.06 347 ILE A O 1
ATOM 2647 N N . GLU A 1 348 ? -4.711 -23.812 -26.125 1 97.62 348 GLU A N 1
ATOM 2648 C CA . GLU A 1 348 ? -5.664 -23.078 -26.953 1 97.62 348 GLU A CA 1
ATOM 2649 C C . GLU A 1 348 ? -6.977 -22.859 -26.219 1 97.62 348 GLU A C 1
ATOM 2651 O O . GLU A 1 348 ? -7.578 -21.781 -26.328 1 97.62 348 GLU A O 1
ATOM 2656 N N . ALA A 1 349 ? -7.414 -23.875 -25.516 1 96.38 349 ALA A N 1
ATOM 2657 C CA . ALA A 1 349 ? -8.656 -23.75 -24.766 1 96.38 349 ALA A CA 1
ATOM 2658 C C . ALA A 1 349 ? -8.547 -22.656 -23.703 1 96.38 349 ALA A C 1
ATOM 2660 O O . ALA A 1 349 ? -9.516 -21.938 -23.438 1 96.38 349 ALA A O 1
ATOM 2661 N N . MET A 1 350 ? -7.383 -22.578 -23.078 1 94.69 350 MET A N 1
ATOM 2662 C CA . MET A 1 350 ? -7.148 -21.516 -22.109 1 94.69 350 MET A CA 1
ATOM 2663 C C . MET A 1 350 ? -7.043 -20.156 -22.797 1 94.69 350 MET A C 1
ATOM 2665 O O . MET A 1 350 ? -7.586 -19.172 -22.297 1 94.69 350 MET A O 1
ATOM 2669 N N . ASN A 1 351 ? -6.371 -20.125 -23.875 1 94.19 351 ASN A N 1
ATOM 2670 C CA . ASN A 1 351 ? -6.16 -18.891 -24.625 1 94.19 351 ASN A CA 1
ATOM 2671 C C . ASN A 1 351 ? -7.48 -18.297 -25.094 1 94.19 351 ASN A C 1
ATOM 2673 O O . ASN A 1 351 ? -7.652 -17.078 -25.078 1 94.19 351 ASN A O 1
ATOM 2677 N N . SER A 1 352 ? -8.383 -19.156 -25.547 1 92 352 SER A N 1
ATOM 2678 C CA . SER A 1 352 ? -9.672 -18.703 -26.062 1 92 352 SER A CA 1
ATOM 2679 C C . SER A 1 352 ? -10.672 -18.469 -24.938 1 92 352 SER A C 1
ATOM 2681 O O . SER A 1 352 ? -11.812 -18.062 -25.188 1 92 352 SER A O 1
ATOM 2683 N N . LYS A 1 353 ? -10.289 -18.781 -23.719 1 85.5 353 LYS A N 1
ATOM 2684 C CA . LYS A 1 353 ? -11.109 -18.594 -22.516 1 85.5 353 LYS A CA 1
ATOM 2685 C C . LYS A 1 353 ? -12.297 -19.562 -22.516 1 85.5 353 LYS A C 1
ATOM 2687 O O . LYS A 1 353 ? -13.297 -19.312 -21.844 1 85.5 353 LYS A O 1
ATOM 2692 N N . GLU A 1 354 ? -12.117 -20.5 -23.297 1 87.62 354 GLU A N 1
ATOM 2693 C CA . GLU A 1 354 ? -13.109 -21.578 -23.266 1 87.62 354 GLU A CA 1
ATOM 2694 C C . GLU A 1 354 ? -13.039 -22.375 -21.984 1 87.62 354 GLU A C 1
ATOM 2696 O O . GLU A 1 354 ? -14.062 -22.734 -21.391 1 87.62 354 GLU A O 1
ATOM 2701 N N . ALA A 1 355 ? -11.844 -22.656 -21.625 1 91.56 355 ALA A N 1
ATOM 2702 C CA . ALA A 1 355 ? -11.633 -23.422 -20.391 1 91.56 355 ALA A CA 1
ATOM 2703 C C . ALA A 1 355 ? -11.508 -22.5 -19.188 1 91.56 355 ALA A C 1
ATOM 2705 O O . ALA A 1 355 ? -10.875 -21.438 -19.266 1 91.56 355 ALA A O 1
ATOM 2706 N N . LEU A 1 356 ? -12.141 -22.844 -18.109 1 90.75 356 LEU A N 1
ATOM 2707 C CA . LEU A 1 356 ? -11.883 -22.203 -16.828 1 90.75 356 LEU A CA 1
ATOM 2708 C C . LEU A 1 356 ? -10.555 -22.672 -16.25 1 90.75 356 LEU A C 1
ATOM 2710 O O . LEU A 1 356 ? -9.664 -21.859 -15.977 1 90.75 356 LEU A O 1
ATOM 2714 N N . LYS A 1 357 ? -10.461 -23.953 -16.156 1 95 357 LYS A N 1
ATOM 2715 C CA . LYS A 1 357 ? -9.203 -24.625 -15.812 1 95 357 LYS A CA 1
ATOM 2716 C C . LYS A 1 357 ? -9.016 -25.891 -16.625 1 95 357 LYS A C 1
ATOM 2718 O O . LYS A 1 357 ? -9.883 -26.781 -16.625 1 95 357 LYS A O 1
ATOM 2723 N N . ALA A 1 358 ? -7.977 -25.906 -17.359 1 97.44 358 ALA A N 1
ATOM 2724 C CA . ALA A 1 358 ? -7.59 -27.109 -18.094 1 97.44 358 ALA A CA 1
ATOM 2725 C C . ALA A 1 358 ? -6.492 -27.875 -17.344 1 97.44 358 ALA A C 1
ATOM 2727 O O . ALA A 1 358 ? -5.594 -27.266 -16.766 1 97.44 358 ALA A O 1
ATOM 2728 N N . VAL A 1 359 ? -6.602 -29.172 -17.344 1 98.44 359 VAL A N 1
ATOM 2729 C CA . VAL A 1 359 ? -5.625 -30.031 -16.688 1 98.44 359 VAL A CA 1
ATOM 2730 C C . VAL A 1 359 ? -5.168 -31.125 -17.641 1 98.44 359 VAL A C 1
ATOM 2732 O O . VAL A 1 359 ? -5.984 -31.734 -18.344 1 98.44 359 VAL A O 1
ATOM 2735 N N . LEU A 1 360 ? -3.873 -31.312 -17.781 1 98.5 360 LEU A N 1
ATOM 2736 C CA . LEU A 1 360 ? -3.307 -32.438 -18.516 1 98.5 360 LEU A CA 1
ATOM 2737 C C . LEU A 1 360 ? -3.197 -33.656 -17.609 1 98.5 360 LEU A C 1
ATOM 2739 O O . LEU A 1 360 ? -2.672 -33.562 -16.5 1 98.5 360 LEU A O 1
ATOM 2743 N N . MET A 1 361 ? -3.664 -34.75 -18.094 1 97.88 361 MET A N 1
ATOM 2744 C CA . MET A 1 361 ? -3.59 -36.031 -17.406 1 97.88 361 MET A CA 1
ATOM 2745 C C . MET A 1 361 ? -2.674 -37 -18.156 1 97.88 361 MET A C 1
ATOM 2747 O O . MET A 1 361 ? -3.143 -37.812 -18.969 1 97.88 361 MET A O 1
ATOM 2751 N N . PRO A 1 362 ? -1.398 -36.938 -17.859 1 93.56 362 PRO A N 1
ATOM 2752 C CA . PRO A 1 362 ? -0.446 -37.719 -18.641 1 93.56 362 PRO A CA 1
ATOM 2753 C C . PRO A 1 362 ? -0.704 -39.219 -18.547 1 93.56 362 PRO A C 1
ATOM 2755 O O . PRO A 1 362 ? -0.387 -39.969 -19.469 1 93.56 362 PRO A O 1
ATOM 2758 N N . ASP A 1 363 ? -1.063 -39.781 -17.406 1 79.38 363 ASP A N 1
ATOM 2759 C CA . ASP A 1 363 ? -1.266 -41.219 -17.219 1 79.38 363 ASP A CA 1
ATOM 2760 C C . ASP A 1 363 ? -2.627 -41.656 -17.75 1 79.38 363 ASP A C 1
ATOM 2762 O O . ASP A 1 363 ? -2.865 -42.844 -17.969 1 79.38 363 ASP A O 1
ATOM 2766 N N . GLU A 1 364 ? -3.531 -40.844 -17.719 1 66.31 364 GLU A N 1
ATOM 2767 C CA . GLU A 1 364 ? -4.863 -41.25 -18.141 1 66.31 364 GLU A CA 1
ATOM 2768 C C . GLU A 1 364 ? -4.938 -41.438 -19.656 1 66.31 364 GLU A C 1
ATOM 2770 O O . GLU A 1 364 ? -4.641 -40.531 -20.406 1 66.31 364 GLU A O 1
ATOM 2775 N N . ALA A 1 365 ? -4.34 -42.531 -20.141 1 48.16 365 ALA A N 1
ATOM 2776 C CA . ALA A 1 365 ? -4.719 -42.875 -21.516 1 48.16 365 ALA A CA 1
ATOM 2777 C C . ALA A 1 365 ? -6.16 -42.469 -21.797 1 48.16 365 ALA A C 1
ATOM 2779 O O . ALA A 1 365 ? -7.09 -42.938 -21.125 1 48.16 365 ALA A O 1
ATOM 2780 N N . LEU A 1 366 ? -6.328 -41.219 -22 1 45.81 366 LEU A N 1
ATOM 2781 C CA . LEU A 1 366 ? -7.664 -40.719 -22.312 1 45.81 366 LEU A CA 1
ATOM 2782 C C . LEU A 1 366 ? -8.516 -41.812 -22.953 1 45.81 366 LEU A C 1
ATOM 2784 O O . LEU A 1 366 ? -8.141 -42.375 -23.984 1 45.81 366 LEU A O 1
ATOM 2788 N N . GLU A 1 367 ? -9.156 -42.719 -22.219 1 37.59 367 GLU A N 1
ATOM 2789 C CA . GLU A 1 367 ? -10.25 -43.406 -22.922 1 37.59 367 GLU A CA 1
ATOM 2790 C C . GLU A 1 367 ? -10.961 -42.438 -23.875 1 37.59 367 GLU A C 1
ATOM 2792 O O . GLU A 1 367 ? -11.586 -41.469 -23.438 1 37.59 367 GLU A O 1
ATOM 2797 N N . SER A 1 368 ? -10.406 -41.875 -24.875 1 35.31 368 SER A N 1
ATOM 2798 C CA . SER A 1 368 ? -11.359 -41.406 -25.875 1 35.31 368 SER A CA 1
ATOM 2799 C C . SER A 1 368 ? -12.633 -42.25 -25.875 1 35.31 368 SER A C 1
ATOM 2801 O O . SER A 1 368 ? -12.57 -43.469 -25.766 1 35.31 368 SER A O 1
ATOM 2803 N N . LYS A 1 369 ? -13.844 -41.844 -25.422 1 35.69 369 LYS A N 1
ATOM 2804 C CA . LYS A 1 369 ? -15.133 -42.375 -25.859 1 35.69 369 LYS A CA 1
ATOM 2805 C C . LYS A 1 369 ? -15.055 -42.875 -27.297 1 35.69 369 LYS A C 1
ATOM 2807 O O . LYS A 1 369 ? -14.727 -42.094 -28.203 1 35.69 369 LYS A O 1
ATOM 2812 N N . LYS A 1 370 ? -15.094 -44.219 -27.453 1 29.94 370 LYS A N 1
ATOM 2813 C CA . LYS A 1 370 ? -16.031 -44.75 -28.438 1 29.94 370 LYS A CA 1
ATOM 2814 C C . LYS A 1 370 ? -17.453 -44.219 -28.188 1 29.94 370 LYS A C 1
ATOM 2816 O O . LYS A 1 370 ? -17.922 -44.219 -27.062 1 29.94 370 LYS A O 1
ATOM 2821 N N . MET B 1 1 ? -14.68 42.125 24.391 1 91.44 1 MET B N 1
ATOM 2822 C CA . MET B 1 1 ? -13.32 42.125 23.859 1 91.44 1 MET B CA 1
ATOM 2823 C C . MET B 1 1 ? -13.32 41.781 22.375 1 91.44 1 MET B C 1
ATOM 2825 O O . MET B 1 1 ? -14.227 41.094 21.891 1 91.44 1 MET B O 1
ATOM 2829 N N . LYS B 1 2 ? -12.453 42.406 21.688 1 96.56 2 LYS B N 1
ATOM 2830 C CA . LYS B 1 2 ? -12.375 42.156 20.25 1 96.56 2 LYS B CA 1
ATOM 2831 C C . LYS B 1 2 ? -11.047 41.5 19.891 1 96.56 2 LYS B C 1
ATOM 2833 O O . LYS B 1 2 ? -10.062 41.625 20.609 1 96.56 2 LYS B O 1
ATOM 2838 N N . SER B 1 3 ? -11.109 40.75 18.891 1 97.25 3 SER B N 1
ATOM 2839 C CA . SER B 1 3 ? -9.906 40.125 18.328 1 97.25 3 SER B CA 1
ATOM 2840 C C . SER B 1 3 ? -9.641 40.625 16.906 1 97.25 3 SER B C 1
ATOM 2842 O O . SER B 1 3 ? -10.547 40.656 16.078 1 97.25 3 SER B O 1
ATOM 2844 N N . LYS B 1 4 ? -8.383 41 16.672 1 98 4 LYS B N 1
ATOM 2845 C CA . LYS B 1 4 ? -7.961 41.25 15.297 1 98 4 LYS B CA 1
ATOM 2846 C C . LYS B 1 4 ? -7.672 39.938 14.578 1 98 4 LYS B C 1
ATOM 2848 O O . LYS B 1 4 ? -7.117 39 15.172 1 98 4 LYS B O 1
ATOM 2853 N N . ALA B 1 5 ? -8.125 39.812 13.352 1 98.5 5 ALA B N 1
ATOM 2854 C CA . ALA B 1 5 ? -7.898 38.625 12.539 1 98.5 5 ALA B CA 1
ATOM 2855 C C . ALA B 1 5 ? -7.648 39 11.078 1 98.5 5 ALA B C 1
ATOM 2857 O O . ALA B 1 5 ? -8.18 40 10.586 1 98.5 5 ALA B O 1
ATOM 2858 N N . MET B 1 6 ? -6.793 38.344 10.438 1 98.75 6 MET B N 1
ATOM 2859 C CA . MET B 1 6 ? -6.594 38.438 9 1 98.75 6 MET B CA 1
ATOM 2860 C C . MET B 1 6 ? -7.504 37.469 8.242 1 98.75 6 MET B C 1
ATOM 2862 O O . MET B 1 6 ? -7.312 36.281 8.305 1 98.75 6 MET B O 1
ATOM 2866 N N . VAL B 1 7 ? -8.453 37.969 7.492 1 98.81 7 VAL B N 1
ATOM 2867 C CA . VAL B 1 7 ? -9.523 37.156 6.918 1 98.81 7 VAL B CA 1
ATOM 2868 C C . VAL B 1 7 ? -9.375 37.125 5.398 1 98.81 7 VAL B C 1
ATOM 2870 O O . VAL B 1 7 ? -9.156 38.156 4.754 1 98.81 7 VAL B O 1
ATOM 2873 N N . LEU B 1 8 ? -9.375 35.906 4.863 1 98.81 8 LEU B N 1
ATOM 2874 C CA . LEU B 1 8 ? -9.492 35.719 3.422 1 98.81 8 LEU B CA 1
ATOM 2875 C C . LEU B 1 8 ? -10.953 35.812 2.979 1 98.81 8 LEU B C 1
ATOM 2877 O O . LEU B 1 8 ? -11.758 34.938 3.311 1 98.81 8 LEU B O 1
ATOM 2881 N N . LYS B 1 9 ? -11.273 36.812 2.209 1 98.56 9 LYS B N 1
ATOM 2882 C CA . LYS B 1 9 ? -12.656 37.062 1.79 1 98.56 9 LYS B CA 1
ATOM 2883 C C . LYS B 1 9 ? -12.875 36.594 0.345 1 98.56 9 LYS B C 1
ATOM 2885 O O . LYS B 1 9 ? -13.992 36.281 -0.049 1 98.56 9 LYS B O 1
ATOM 2890 N N . GLU B 1 10 ? -11.828 36.719 -0.436 1 98.19 10 GLU B N 1
ATOM 2891 C CA . GLU B 1 10 ? -11.805 36.312 -1.841 1 98.19 10 GLU B CA 1
ATOM 2892 C C . GLU B 1 10 ? -10.484 35.625 -2.193 1 98.19 10 GLU B C 1
ATOM 2894 O O . GLU B 1 10 ? -9.414 36.094 -1.789 1 98.19 10 GLU B O 1
ATOM 2899 N N . PHE B 1 11 ? -10.641 34.562 -2.895 1 97.75 11 PHE B N 1
ATOM 2900 C CA . PHE B 1 11 ? -9.43 33.844 -3.264 1 97.75 11 PHE B CA 1
ATOM 2901 C C . PHE B 1 11 ? -8.477 34.75 -4.051 1 97.75 11 PHE B C 1
ATOM 2903 O O . PHE B 1 11 ? -8.922 35.656 -4.758 1 97.75 11 PHE B O 1
ATOM 2910 N N . MET B 1 12 ? -7.211 34.594 -3.904 1 97.38 12 MET B N 1
ATOM 2911 C CA . MET B 1 12 ? -6.121 35.25 -4.609 1 97.38 12 MET B CA 1
ATOM 2912 C C . MET B 1 12 ? -6.094 36.719 -4.293 1 97.38 12 MET B C 1
ATOM 2914 O O . MET B 1 12 ? -5.43 37.5 -4.984 1 97.38 12 MET B O 1
ATOM 2918 N N . LYS B 1 13 ? -6.84 37.219 -3.363 1 98.19 13 LYS B N 1
ATOM 2919 C CA . LYS B 1 13 ? -6.789 38.594 -2.867 1 98.19 13 LYS B CA 1
ATOM 2920 C C . LYS B 1 13 ? -6.129 38.656 -1.494 1 98.19 13 LYS B C 1
ATOM 2922 O O . LYS B 1 13 ? -6.09 37.656 -0.771 1 98.19 13 LYS B O 1
ATOM 2927 N N . PRO B 1 14 ? -5.594 39.781 -1.191 1 98.38 14 PRO B N 1
ATOM 2928 C CA . PRO B 1 14 ? -4.965 39.906 0.126 1 98.38 14 PRO B CA 1
ATOM 2929 C C . PRO B 1 14 ? -5.949 39.688 1.272 1 98.38 14 PRO B C 1
ATOM 2931 O O . PRO B 1 14 ? -7.113 40.062 1.175 1 98.38 14 PRO B O 1
ATOM 2934 N N . LEU B 1 15 ? -5.426 39.031 2.293 1 98.81 15 LEU B N 1
ATOM 2935 C CA . LEU B 1 15 ? -6.203 38.969 3.523 1 98.81 15 LEU B CA 1
ATOM 2936 C C . LEU B 1 15 ? -6.484 40.375 4.07 1 98.81 15 LEU B C 1
ATOM 2938 O O . LEU B 1 15 ? -5.656 41.281 3.924 1 98.81 15 LEU B O 1
ATOM 2942 N N . GLU B 1 16 ? -7.586 40.531 4.707 1 98.5 16 GLU B N 1
ATOM 2943 C CA . GLU B 1 16 ? -7.977 41.812 5.289 1 98.5 16 GLU B CA 1
ATOM 2944 C C . GLU B 1 16 ? -8.055 41.719 6.812 1 98.5 16 GLU B C 1
ATOM 2946 O O . GLU B 1 16 ? -8.578 40.75 7.355 1 98.5 16 GLU B O 1
ATOM 2951 N N . MET B 1 17 ? -7.527 42.719 7.457 1 98.06 17 MET B N 1
ATOM 2952 C CA . MET B 1 17 ? -7.656 42.781 8.906 1 98.06 17 MET B CA 1
ATOM 2953 C C . MET B 1 17 ? -9.094 43.125 9.305 1 98.06 17 MET B C 1
ATOM 2955 O O . MET B 1 17 ? -9.664 44.094 8.828 1 98.06 17 MET B O 1
ATOM 2959 N N . VAL B 1 18 ? -9.625 42.312 10.086 1 97.81 18 VAL B N 1
ATOM 2960 C CA . VAL B 1 18 ? -10.984 42.5 10.586 1 97.81 18 VAL B CA 1
ATOM 2961 C C . VAL B 1 18 ? -11 42.406 12.109 1 97.81 18 VAL B C 1
ATOM 2963 O O . VAL B 1 18 ? -10.242 41.625 12.695 1 97.81 18 VAL B O 1
ATOM 2966 N N . GLU B 1 19 ? -11.758 43.219 12.688 1 97.88 19 GLU B N 1
ATOM 2967 C CA . GLU B 1 19 ? -12.016 43.062 14.125 1 97.88 19 GLU B CA 1
ATOM 2968 C C . GLU B 1 19 ? -13.266 42.25 14.383 1 97.88 19 GLU B C 1
ATOM 2970 O O . GLU B 1 19 ? -14.336 42.531 13.859 1 97.88 19 GLU B O 1
ATOM 2975 N N . ILE B 1 20 ? -13.086 41.25 15.188 1 98.06 20 ILE B N 1
ATOM 2976 C CA . ILE B 1 20 ? -14.18 40.344 15.477 1 98.06 20 ILE B CA 1
ATOM 2977 C C . ILE B 1 20 ? -14.484 40.344 16.969 1 98.06 20 ILE B C 1
ATOM 2979 O O . ILE B 1 20 ? -13.578 40.188 17.797 1 98.06 20 ILE B O 1
ATOM 2983 N N . GLU B 1 21 ? -15.75 40.594 17.281 1 97.75 21 GLU B N 1
ATOM 2984 C CA . GLU B 1 21 ? -16.156 40.5 18.688 1 97.75 21 GLU B CA 1
ATOM 2985 C C . GLU B 1 21 ? -16.031 39.062 19.188 1 97.75 21 GLU B C 1
ATOM 2987 O O . GLU B 1 21 ? -16.5 38.125 18.547 1 97.75 21 GLU B O 1
ATOM 2992 N N . ILE B 1 22 ? -15.336 38.906 20.25 1 98.19 22 ILE B N 1
ATOM 2993 C CA . ILE B 1 22 ? -15.227 37.562 20.844 1 98.19 22 ILE B CA 1
ATOM 2994 C C . ILE B 1 22 ? -16.562 37.156 21.469 1 98.19 22 ILE B C 1
ATOM 2996 O O . ILE B 1 22 ? -17.031 37.812 22.406 1 98.19 22 ILE B O 1
ATOM 3000 N N . PRO B 1 23 ? -17.156 36.125 21 1 97.81 23 PRO B N 1
ATOM 3001 C CA . PRO B 1 23 ? -18.453 35.75 21.547 1 97.81 23 PRO B CA 1
ATOM 3002 C C . PRO B 1 23 ? -18.344 35.094 22.922 1 97.81 23 PRO B C 1
ATOM 3004 O O . PRO B 1 23 ? -17.25 34.781 23.375 1 97.81 23 PRO B O 1
ATOM 3007 N N . THR B 1 24 ? -19.547 35.062 23.516 1 97.19 24 THR B N 1
ATOM 3008 C CA . THR B 1 24 ? -19.594 34.25 24.734 1 97.19 24 THR B CA 1
ATOM 3009 C C . THR B 1 24 ? -19.266 32.812 24.453 1 97.19 24 THR B C 1
ATOM 3011 O O . THR B 1 24 ? -19.844 32.188 23.547 1 97.19 24 THR B O 1
ATOM 3014 N N . LEU B 1 25 ? -18.344 32.312 25.188 1 97.94 25 LEU B N 1
ATOM 3015 C CA . LEU B 1 25 ? -17.922 30.922 24.984 1 97.94 25 LEU B CA 1
ATOM 3016 C C . LEU B 1 25 ? -19.031 29.953 25.359 1 97.94 25 LEU B C 1
ATOM 3018 O O . LEU B 1 25 ? -19.766 30.188 26.328 1 97.94 25 LEU B O 1
ATOM 3022 N N . LYS B 1 26 ? -19.172 28.906 24.578 1 96.81 26 LYS B N 1
ATOM 3023 C CA . LYS B 1 26 ? -20.031 27.781 24.953 1 96.81 26 LYS B CA 1
ATOM 3024 C C . LYS B 1 26 ? -19.297 26.828 25.891 1 96.81 26 LYS B C 1
ATOM 3026 O O . LYS B 1 26 ? -18.078 26.906 26.047 1 96.81 26 LYS B O 1
ATOM 3031 N N . GLU B 1 27 ? -20.109 25.969 26.5 1 95.69 27 GLU B N 1
ATOM 3032 C CA . GLU B 1 27 ? -19.547 25.016 27.453 1 95.69 27 GLU B CA 1
ATOM 3033 C C . GLU B 1 27 ? -18.422 24.188 26.828 1 95.69 27 GLU B C 1
ATOM 3035 O O . GLU B 1 27 ? -18.594 23.625 25.75 1 95.69 27 GLU B O 1
ATOM 3040 N N . GLY B 1 28 ? -17.266 24.172 27.5 1 95.31 28 GLY B N 1
ATOM 3041 C CA . GLY B 1 28 ? -16.125 23.375 27.062 1 95.31 28 GLY B CA 1
ATOM 3042 C C . GLY B 1 28 ? -15.203 24.125 26.125 1 95.31 28 GLY B C 1
ATOM 3043 O O . GLY B 1 28 ? -14.07 23.688 25.891 1 95.31 28 GLY B O 1
ATOM 3044 N N . GLU B 1 29 ? -15.609 25.219 25.594 1 98 29 GLU B N 1
ATOM 3045 C CA . GLU B 1 29 ? -14.789 25.984 24.656 1 98 29 GLU B CA 1
ATOM 3046 C C . GLU B 1 29 ? -13.672 26.719 25.391 1 98 29 GLU B C 1
ATOM 3048 O O . GLU B 1 29 ? -13.805 27.031 26.578 1 98 29 GLU B O 1
ATOM 3053 N N . VAL B 1 30 ? -12.633 26.953 24.75 1 98.56 30 VAL B N 1
ATOM 3054 C CA . VAL B 1 30 ? -11.445 27.594 25.312 1 98.56 30 VAL B CA 1
ATOM 3055 C C . VAL B 1 30 ? -10.992 28.734 24.422 1 98.56 30 VAL B C 1
ATOM 3057 O O . VAL B 1 30 ? -10.781 28.547 23.219 1 98.56 30 VAL B O 1
ATOM 3060 N N . LEU B 1 31 ? -10.883 29.891 24.984 1 98.69 31 LEU B N 1
ATOM 3061 C CA . LEU B 1 31 ? -10.305 31.031 24.281 1 98.69 31 LEU B CA 1
ATOM 3062 C C . LEU B 1 31 ? -8.789 31.062 24.438 1 98.69 31 LEU B C 1
ATOM 3064 O O . LEU B 1 31 ? -8.273 31.031 25.547 1 98.69 31 LEU B O 1
ATOM 3068 N N . ILE B 1 32 ? -8.148 31.062 23.344 1 98.69 32 ILE B N 1
ATOM 3069 C CA . ILE B 1 32 ? -6.688 31.031 23.328 1 98.69 32 ILE B CA 1
ATOM 3070 C C . ILE B 1 32 ? -6.145 32.344 22.797 1 98.69 32 ILE B C 1
ATOM 3072 O O . ILE B 1 32 ? -6.59 32.844 21.766 1 98.69 32 ILE B O 1
ATOM 3076 N N . LYS B 1 33 ? -5.238 32.938 23.516 1 98.44 33 LYS B N 1
ATOM 3077 C CA . LYS B 1 33 ? -4.41 34 22.953 1 98.44 33 LYS B CA 1
ATOM 3078 C C . LYS B 1 33 ? -3.244 33.438 22.141 1 98.44 33 LYS B C 1
ATOM 3080 O O . LYS B 1 33 ? -2.344 32.812 22.719 1 98.44 33 LYS B O 1
ATOM 3085 N N . ILE B 1 34 ? -3.232 33.688 20.891 1 98.44 34 ILE B N 1
ATOM 3086 C CA . ILE B 1 34 ? -2.256 33.031 20 1 98.44 34 ILE B CA 1
ATOM 3087 C C . ILE B 1 34 ? -0.882 33.688 20.219 1 98.44 34 ILE B C 1
ATOM 3089 O O . ILE B 1 34 ? -0.751 34.906 20.234 1 98.44 34 ILE B O 1
ATOM 3093 N N . GLU B 1 35 ? 0.084 32.875 20.406 1 97.75 35 GLU B N 1
ATOM 3094 C CA . GLU B 1 35 ? 1.461 33.344 20.516 1 97.75 35 GLU B CA 1
ATOM 3095 C C . GLU B 1 35 ? 2.225 33.156 19.219 1 97.75 35 GLU B C 1
ATOM 3097 O O . GLU B 1 35 ? 3.102 33.938 18.875 1 97.75 35 GLU B O 1
ATOM 3102 N N . ALA B 1 36 ? 1.97 32.094 18.562 1 98.38 36 ALA B N 1
ATOM 3103 C CA . ALA B 1 36 ? 2.602 31.797 17.281 1 98.38 36 ALA B CA 1
ATOM 3104 C C . ALA B 1 36 ? 1.649 31.031 16.359 1 98.38 36 ALA B C 1
ATOM 3106 O O . ALA B 1 36 ? 0.909 30.156 16.828 1 98.38 36 ALA B O 1
ATOM 3107 N N . ALA B 1 37 ? 1.601 31.391 15.117 1 98.69 37 ALA B N 1
ATOM 3108 C CA . ALA B 1 37 ? 0.826 30.703 14.086 1 98.69 37 ALA B CA 1
ATOM 3109 C C . ALA B 1 37 ? 1.688 30.406 12.867 1 98.69 37 ALA B C 1
ATOM 3111 O O . ALA B 1 37 ? 2.238 31.312 12.242 1 98.69 37 ALA B O 1
ATOM 3112 N N . GLY B 1 38 ? 1.759 29.125 12.539 1 98.19 38 GLY B N 1
ATOM 3113 C CA . GLY B 1 38 ? 2.564 28.734 11.391 1 98.19 38 GLY B CA 1
ATOM 3114 C C . GLY B 1 38 ? 1.867 28.984 10.07 1 98.19 38 GLY B C 1
ATOM 3115 O O . GLY B 1 38 ? 0.643 28.875 9.977 1 98.19 38 GLY B O 1
ATOM 3116 N N . VAL B 1 39 ? 2.652 29.359 9.094 1 98 39 VAL B N 1
ATOM 3117 C CA . VAL B 1 39 ? 2.17 29.422 7.715 1 98 39 VAL B CA 1
ATOM 3118 C C . VAL B 1 39 ? 2.562 28.141 6.965 1 98 39 VAL B C 1
ATOM 3120 O O . VAL B 1 39 ? 3.748 27.828 6.852 1 98 39 VAL B O 1
ATOM 3123 N N . CYS B 1 40 ? 1.587 27.422 6.523 1 95.62 40 CYS B N 1
ATOM 3124 C CA . CYS B 1 40 ? 1.789 26.125 5.867 1 95.62 40 CYS B CA 1
ATOM 3125 C C . CYS B 1 40 ? 1.594 26.25 4.359 1 95.62 40 CYS B C 1
ATOM 3127 O O . CYS B 1 40 ? 0.928 27.172 3.887 1 95.62 40 CYS B O 1
ATOM 3129 N N . GLY B 1 41 ? 2.275 25.359 3.6 1 92.69 41 GLY B N 1
ATOM 3130 C CA . GLY B 1 41 ? 2.016 25.297 2.17 1 92.69 41 GLY B CA 1
ATOM 3131 C C . GLY B 1 41 ? 0.539 25.203 1.836 1 92.69 41 GLY B C 1
ATOM 3132 O O . GLY B 1 41 ? 0.081 25.75 0.837 1 92.69 41 GLY B O 1
ATOM 3133 N N . SER B 1 42 ? -0.204 24.531 2.643 1 93.38 42 SER B N 1
ATOM 3134 C CA . SER B 1 42 ? -1.641 24.391 2.426 1 93.38 42 SER B CA 1
ATOM 3135 C C . SER B 1 42 ? -2.348 25.734 2.52 1 93.38 42 SER B C 1
ATOM 3137 O O . SER B 1 42 ? -3.355 25.969 1.847 1 93.38 42 SER B O 1
ATOM 3139 N N . ASP B 1 43 ? -1.869 26.641 3.342 1 97.06 43 ASP B N 1
ATOM 3140 C CA . ASP B 1 43 ? -2.455 27.969 3.414 1 97.06 43 ASP B CA 1
ATOM 3141 C C . ASP B 1 43 ? -2.344 28.688 2.074 1 97.06 43 ASP B C 1
ATOM 3143 O O . ASP B 1 43 ? -3.262 29.422 1.674 1 97.06 43 ASP B O 1
ATOM 3147 N N . VAL B 1 44 ? -1.178 28.516 1.452 1 96.25 44 VAL B N 1
ATOM 3148 C CA . VAL B 1 44 ? -0.963 29.125 0.14 1 96.25 44 VAL B CA 1
ATOM 3149 C C . VAL B 1 44 ? -1.968 28.547 -0.859 1 96.25 44 VAL B C 1
ATOM 3151 O O . VAL B 1 44 ? -2.588 29.297 -1.621 1 96.25 44 VAL B O 1
ATOM 3154 N N . HIS B 1 45 ? -2.117 27.234 -0.804 1 94.25 45 HIS B N 1
ATOM 3155 C CA . HIS B 1 45 ? -3.072 26.594 -1.696 1 94.25 45 HIS B CA 1
ATOM 3156 C C . HIS B 1 45 ? -4.492 27.062 -1.419 1 94.25 45 HIS B C 1
ATOM 3158 O O . HIS B 1 45 ? -5.277 27.266 -2.35 1 94.25 45 HIS B O 1
ATOM 3164 N N . MET B 1 46 ? -4.812 27.188 -0.214 1 96.69 46 MET B N 1
ATOM 3165 C CA . MET B 1 46 ? -6.141 27.672 0.165 1 96.69 46 MET B CA 1
ATOM 3166 C C . MET B 1 46 ? -6.34 29.109 -0.272 1 96.69 46 MET B C 1
ATOM 3168 O O . MET B 1 46 ? -7.398 29.469 -0.79 1 96.69 46 MET B O 1
ATOM 3172 N N . TRP B 1 47 ? -5.324 29.891 -0.08 1 98 47 TRP B N 1
ATOM 3173 C CA . TRP B 1 47 ? -5.375 31.266 -0.538 1 98 47 TRP B CA 1
ATOM 3174 C C . TRP B 1 47 ? -5.648 31.344 -2.037 1 98 47 TRP B C 1
ATOM 3176 O O . TRP B 1 47 ? -6.422 32.188 -2.496 1 98 47 TRP B O 1
ATOM 3186 N N . LYS B 1 48 ? -5.09 30.406 -2.764 1 97 48 LYS B N 1
ATOM 3187 C CA . LYS B 1 48 ? -5.234 30.359 -4.215 1 97 48 LYS B CA 1
ATOM 3188 C C . LYS B 1 48 ? -6.594 29.797 -4.617 1 97 48 LYS B C 1
ATOM 3190 O O . LYS B 1 48 ? -6.973 29.844 -5.789 1 97 48 LYS B O 1
ATOM 3195 N N . GLY B 1 49 ? -7.328 29.203 -3.723 1 96.06 49 GLY B N 1
ATOM 3196 C CA . GLY B 1 49 ? -8.602 28.578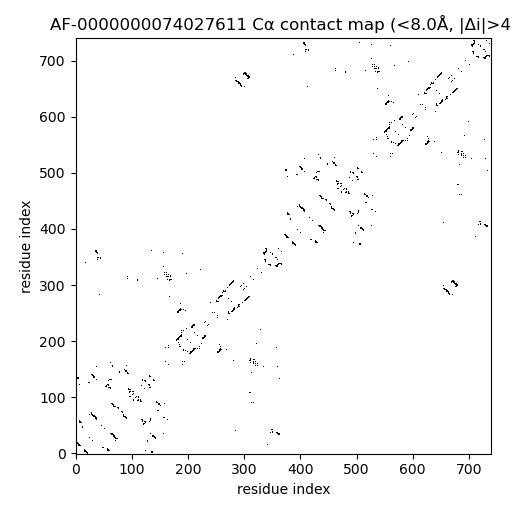 -4.035 1 96.06 49 GLY B CA 1
ATOM 3197 C C . GLY B 1 49 ? -8.445 27.172 -4.594 1 96.06 49 GLY B C 1
ATOM 3198 O O . GLY B 1 49 ? -9.336 26.672 -5.277 1 96.06 49 GLY B O 1
ATOM 3199 N N . GLU B 1 50 ? -7.301 26.531 -4.262 1 92.25 50 GLU B N 1
ATOM 3200 C CA . GLU B 1 50 ? -6.984 25.234 -4.859 1 92.25 50 GLU B CA 1
ATOM 3201 C C . GLU B 1 50 ? -7.48 24.078 -3.979 1 92.25 50 GLU B C 1
ATOM 3203 O O . GLU B 1 50 ? -7.531 22.938 -4.422 1 92.25 50 GLU B O 1
ATOM 3208 N N . ASP B 1 51 ? -7.801 24.328 -2.756 1 91.44 51 ASP B N 1
ATOM 3209 C CA . ASP B 1 51 ? -8.352 23.344 -1.841 1 91.44 51 ASP B CA 1
ATOM 3210 C C . ASP B 1 51 ? -9.875 23.406 -1.804 1 91.44 51 ASP B C 1
ATOM 3212 O O . ASP B 1 51 ? -10.445 24.375 -1.288 1 91.44 51 ASP B O 1
ATOM 3216 N N . PRO B 1 52 ? -10.578 22.406 -2.316 1 89.31 52 PRO B N 1
ATOM 3217 C CA . PRO B 1 52 ? -12.039 22.453 -2.406 1 89.31 52 PRO B CA 1
ATOM 3218 C C . PRO B 1 52 ? -12.719 22.5 -1.037 1 89.31 52 PRO B C 1
ATOM 3220 O O . PRO B 1 52 ? -13.906 22.797 -0.941 1 89.31 52 PRO B O 1
ATOM 3223 N N . ARG B 1 53 ? -12.172 22.453 0.078 1 88.62 53 ARG B N 1
ATOM 3224 C CA . ARG B 1 53 ? -12.734 22.438 1.424 1 88.62 53 ARG B CA 1
ATOM 3225 C C . ARG B 1 53 ? -12.836 23.844 1.995 1 88.62 53 ARG B C 1
ATOM 3227 O O . ARG B 1 53 ? -13.492 24.062 3.018 1 88.62 53 ARG B O 1
ATOM 3234 N N . THR B 1 54 ? -12.219 24.734 1.401 1 95.56 54 THR B N 1
ATOM 3235 C CA . THR B 1 54 ? -12.016 26.062 1.989 1 95.56 54 THR B CA 1
ATOM 3236 C C . THR B 1 54 ? -13.266 26.922 1.81 1 95.56 54 THR B C 1
ATOM 3238 O O . THR B 1 54 ? -13.578 27.344 0.695 1 95.56 54 THR B O 1
ATOM 3241 N N . PRO B 1 55 ? -13.867 27.188 2.906 1 97.25 55 PRO B N 1
ATOM 3242 C CA . PRO B 1 55 ? -15.008 28.109 2.82 1 97.25 55 PRO B CA 1
ATOM 3243 C C . PRO B 1 55 ? -14.602 29.562 2.986 1 97.25 55 PRO B C 1
ATOM 3245 O O . PRO B 1 55 ? -13.688 29.875 3.754 1 97.25 55 PRO B O 1
ATOM 3248 N N . LEU B 1 56 ? -15.258 30.469 2.244 1 97.62 56 LEU B N 1
ATOM 3249 C CA . LEU B 1 56 ? -15.055 31.906 2.445 1 97.62 56 LEU B CA 1
ATOM 3250 C C . LEU B 1 56 ? -16.266 32.531 3.141 1 97.62 56 LEU B C 1
ATOM 3252 O O . LEU B 1 56 ? -17.391 32.094 2.947 1 97.62 56 LEU B O 1
ATOM 3256 N N . PRO B 1 57 ? -16.141 33.625 3.961 1 98.5 57 PRO B N 1
ATOM 3257 C CA . PRO B 1 57 ? -14.82 34.094 4.418 1 98.5 57 PRO B CA 1
ATOM 3258 C C . PRO B 1 57 ? -14.18 33.125 5.434 1 98.5 57 PRO B C 1
ATOM 3260 O O . PRO B 1 57 ? -14.891 32.406 6.121 1 98.5 57 PRO B O 1
ATOM 3263 N N . ILE B 1 58 ? -12.828 33.156 5.562 1 98.75 58 ILE B N 1
ATOM 3264 C CA . ILE B 1 58 ? -12.164 32.25 6.488 1 98.75 58 ILE B CA 1
ATOM 3265 C C . ILE B 1 58 ? -10.945 32.969 7.105 1 98.75 58 ILE B C 1
ATOM 3267 O O . ILE B 1 58 ? -10.297 33.781 6.453 1 98.75 58 ILE B O 1
ATOM 3271 N N . ILE B 1 59 ? -10.703 32.75 8.383 1 98.81 59 ILE B N 1
ATOM 3272 C CA . ILE B 1 59 ? -9.406 33 8.992 1 98.81 59 ILE B CA 1
ATOM 3273 C C . ILE B 1 59 ? -8.484 31.812 8.773 1 98.81 59 ILE B C 1
ATOM 3275 O O . ILE B 1 59 ? -8.719 30.734 9.328 1 98.81 59 ILE B O 1
ATOM 3279 N N . LEU B 1 60 ? -7.434 31.953 7.977 1 98.44 60 LEU B N 1
ATOM 3280 C CA . LEU B 1 60 ? -6.488 30.859 7.727 1 98.44 60 LEU B CA 1
ATOM 3281 C C . LEU B 1 60 ? -5.641 30.578 8.961 1 98.44 60 LEU B C 1
ATOM 3283 O O . LEU B 1 60 ? -5.852 31.188 10.016 1 98.44 60 LEU B O 1
ATOM 3287 N N . GLY B 1 61 ? -4.793 29.594 8.82 1 98.31 61 GLY B N 1
ATOM 3288 C CA . GLY B 1 61 ? -3.885 29.219 9.891 1 98.31 61 GLY B CA 1
ATOM 3289 C C . GLY B 1 61 ? -4.367 28.016 10.695 1 98.31 61 GLY B C 1
ATOM 3290 O O . GLY B 1 61 ? -5.203 28.156 11.586 1 98.31 61 GLY B O 1
ATOM 3291 N N . HIS B 1 62 ? -3.783 26.875 10.453 1 98.19 62 HIS B N 1
ATOM 3292 C CA . HIS B 1 62 ? -4.199 25.672 11.164 1 98.19 62 HIS B CA 1
ATOM 3293 C C . HIS B 1 62 ? -3.096 25.172 12.094 1 98.19 62 HIS B C 1
ATOM 3295 O O . HIS B 1 62 ? -3.25 24.141 12.75 1 98.19 62 HIS B O 1
ATOM 3301 N N . GLU B 1 63 ? -2.045 25.891 12.133 1 98.38 63 GLU B N 1
ATOM 3302 C CA . GLU B 1 63 ? -0.925 25.641 13.031 1 98.38 63 GLU B CA 1
ATOM 3303 C C . GLU B 1 63 ? -0.835 26.688 14.125 1 98.38 63 GLU B C 1
ATOM 3305 O O . GLU B 1 63 ? -0.419 27.828 13.867 1 98.38 63 GLU B O 1
ATOM 3310 N N . GLY B 1 64 ? -1.15 26.281 15.367 1 98.12 64 GLY B N 1
ATOM 3311 C CA . GLY B 1 64 ? -1.172 27.312 16.406 1 98.12 64 GLY B CA 1
ATOM 3312 C C . GLY B 1 64 ? -0.597 26.828 17.719 1 98.12 64 GLY B C 1
ATOM 3313 O O . GLY B 1 64 ? -0.689 25.641 18.062 1 98.12 64 GLY B O 1
ATOM 3314 N N . VAL B 1 65 ? 0.015 27.719 18.391 1 98.38 65 VAL B N 1
ATOM 3315 C CA . VAL B 1 65 ? 0.439 27.625 19.781 1 98.38 65 VAL B CA 1
ATOM 3316 C C . VAL B 1 65 ? 0.047 28.906 20.531 1 98.38 65 VAL B C 1
ATOM 3318 O O . VAL B 1 65 ? 0.168 30.016 19.984 1 98.38 65 VAL B O 1
ATOM 3321 N N . GLY B 1 66 ? -0.455 28.719 21.688 1 98.12 66 GLY B N 1
ATOM 3322 C CA . GLY B 1 66 ? -0.88 29.906 22.406 1 98.12 66 GLY B CA 1
ATOM 3323 C C . GLY B 1 66 ? -1.168 29.656 23.875 1 98.12 66 GLY B C 1
ATOM 3324 O O . GLY B 1 66 ? -0.936 28.547 24.375 1 98.12 66 GLY B O 1
ATOM 3325 N N . ARG B 1 67 ? -1.658 30.703 24.5 1 98 67 ARG B N 1
ATOM 3326 C CA . ARG B 1 67 ? -1.944 30.625 25.938 1 98 67 ARG B CA 1
ATOM 3327 C C . ARG B 1 67 ? -3.447 30.672 26.203 1 98 67 ARG B C 1
ATOM 3329 O O . ARG B 1 67 ? -4.172 31.422 25.562 1 98 67 ARG B O 1
ATOM 3336 N N . VAL B 1 68 ? -3.824 29.859 27.156 1 98.31 68 VAL B N 1
ATOM 3337 C CA . VAL B 1 68 ? -5.227 29.844 27.562 1 98.31 68 VAL B CA 1
ATOM 3338 C C . VAL B 1 68 ? -5.609 31.188 28.156 1 98.31 68 VAL B C 1
ATOM 3340 O O . VAL B 1 68 ? -4.977 31.656 29.109 1 98.31 68 VAL B O 1
ATOM 3343 N N . GLN B 1 69 ? -6.602 31.812 27.562 1 98 69 GLN B N 1
ATOM 3344 C CA . GLN B 1 69 ? -7.117 33.062 28.078 1 98 69 GLN B CA 1
ATOM 3345 C C . GLN B 1 69 ? -8.336 32.844 28.969 1 98 69 GLN B C 1
ATOM 3347 O O . GLN B 1 69 ? -8.445 33.469 30.031 1 98 69 GLN B O 1
ATOM 3352 N N . GLU B 1 70 ? -9.227 32.062 28.484 1 97.81 70 GLU B N 1
ATOM 3353 C CA . GLU B 1 70 ? -10.484 31.781 29.156 1 97.81 70 GLU B CA 1
ATOM 3354 C C . GLU B 1 70 ? -10.992 30.391 28.828 1 97.81 70 GLU B C 1
ATOM 3356 O O . GLU B 1 70 ? -10.781 29.891 27.719 1 97.81 70 GLU B O 1
ATOM 3361 N N . ILE B 1 71 ? -11.594 29.766 29.844 1 97.88 71 ILE B N 1
ATOM 3362 C CA . ILE B 1 71 ? -12.25 28.484 29.672 1 97.88 71 ILE B CA 1
ATOM 3363 C C . ILE B 1 71 ? -13.688 28.547 30.188 1 97.88 71 ILE B C 1
ATOM 3365 O O . ILE B 1 71 ? -13.93 29.031 31.297 1 97.88 71 ILE B O 1
ATOM 3369 N N . LYS B 1 72 ? -14.586 28.203 29.359 1 97.88 72 LYS B N 1
ATOM 3370 C CA . LYS B 1 72 ? -15.938 28.031 29.875 1 97.88 72 LYS B CA 1
ATOM 3371 C C . LYS B 1 72 ? -16.141 26.641 30.453 1 97.88 72 LYS B C 1
ATOM 3373 O O . LYS B 1 72 ? -16.172 25.656 29.703 1 97.88 72 LYS B O 1
ATOM 3378 N N . GLY B 1 73 ? -16.25 26.547 31.766 1 96.25 73 GLY B N 1
ATOM 3379 C CA . GLY B 1 73 ? -16.359 25.266 32.438 1 96.25 73 GLY B CA 1
ATOM 3380 C C . GLY B 1 73 ? -15.016 24.656 32.781 1 96.25 73 GLY B C 1
ATOM 3381 O O . GLY B 1 73 ? -14.086 25.359 33.156 1 96.25 73 GLY B O 1
ATOM 3382 N N . GLU B 1 74 ? -15.016 23.297 32.688 1 94.56 74 GLU B N 1
ATOM 3383 C CA . GLU B 1 74 ? -13.789 22.562 32.969 1 94.56 74 GLU B CA 1
ATOM 3384 C C . GLU B 1 74 ? -13.25 21.891 31.703 1 94.56 74 GLU B C 1
ATOM 3386 O O . GLU B 1 74 ? -14.023 21.438 30.859 1 94.56 74 GLU B O 1
ATOM 3391 N N . LYS B 1 75 ? -11.992 21.969 31.609 1 96.25 75 LYS B N 1
ATOM 3392 C CA . LYS B 1 75 ? -11.305 21.312 30.5 1 96.25 75 LYS B CA 1
ATOM 3393 C C . LYS B 1 75 ? -9.984 20.688 30.953 1 96.25 75 LYS B C 1
ATOM 3395 O O . LYS B 1 75 ? -9.312 21.234 31.844 1 96.25 75 LYS B O 1
ATOM 3400 N N . GLN B 1 76 ? -9.727 19.516 30.484 1 96.31 76 GLN B N 1
ATOM 3401 C CA . GLN B 1 76 ? -8.477 18.812 30.797 1 96.31 76 GLN B CA 1
ATOM 3402 C C . GLN B 1 76 ? -7.668 18.562 29.516 1 96.31 76 GLN B C 1
ATOM 3404 O O . GLN B 1 76 ? -8.219 18.547 28.422 1 96.31 76 GLN B O 1
ATOM 3409 N N . THR B 1 77 ? -6.406 18.453 29.703 1 97.25 77 THR B N 1
ATOM 3410 C CA . THR B 1 77 ? -5.551 18 28.625 1 97.25 77 THR B CA 1
ATOM 3411 C C . THR B 1 77 ? -5.781 16.516 28.328 1 97.25 77 THR B C 1
ATOM 3413 O O . THR B 1 77 ? -6.523 15.852 29.047 1 97.25 77 THR B O 1
ATOM 3416 N N . ILE B 1 78 ? -5.129 16.016 27.344 1 95.44 78 ILE B N 1
ATOM 3417 C CA . ILE B 1 78 ? -5.254 14.617 26.953 1 95.44 78 ILE B CA 1
ATOM 3418 C C . ILE B 1 78 ? -4.699 13.727 28.078 1 95.44 78 ILE B C 1
ATOM 3420 O O . ILE B 1 78 ? -5.059 12.555 28.172 1 95.44 78 ILE B O 1
ATOM 3424 N N . TYR B 1 79 ? -3.889 14.25 28.953 1 95.69 79 TYR B N 1
ATOM 3425 C CA . TYR B 1 79 ? -3.273 13.492 30.047 1 95.69 79 TYR B CA 1
ATOM 3426 C C . TYR B 1 79 ? -4.094 13.594 31.312 1 95.69 79 TYR B C 1
ATOM 3428 O O . TYR B 1 79 ? -3.709 13.055 32.344 1 95.69 79 TYR B O 1
ATOM 3436 N N . GLY B 1 80 ? -5.129 14.391 31.266 1 94.62 80 GLY B N 1
ATOM 3437 C CA . GLY B 1 80 ? -6.016 14.492 32.406 1 94.62 80 GLY B CA 1
ATOM 3438 C C . GLY B 1 80 ? -5.68 15.656 33.312 1 94.62 80 GLY B C 1
ATOM 3439 O O . GLY B 1 80 ? -6.285 15.812 34.375 1 94.62 80 GLY B O 1
ATOM 3440 N N . GLU B 1 81 ? -4.746 16.484 32.906 1 95.38 81 GLU B N 1
ATOM 3441 C CA . GLU B 1 81 ? -4.402 17.656 33.688 1 95.38 81 GLU B CA 1
ATOM 3442 C C . GLU B 1 81 ? -5.438 18.766 33.5 1 95.38 81 GLU B C 1
ATOM 3444 O O . GLU B 1 81 ? -5.898 19.016 32.375 1 95.38 81 GLU B O 1
ATOM 3449 N N . GLU B 1 82 ? -5.668 19.391 34.562 1 96.44 82 GLU B N 1
ATOM 3450 C CA . GLU B 1 82 ? -6.59 20.516 34.469 1 96.44 82 GLU B CA 1
ATOM 3451 C C . GLU B 1 82 ? -5.977 21.656 33.656 1 96.44 82 GLU B C 1
ATOM 3453 O O . GLU B 1 82 ? -4.82 22.031 33.875 1 96.44 82 GLU B O 1
ATOM 3458 N N . LEU B 1 83 ? -6.723 22.156 32.781 1 97.31 83 LEU B N 1
ATOM 3459 C CA . LEU B 1 83 ? -6.316 23.328 32.031 1 97.31 83 LEU B CA 1
ATOM 3460 C C . LEU B 1 83 ? -6.684 24.609 32.75 1 97.31 83 LEU B C 1
ATOM 3462 O O . LEU B 1 83 ? -7.781 24.719 33.312 1 97.31 83 LEU B O 1
ATOM 3466 N N . LYS B 1 84 ? -5.77 25.609 32.75 1 97.06 84 LYS B N 1
ATOM 3467 C CA . LYS B 1 84 ? -6.004 26.875 33.406 1 97.06 84 LYS B CA 1
ATOM 3468 C C . LYS B 1 84 ? -5.543 28.047 32.562 1 97.06 84 LYS B C 1
ATOM 3470 O O . LYS B 1 84 ? -4.707 27.891 31.656 1 97.06 84 LYS B O 1
ATOM 3475 N N . ALA B 1 85 ? -6.145 29.188 32.906 1 97.5 85 ALA B N 1
ATOM 3476 C CA . ALA B 1 85 ? -5.672 30.406 32.25 1 97.5 85 ALA B CA 1
ATOM 3477 C C . ALA B 1 85 ? -4.168 30.578 32.438 1 97.5 85 ALA B C 1
ATOM 3479 O O . ALA B 1 85 ? -3.635 30.328 33.531 1 97.5 85 ALA B O 1
ATOM 3480 N N . GLY B 1 86 ? -3.506 30.875 31.344 1 97.56 86 GLY B N 1
ATOM 3481 C CA . GLY B 1 86 ? -2.07 31.094 31.406 1 97.56 86 GLY B CA 1
ATOM 3482 C C . GLY B 1 86 ? -1.269 29.938 30.859 1 97.56 86 GLY B C 1
ATOM 3483 O O . GLY B 1 86 ? -0.109 30.094 30.469 1 97.56 86 GLY B O 1
ATOM 3484 N N . ASP B 1 87 ? -1.842 28.719 30.859 1 97.75 87 ASP B N 1
ATOM 3485 C CA . ASP B 1 87 ? -1.144 27.547 30.328 1 97.75 87 ASP B CA 1
ATOM 3486 C C . ASP B 1 87 ? -0.773 27.75 28.859 1 97.75 87 ASP B C 1
ATOM 3488 O O . ASP B 1 87 ? -1.597 28.188 28.062 1 97.75 87 ASP B O 1
ATOM 3492 N N . LEU B 1 88 ? 0.516 27.5 28.5 1 98.12 88 LEU B N 1
ATOM 3493 C CA . LEU B 1 88 ? 0.925 27.438 27.094 1 98.12 88 LEU B CA 1
ATOM 3494 C C . LEU B 1 88 ? 0.58 26.078 26.5 1 98.12 88 LEU B C 1
ATOM 3496 O O . LEU B 1 88 ? 0.933 25.031 27.047 1 98.12 88 LEU B O 1
ATOM 3500 N N . ILE B 1 89 ? -0.162 26.109 25.344 1 98.56 89 ILE B N 1
ATOM 3501 C CA . ILE B 1 89 ? -0.68 24.828 24.859 1 98.56 89 ILE B CA 1
ATOM 3502 C C . ILE B 1 89 ? -0.508 24.75 23.344 1 98.56 89 ILE B C 1
ATOM 3504 O O . ILE B 1 89 ? -0.374 25.781 22.672 1 98.56 89 ILE B O 1
ATOM 3508 N N . ILE B 1 90 ? -0.369 23.609 22.812 1 98.56 90 ILE B N 1
ATOM 3509 C CA . ILE B 1 90 ? -0.593 23.219 21.438 1 98.56 90 ILE B CA 1
ATOM 3510 C C . ILE B 1 90 ? -1.764 22.234 21.359 1 98.56 90 ILE B C 1
ATOM 3512 O O . ILE B 1 90 ? -2.105 21.594 22.344 1 98.56 90 ILE B O 1
ATOM 3516 N N . TRP B 1 91 ? -2.467 22.203 20.266 1 98.5 91 TRP B N 1
ATOM 3517 C CA . TRP B 1 91 ? -3.672 21.391 20.172 1 98.5 91 TRP B CA 1
ATOM 3518 C C . TRP B 1 91 ? -3.738 20.641 18.844 1 98.5 91 TRP B C 1
ATOM 3520 O O . TRP B 1 91 ? -3.018 20.984 17.906 1 98.5 91 TRP B O 1
ATOM 3530 N N . ASN B 1 92 ? -4.496 19.562 18.828 1 97.94 92 ASN B N 1
ATOM 3531 C CA . ASN B 1 92 ? -4.84 18.922 17.562 1 97.94 92 ASN B CA 1
ATOM 3532 C C . ASN B 1 92 ? -5.691 19.828 16.688 1 97.94 92 ASN B C 1
ATOM 3534 O O . ASN B 1 92 ? -6.797 20.219 17.078 1 97.94 92 ASN B O 1
ATOM 3538 N N . ARG B 1 93 ? -5.238 20.062 15.555 1 97.31 93 ARG B N 1
ATOM 3539 C CA . ARG B 1 93 ? -5.891 21.031 14.672 1 97.31 93 ARG B CA 1
ATOM 3540 C C . ARG B 1 93 ? -7.215 20.484 14.148 1 97.31 93 ARG B C 1
ATOM 3542 O O . ARG B 1 93 ? -8.047 21.234 13.641 1 97.31 93 ARG B O 1
ATOM 3549 N N . GLY B 1 94 ? -7.379 19.188 14.133 1 96.38 94 GLY B N 1
ATOM 3550 C CA . GLY B 1 94 ? -8.602 18.562 13.656 1 96.38 94 GLY B CA 1
ATOM 3551 C C . GLY B 1 94 ? -9.469 18.016 14.766 1 96.38 94 GLY B C 1
ATOM 3552 O O . GLY B 1 94 ? -9.008 17.234 15.602 1 96.38 94 GLY B O 1
ATOM 3553 N N . VAL B 1 95 ? -10.727 18.453 14.758 1 96.38 95 VAL B N 1
ATOM 3554 C CA . VAL B 1 95 ? -11.695 18.031 15.773 1 96.38 95 VAL B CA 1
ATOM 3555 C C . VAL B 1 95 ? -12.656 17.016 15.164 1 96.38 95 VAL B C 1
ATOM 3557 O O . VAL B 1 95 ? -13.383 17.312 14.219 1 96.38 95 VAL B O 1
ATOM 3560 N N . THR B 1 96 ? -12.68 15.805 15.727 1 96 96 THR B N 1
ATOM 3561 C CA . THR B 1 96 ? -13.477 14.727 15.164 1 96 96 THR B CA 1
ATOM 3562 C C . THR B 1 96 ? -14.844 14.664 15.836 1 96 96 THR B C 1
ATOM 3564 O O . THR B 1 96 ? -15.039 15.227 16.922 1 96 96 THR B O 1
ATOM 3567 N N . CYS B 1 97 ? -15.828 13.938 15.234 1 95.12 97 CYS B N 1
ATOM 3568 C CA . CYS B 1 97 ? -17.188 13.875 15.742 1 95.12 97 CYS B CA 1
ATOM 3569 C C . CYS B 1 97 ? -17.328 12.805 16.812 1 95.12 97 CYS B C 1
ATOM 3571 O O . CYS B 1 97 ? -18.266 12.852 17.625 1 95.12 97 CYS B O 1
ATOM 3573 N N . ASP B 1 98 ? -16.484 11.859 16.797 1 93.69 98 ASP B N 1
ATOM 3574 C CA . ASP B 1 98 ? -16.422 10.758 17.75 1 93.69 98 ASP B CA 1
ATOM 3575 C C . ASP B 1 98 ? -17.703 9.914 17.688 1 93.69 98 ASP B C 1
ATOM 3577 O O . ASP B 1 98 ? -18.109 9.336 18.703 1 93.69 98 ASP B O 1
ATOM 3581 N N . LYS B 1 99 ? -18.406 9.906 16.547 1 94.88 99 LYS B N 1
ATOM 3582 C CA . LYS B 1 99 ? -19.656 9.148 16.5 1 94.88 99 LYS B CA 1
ATOM 3583 C C . LYS B 1 99 ? -19.797 8.406 15.164 1 94.88 99 LYS B C 1
ATOM 3585 O O . LYS B 1 99 ? -20.672 7.539 15.023 1 94.88 99 LYS B O 1
ATOM 3590 N N . CYS B 1 100 ? -19.031 8.773 14.234 1 94.94 100 CYS B N 1
ATOM 3591 C CA . CYS B 1 100 ? -19.234 8.227 12.898 1 94.94 100 CYS B CA 1
ATOM 3592 C C . CYS B 1 100 ? -18.484 6.898 12.742 1 94.94 100 CYS B C 1
ATOM 3594 O O . CYS B 1 100 ? -17.844 6.43 13.672 1 94.94 100 CYS B O 1
ATOM 3596 N N . PHE B 1 101 ? -18.641 6.277 11.539 1 94.5 101 PHE B N 1
ATOM 3597 C CA . PHE B 1 101 ? -18.047 4.988 11.203 1 94.5 101 PHE B CA 1
ATOM 3598 C C . PHE B 1 101 ? -16.547 5.008 11.43 1 94.5 101 PHE B C 1
ATOM 3600 O O . PHE B 1 101 ? -15.992 4.102 12.055 1 94.5 101 PHE B O 1
ATOM 3607 N N . ALA B 1 102 ? -15.789 6.051 11 1 95.06 102 ALA B N 1
ATOM 3608 C CA . ALA B 1 102 ? -14.344 6.184 11.148 1 95.06 102 ALA B CA 1
ATOM 3609 C C . ALA B 1 102 ? -13.945 6.273 12.617 1 95.06 102 ALA B C 1
ATOM 3611 O O . ALA B 1 102 ? -12.969 5.645 13.039 1 95.06 102 ALA B O 1
ATOM 3612 N N . CYS B 1 103 ? -14.727 7.008 13.391 1 95.44 103 CYS B N 1
ATOM 3613 C CA . CYS B 1 103 ? -14.398 7.246 14.789 1 95.44 103 CYS B CA 1
ATOM 3614 C C . CYS B 1 103 ? -14.719 6.02 15.641 1 95.44 103 CYS B C 1
ATOM 3616 O O . CYS B 1 103 ? -13.93 5.648 16.516 1 95.44 103 CYS B O 1
ATOM 3618 N N . LYS B 1 104 ? -15.812 5.32 15.281 1 94.12 104 LYS B N 1
ATOM 3619 C CA . LYS B 1 104 ? -16.312 4.316 16.219 1 94.12 104 LYS B CA 1
ATOM 3620 C C . LYS B 1 104 ? -15.953 2.906 15.758 1 94.12 104 LYS B C 1
ATOM 3622 O O . LYS B 1 104 ? -15.75 2.012 16.578 1 94.12 104 LYS B O 1
ATOM 3627 N N . ILE B 1 105 ? -15.945 2.67 14.484 1 91.31 105 ILE B N 1
ATOM 3628 C CA . ILE B 1 105 ? -15.758 1.317 13.969 1 91.31 105 ILE B CA 1
ATOM 3629 C C . ILE B 1 105 ? -14.297 1.12 13.555 1 91.31 105 ILE B C 1
ATOM 3631 O O . ILE B 1 105 ? -13.625 0.212 14.047 1 91.31 105 ILE B O 1
ATOM 3635 N N . LEU B 1 106 ? -13.805 2.061 12.789 1 92.06 106 LEU B N 1
ATOM 3636 C CA . LEU B 1 106 ? -12.422 1.922 12.328 1 92.06 106 LEU B CA 1
ATOM 3637 C C . LEU B 1 106 ? -11.445 2.316 13.43 1 92.06 106 LEU B C 1
ATOM 3639 O O . LEU B 1 106 ? -10.266 1.957 13.375 1 92.06 106 LEU B O 1
ATOM 3643 N N . LYS B 1 107 ? -11.938 3.131 14.375 1 93.94 107 LYS B N 1
ATOM 3644 C CA . LYS B 1 107 ? -11.102 3.703 15.422 1 93.94 107 LYS B CA 1
ATOM 3645 C C . LYS B 1 107 ? -9.922 4.465 14.828 1 93.94 107 LYS B C 1
ATOM 3647 O O . LYS B 1 107 ? -8.789 4.344 15.305 1 93.94 107 LYS B O 1
ATOM 3652 N N . ASP B 1 108 ? -10.164 5.094 13.703 1 93.75 108 ASP B N 1
ATOM 3653 C CA . ASP B 1 108 ? -9.219 5.984 13.031 1 93.75 108 ASP B CA 1
ATOM 3654 C C . ASP B 1 108 ? -9.812 7.383 12.867 1 93.75 108 ASP B C 1
ATOM 3656 O O . ASP B 1 108 ? -10.305 7.73 11.789 1 93.75 108 ASP B O 1
ATOM 3660 N N . PRO B 1 109 ? -9.578 8.227 13.828 1 93.06 109 PRO B N 1
ATOM 3661 C CA . PRO B 1 109 ? -10.195 9.555 13.812 1 93.06 109 PRO B CA 1
ATOM 3662 C C . PRO B 1 109 ? -9.68 10.43 12.672 1 93.06 109 PRO B C 1
ATOM 3664 O O . PRO B 1 109 ? -10.344 11.391 12.281 1 93.06 109 PRO B O 1
ATOM 3667 N N . SER B 1 110 ? -8.5 10.148 12.156 1 93.69 110 SER B N 1
ATOM 3668 C CA . SER B 1 110 ? -7.98 10.938 11.047 1 93.69 110 SER B CA 1
ATOM 3669 C C . SER B 1 110 ? -8.875 10.805 9.812 1 93.69 110 SER B C 1
ATOM 3671 O O . SER B 1 110 ? -8.836 11.656 8.922 1 93.69 110 SER B O 1
ATOM 3673 N N . LEU B 1 111 ? -9.711 9.82 9.781 1 95.31 111 LEU B N 1
ATOM 3674 C CA . LEU B 1 111 ? -10.547 9.562 8.617 1 95.31 111 LEU B CA 1
ATOM 3675 C C . LEU B 1 111 ? -11.977 10.047 8.852 1 95.31 111 LEU B C 1
ATOM 3677 O O . LEU B 1 111 ? -12.867 9.789 8.039 1 95.31 111 LEU B O 1
ATOM 3681 N N . CYS B 1 112 ? -12.242 10.758 9.938 1 95.88 112 CYS B N 1
ATOM 3682 C CA . CYS B 1 112 ? -13.57 11.281 10.25 1 95.88 112 CYS B CA 1
ATOM 3683 C C . CYS B 1 112 ? -14.047 12.242 9.172 1 95.88 112 CYS B C 1
ATOM 3685 O O . CYS B 1 112 ? -13.422 13.273 8.93 1 95.88 112 CYS B O 1
ATOM 3687 N N . LYS B 1 113 ? -15.156 11.969 8.562 1 92 113 LYS B N 1
ATOM 3688 C CA . LYS B 1 113 ? -15.695 12.797 7.484 1 92 113 LYS B CA 1
ATOM 3689 C C . LYS B 1 113 ? -16.312 14.078 8.031 1 92 113 LYS B C 1
ATOM 3691 O O . LYS B 1 113 ? -16.547 15.031 7.285 1 92 113 LYS B O 1
ATOM 3696 N N . ASN B 1 114 ? -16.547 14.109 9.312 1 94.5 114 ASN B N 1
ATOM 3697 C CA . ASN B 1 114 ? -17.156 15.266 9.961 1 94.5 114 ASN B CA 1
ATOM 3698 C C . ASN B 1 114 ? -16.109 16.141 10.656 1 94.5 114 ASN B C 1
ATOM 3700 O O . ASN B 1 114 ? -16.453 17.047 11.414 1 94.5 114 ASN B O 1
ATOM 3704 N N . ARG B 1 115 ? -14.93 15.844 10.398 1 95.19 115 ARG B N 1
ATOM 3705 C CA . ARG B 1 115 ? -13.82 16.516 11.07 1 95.19 115 ARG B CA 1
ATOM 3706 C C . ARG B 1 115 ? -13.828 18.016 10.773 1 95.19 115 ARG B C 1
ATOM 3708 O O . ARG B 1 115 ? -13.992 18.422 9.617 1 95.19 115 ARG B O 1
ATOM 3715 N N . LYS B 1 116 ? -13.742 18.797 11.82 1 96 116 LYS B N 1
ATOM 3716 C CA . LYS B 1 116 ? -13.547 20.25 11.711 1 96 116 LYS B CA 1
ATOM 3717 C C . LYS B 1 116 ? -12.078 20.625 11.93 1 96 116 LYS B C 1
ATOM 3719 O O . LYS B 1 116 ? -11.469 20.188 12.906 1 96 116 LYS B O 1
ATOM 3724 N N . VAL B 1 117 ? -11.539 21.359 11.008 1 97.25 117 VAL B N 1
ATOM 3725 C CA . VAL B 1 117 ? -10.125 21.719 11.102 1 97.25 117 VAL B CA 1
ATOM 3726 C C . VAL B 1 117 ? -9.984 23.234 11.18 1 97.25 117 VAL B C 1
ATOM 3728 O O . VAL B 1 117 ? -10.461 23.969 10.305 1 97.25 117 VAL B O 1
ATOM 3731 N N . TYR B 1 118 ? -9.344 23.656 12.195 1 98.12 118 TYR B N 1
ATOM 3732 C CA . TYR B 1 118 ? -9.109 25.094 12.375 1 98.12 118 TYR B CA 1
ATOM 3733 C C . TYR B 1 118 ? -8.352 25.672 11.188 1 98.12 118 TYR B C 1
ATOM 3735 O O . TYR B 1 118 ? -7.34 25.109 10.758 1 98.12 118 TYR B O 1
ATOM 3743 N N . GLY B 1 119 ? -8.859 26.734 10.664 1 98.25 119 GLY B N 1
ATOM 3744 C CA . GLY B 1 119 ? -8.125 27.469 9.641 1 98.25 119 GLY B CA 1
ATOM 3745 C C . GLY B 1 119 ? -8.164 26.797 8.281 1 98.25 119 GLY B C 1
ATOM 3746 O O . GLY B 1 119 ? -7.449 27.219 7.363 1 98.25 119 GLY B O 1
ATOM 3747 N N . ILE B 1 120 ? -9 25.75 8.117 1 97.44 120 ILE B N 1
ATOM 3748 C CA . ILE B 1 120 ? -9.016 25.062 6.824 1 97.44 120 ILE B CA 1
ATOM 3749 C C . ILE B 1 120 ? -10.453 24.953 6.316 1 97.44 120 ILE B C 1
ATOM 3751 O O . ILE B 1 120 ? -10.773 25.453 5.23 1 97.44 120 ILE B O 1
ATOM 3755 N N . ASN B 1 121 ? -11.375 24.406 7.148 1 97.19 121 ASN B N 1
ATOM 3756 C CA . ASN B 1 121 ? -12.672 24.094 6.559 1 97.19 121 ASN B CA 1
ATOM 3757 C C . ASN B 1 121 ? -13.812 24.641 7.406 1 97.19 121 ASN B C 1
ATOM 3759 O O . ASN B 1 121 ? -14.914 24.094 7.406 1 97.19 121 ASN B O 1
ATOM 3763 N N . GLN B 1 122 ? -13.539 25.703 8.172 1 97.12 122 GLN B N 1
ATOM 3764 C CA . GLN B 1 122 ? -14.555 26.422 8.938 1 97.12 122 GLN B CA 1
ATOM 3765 C C . GLN B 1 122 ? -14.547 27.906 8.609 1 97.12 122 GLN B C 1
ATOM 3767 O O . GLN B 1 122 ? -13.531 28.578 8.781 1 97.12 122 GLN B O 1
ATOM 3772 N N . SER B 1 123 ? -15.734 28.375 8.203 1 98.19 123 SER B N 1
ATOM 3773 C CA . SER B 1 123 ? -15.859 29.797 7.852 1 98.19 123 SER B CA 1
ATOM 3774 C C . SER B 1 123 ? -15.836 30.672 9.094 1 98.19 123 SER B C 1
ATOM 3776 O O . SER B 1 123 ? -16.375 30.297 10.133 1 98.19 123 SER B O 1
ATOM 3778 N N . SER B 1 124 ? -15.234 31.875 8.938 1 98 124 SER B N 1
ATOM 3779 C CA . SER B 1 124 ? -15.234 32.844 10.031 1 98 124 SER B CA 1
ATOM 3780 C C . SER B 1 124 ? -16.609 33.5 10.18 1 98 124 SER B C 1
ATOM 3782 O O . SER B 1 124 ? -16.828 34.281 11.117 1 98 124 SER B O 1
ATOM 3784 N N . ALA B 1 125 ? -17.531 33.188 9.266 1 97.31 125 ALA B N 1
ATOM 3785 C CA . ALA B 1 125 ? -18.891 33.688 9.344 1 97.31 125 ALA B CA 1
ATOM 3786 C C . ALA B 1 125 ? -19.766 32.812 10.242 1 97.31 125 ALA B C 1
ATOM 3788 O O . ALA B 1 125 ? -20.906 33.188 10.555 1 97.31 125 ALA B O 1
ATOM 3789 N N . VAL B 1 126 ? -19.266 31.734 10.633 1 96.19 126 VAL B N 1
ATOM 3790 C CA . VAL B 1 126 ? -20.031 30.812 11.461 1 96.19 126 VAL B CA 1
ATOM 3791 C C . VAL B 1 126 ? -19.438 30.766 12.867 1 96.19 126 VAL B C 1
ATOM 3793 O O . VAL B 1 126 ? -18.219 30.797 13.039 1 96.19 126 VAL B O 1
ATOM 3796 N N . PHE B 1 127 ? -20.391 30.672 13.867 1 95.88 127 PHE B N 1
ATOM 3797 C CA . PHE B 1 127 ? -19.953 30.562 15.258 1 95.88 127 PHE B CA 1
ATOM 3798 C C . PHE B 1 127 ? -18.875 29.484 15.406 1 95.88 127 PHE B C 1
ATOM 3800 O O . PHE B 1 127 ? -19 28.406 14.828 1 95.88 127 PHE B O 1
ATOM 3807 N N . PRO B 1 128 ? -17.766 29.781 16.141 1 97.06 128 PRO B N 1
ATOM 3808 C CA . PRO B 1 128 ? -17.469 30.906 17.031 1 97.06 128 PRO B CA 1
ATOM 3809 C C . PRO B 1 128 ? -16.688 32.031 16.344 1 97.06 128 PRO B C 1
ATOM 3811 O O . PRO B 1 128 ? -16.016 32.812 17.016 1 97.06 128 PRO B O 1
ATOM 3814 N N . TYR B 1 129 ? -16.672 32 14.992 1 97.62 129 TYR B N 1
ATOM 3815 C CA . TYR B 1 129 ? -16.125 33.031 14.133 1 97.62 129 TYR B CA 1
ATOM 3816 C C . TYR B 1 129 ? -14.609 33 14.117 1 97.62 129 TYR B C 1
ATOM 3818 O O . TYR B 1 129 ? -13.992 33 13.047 1 97.62 129 TYR B O 1
ATOM 3826 N N . LEU B 1 130 ? -14.031 32.844 15.359 1 98.25 130 LEU B N 1
ATOM 3827 C CA . LEU B 1 130 ? -12.586 32.75 15.5 1 98.25 130 LEU B CA 1
ATOM 3828 C C . LEU B 1 130 ? -12.094 31.328 15.375 1 98.25 130 LEU B C 1
ATOM 3830 O O . LEU B 1 130 ? -11.68 30.719 16.375 1 98.25 130 LEU B O 1
ATOM 3834 N N . ASN B 1 131 ? -12.016 30.859 14.094 1 97.5 131 ASN B N 1
ATOM 3835 C CA . ASN B 1 131 ? -11.789 29.438 13.828 1 97.5 131 ASN B CA 1
ATOM 3836 C C . ASN B 1 131 ? -10.445 29.219 13.141 1 97.5 131 ASN B C 1
ATOM 3838 O O . ASN B 1 131 ? -10.219 28.172 12.539 1 97.5 131 ASN B O 1
ATOM 3842 N N . GLY B 1 132 ? -9.523 30.172 13.117 1 98.56 132 GLY B N 1
ATOM 3843 C CA . GLY B 1 132 ? -8.195 30.062 12.531 1 98.56 132 GLY B CA 1
ATOM 3844 C C . GLY B 1 132 ? -7.137 30.828 13.312 1 98.56 132 GLY B C 1
ATOM 3845 O O . GLY B 1 132 ? -7.457 31.719 14.094 1 98.56 132 GLY B O 1
ATOM 3846 N N . CYS B 1 133 ? -5.918 30.578 13.016 1 98.69 133 CYS B N 1
ATOM 3847 C CA . CYS B 1 133 ? -4.844 31.062 13.875 1 98.69 133 CYS B CA 1
ATOM 3848 C C . CYS B 1 133 ? -4.242 32.344 13.336 1 98.69 133 CYS B C 1
ATOM 3850 O O . CYS B 1 133 ? -3.398 32.969 13.984 1 98.69 133 CYS B O 1
ATOM 3852 N N . TYR B 1 134 ? -4.633 32.75 12.125 1 98.75 134 TYR B N 1
ATOM 3853 C CA . TYR B 1 134 ? -4.215 34.062 11.664 1 98.75 134 TYR B CA 1
ATOM 3854 C C . TYR B 1 134 ? -5.02 35.156 12.344 1 98.75 134 TYR B C 1
ATOM 3856 O O . TYR B 1 134 ? -5.641 36 11.68 1 98.75 134 TYR B O 1
ATOM 3864 N N . SER B 1 135 ? -4.988 35.188 13.633 1 98.56 135 SER B N 1
ATOM 3865 C CA . SER B 1 135 ? -5.75 36.062 14.523 1 98.56 135 SER B CA 1
ATOM 3866 C C . SER B 1 135 ? -5.059 36.219 15.875 1 98.56 135 SER B C 1
ATOM 3868 O O . SER B 1 135 ? -4.129 35.469 16.188 1 98.56 135 SER B O 1
ATOM 3870 N N . GLU B 1 136 ? -5.469 37.219 16.609 1 98.31 136 GLU B N 1
ATOM 3871 C CA . GLU B 1 136 ? -4.953 37.375 17.969 1 98.31 136 GLU B CA 1
ATOM 3872 C C . GLU B 1 136 ? -5.461 36.281 18.891 1 98.31 136 GLU B C 1
ATOM 3874 O O . GLU B 1 136 ? -4.75 35.844 19.797 1 98.31 136 GLU B O 1
ATOM 3879 N N . TYR B 1 137 ? -6.711 35.875 18.656 1 98.44 137 TYR B N 1
ATOM 3880 C CA . TYR B 1 137 ? -7.352 34.844 19.469 1 98.44 137 TYR B CA 1
ATOM 3881 C C . TYR B 1 137 ? -7.992 33.781 18.609 1 98.44 137 TYR B C 1
ATOM 3883 O O . TYR B 1 137 ? -8.398 34.062 17.469 1 98.44 137 TYR B O 1
ATOM 3891 N N . VAL B 1 138 ? -8.117 32.625 19.125 1 98.69 138 VAL B N 1
ATOM 3892 C CA . VAL B 1 138 ? -8.875 31.516 18.516 1 98.69 138 VAL B CA 1
ATOM 3893 C C . VAL B 1 138 ? -9.711 30.828 19.578 1 98.69 138 VAL B C 1
ATOM 3895 O O . VAL B 1 138 ? -9.336 30.797 20.766 1 98.69 138 VAL B O 1
ATOM 3898 N N . ILE B 1 139 ? -10.844 30.344 19.203 1 98.75 139 ILE B N 1
ATOM 3899 C CA . ILE B 1 139 ? -11.703 29.609 20.141 1 98.75 139 ILE B CA 1
ATOM 3900 C C . ILE B 1 139 ? -11.664 28.125 19.797 1 98.75 139 ILE B C 1
ATOM 3902 O O . ILE B 1 139 ? -12.023 27.719 18.688 1 98.75 139 ILE B O 1
ATOM 3906 N N . LEU B 1 140 ? -11.234 27.297 20.703 1 98.62 140 LEU B N 1
ATOM 3907 C CA . LEU B 1 140 ? -11.188 25.859 20.531 1 98.62 140 LEU B CA 1
ATOM 3908 C C . LEU B 1 140 ? -12.492 25.203 20.984 1 98.62 140 LEU B C 1
ATOM 3910 O O . LEU B 1 140 ? -13.047 25.578 22.031 1 98.62 140 LEU B O 1
ATOM 3914 N N . ASN B 1 141 ? -12.906 24.281 20.203 1 96.12 141 ASN B N 1
ATOM 3915 C CA . ASN B 1 141 ? -14.078 23.484 20.531 1 96.12 141 ASN B CA 1
ATOM 3916 C C . ASN B 1 141 ? -13.859 22.656 21.797 1 96.12 141 ASN B C 1
ATOM 3918 O O . ASN B 1 141 ? -12.727 22.312 22.141 1 96.12 141 ASN B O 1
ATOM 3922 N N . GLY B 1 142 ? -15.008 22.359 22.375 1 95.25 142 GLY B N 1
ATOM 3923 C CA . GLY B 1 142 ? -14.938 21.531 23.562 1 95.25 142 GLY B CA 1
ATOM 3924 C C . GLY B 1 142 ? -14.297 20.188 23.328 1 95.25 142 GLY B C 1
ATOM 3925 O O . GLY B 1 142 ? -13.711 19.594 24.25 1 95.25 142 GLY B O 1
ATOM 3926 N N . ASN B 1 143 ? -14.328 19.688 22.156 1 94.62 143 ASN B N 1
ATOM 3927 C CA . ASN B 1 143 ? -13.812 18.359 21.828 1 94.62 143 ASN B CA 1
ATOM 3928 C C . ASN B 1 143 ? -12.367 18.438 21.344 1 94.62 143 ASN B C 1
ATOM 3930 O O . ASN B 1 143 ? -11.797 17.422 20.938 1 94.62 143 ASN B O 1
ATOM 3934 N N . THR B 1 144 ? -11.758 19.578 21.406 1 97.75 144 THR B N 1
ATOM 3935 C CA . THR B 1 144 ? -10.383 19.719 20.938 1 97.75 144 THR B CA 1
ATOM 3936 C C . THR B 1 144 ? -9.414 19.062 21.906 1 97.75 144 THR B C 1
ATOM 3938 O O . THR B 1 144 ? -9.477 19.297 23.109 1 97.75 144 THR B O 1
ATOM 3941 N N . ASP B 1 145 ? -8.523 18.203 21.406 1 98 145 ASP B N 1
ATOM 3942 C CA . ASP B 1 145 ? -7.465 17.609 22.219 1 98 145 ASP B CA 1
ATOM 3943 C C . ASP B 1 145 ? -6.312 18.594 22.406 1 98 145 ASP B C 1
ATOM 3945 O O . ASP B 1 145 ? -5.789 19.156 21.438 1 98 145 ASP B O 1
ATOM 3949 N N . ILE B 1 146 ? -5.914 18.734 23.656 1 98.44 146 ILE B N 1
ATOM 3950 C CA . ILE B 1 146 ? -4.98 19.797 24 1 98.44 146 ILE B CA 1
ATOM 3951 C C . ILE B 1 146 ? -3.773 19.203 24.734 1 98.44 146 ILE B C 1
ATOM 3953 O O . ILE B 1 146 ? -3.912 18.266 25.516 1 98.44 146 ILE B O 1
ATOM 3957 N N . PHE B 1 147 ? -2.582 19.766 24.422 1 98.25 147 PHE B N 1
ATOM 3958 C CA . PHE B 1 147 ? -1.336 19.453 25.109 1 98.25 147 PHE B CA 1
ATOM 3959 C C . PHE B 1 147 ? -0.751 20.703 25.766 1 98.25 147 PHE B C 1
ATOM 3961 O O . PHE B 1 147 ? -0.663 21.75 25.125 1 98.25 147 PHE B O 1
ATOM 3968 N N . LYS B 1 148 ? -0.331 20.531 26.984 1 97.5 148 LYS B N 1
ATOM 3969 C CA . LYS B 1 148 ? 0.491 21.578 27.594 1 97.5 148 LYS B CA 1
ATOM 3970 C C . LYS B 1 148 ? 1.942 21.469 27.125 1 97.5 148 LYS B C 1
ATOM 3972 O O . LYS B 1 148 ? 2.443 20.375 26.891 1 97.5 148 LYS B O 1
ATOM 3977 N N . VAL B 1 149 ? 2.508 22.562 26.922 1 95.5 149 VAL B N 1
ATOM 3978 C CA . VAL B 1 149 ? 3.918 22.547 26.547 1 95.5 149 VAL B CA 1
ATOM 3979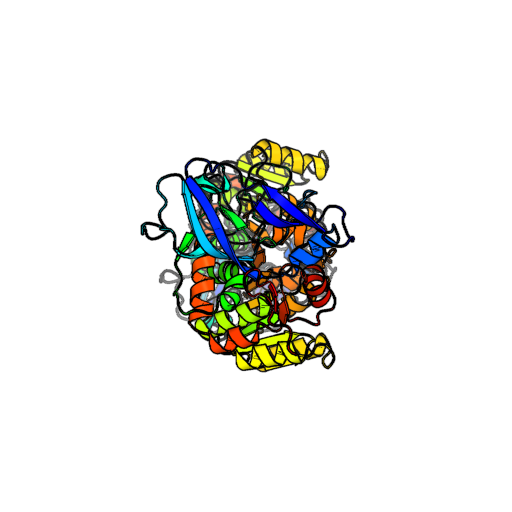 C C . VAL B 1 149 ? 4.73 23.359 27.562 1 95.5 149 VAL B C 1
ATOM 3981 O O . VAL B 1 149 ? 4.164 24.094 28.359 1 95.5 149 VAL B O 1
ATOM 3984 N N . GLU B 1 150 ? 6.066 23.172 27.547 1 91.56 150 GLU B N 1
ATOM 3985 C CA . GLU B 1 150 ? 6.965 23.875 28.453 1 91.56 150 GLU B CA 1
ATOM 3986 C C . GLU B 1 150 ? 6.867 25.391 28.281 1 91.56 150 GLU B C 1
ATOM 3988 O O . GLU B 1 150 ? 6.898 25.891 27.156 1 91.56 150 GLU B O 1
ATOM 3993 N N . GLU B 1 151 ? 6.879 26.031 29.375 1 91.44 151 GLU B N 1
ATOM 3994 C CA . GLU B 1 151 ? 6.648 27.484 29.359 1 91.44 151 GLU B CA 1
ATOM 3995 C C . GLU B 1 151 ? 7.816 28.219 28.719 1 91.44 151 GLU B C 1
ATOM 3997 O O . GLU B 1 151 ? 7.633 29.281 28.125 1 91.44 151 GLU B O 1
ATOM 4002 N N . SER B 1 152 ? 8.938 27.688 28.781 1 92.38 152 SER B N 1
ATOM 4003 C CA . SER B 1 152 ? 10.133 28.391 28.344 1 92.38 152 SER B CA 1
ATOM 4004 C C . SER B 1 152 ? 10.398 28.156 26.859 1 92.38 152 SER B C 1
ATOM 4006 O O . SER B 1 152 ? 11.305 28.766 26.297 1 92.38 152 SER B O 1
ATOM 4008 N N . ILE B 1 153 ? 9.555 27.422 26.219 1 94.81 153 ILE B N 1
ATOM 4009 C CA . ILE B 1 153 ? 9.844 27.062 24.844 1 94.81 153 ILE B CA 1
ATOM 4010 C C . ILE B 1 153 ? 9.484 28.234 23.922 1 94.81 153 ILE B C 1
ATOM 4012 O O . ILE B 1 153 ? 8.562 29 24.203 1 94.81 153 ILE B O 1
ATOM 4016 N N . ASP B 1 154 ? 10.32 28.453 22.906 1 96.06 154 ASP B N 1
ATOM 4017 C CA . ASP B 1 154 ? 9.875 29.297 21.797 1 96.06 154 ASP B CA 1
ATOM 4018 C C . ASP B 1 154 ? 8.672 28.703 21.094 1 96.06 154 ASP B C 1
ATOM 4020 O O . ASP B 1 154 ? 8.797 27.672 20.406 1 96.06 154 ASP B O 1
ATOM 4024 N N . PRO B 1 155 ? 7.488 29.312 21.203 1 96.88 155 PRO B N 1
ATOM 4025 C CA . PRO B 1 155 ? 6.277 28.719 20.625 1 96.88 155 PRO B CA 1
ATOM 4026 C C . PRO B 1 155 ? 6.395 28.484 19.125 1 96.88 155 PRO B C 1
ATOM 4028 O O . PRO B 1 155 ? 5.766 27.562 18.594 1 96.88 155 PRO B O 1
ATOM 4031 N N . ALA B 1 156 ? 7.188 29.266 18.453 1 97.31 156 ALA B N 1
ATOM 4032 C CA . ALA B 1 156 ? 7.348 29.141 17.016 1 97.31 156 ALA B CA 1
ATOM 4033 C C . ALA B 1 156 ? 7.887 27.766 16.641 1 97.31 156 ALA B C 1
ATOM 4035 O O . ALA B 1 156 ? 7.605 27.266 15.547 1 97.31 156 ALA B O 1
ATOM 4036 N N . LEU B 1 157 ? 8.57 27.109 17.531 1 96.81 157 LEU B N 1
ATOM 4037 C CA . LEU B 1 157 ? 9.203 25.828 17.266 1 96.81 157 LEU B CA 1
ATOM 4038 C C . LEU B 1 157 ? 8.148 24.734 17.094 1 96.81 157 LEU B C 1
ATOM 4040 O O . LEU B 1 157 ? 8.398 23.719 16.438 1 96.81 157 LEU B O 1
ATOM 4044 N N . LEU B 1 158 ? 6.969 24.984 17.625 1 97.75 158 LEU B N 1
ATOM 4045 C CA . LEU B 1 158 ? 6.02 23.891 17.766 1 97.75 158 LEU B CA 1
ATOM 4046 C C . LEU B 1 158 ? 4.91 23.984 16.734 1 97.75 158 LEU B C 1
ATOM 4048 O O . LEU B 1 158 ? 4.16 23.031 16.516 1 97.75 158 LEU B O 1
ATOM 4052 N N . VAL B 1 159 ? 4.82 25.125 16.047 1 97.56 159 VAL B N 1
ATOM 4053 C CA . VAL B 1 159 ? 3.621 25.391 15.273 1 97.56 159 VAL B CA 1
ATOM 4054 C C . VAL B 1 159 ? 3.457 24.328 14.188 1 97.56 159 VAL B C 1
ATOM 4056 O O . VAL B 1 159 ? 2.346 23.859 13.93 1 97.56 159 VAL B O 1
ATOM 4059 N N . SER B 1 160 ? 4.559 23.844 13.609 1 97.12 160 SER B N 1
ATOM 4060 C CA . SER B 1 160 ? 4.445 22.953 12.461 1 97.12 160 SER B CA 1
ATOM 4061 C C . SER B 1 160 ? 4.219 21.516 12.914 1 97.12 160 SER B C 1
ATOM 4063 O O . SER B 1 160 ? 3.896 20.641 12.094 1 97.12 160 SER B O 1
ATOM 4065 N N . ALA B 1 161 ? 4.332 21.234 14.219 1 97.88 161 ALA B N 1
ATOM 4066 C CA . ALA B 1 161 ? 4.129 19.891 14.742 1 97.88 161 ALA B CA 1
ATOM 4067 C C . ALA B 1 161 ? 2.703 19.406 14.469 1 97.88 161 ALA B C 1
ATOM 4069 O O . ALA B 1 161 ? 2.48 18.219 14.211 1 97.88 161 ALA B O 1
ATOM 4070 N N . SER B 1 162 ? 1.79 20.297 14.422 1 96.62 162 SER B N 1
ATOM 4071 C CA . SER B 1 162 ? 0.385 19.906 14.375 1 96.62 162 SER B CA 1
ATOM 4072 C C . SER B 1 162 ? -0.044 19.562 12.953 1 96.62 162 SER B C 1
ATOM 4074 O O . SER B 1 162 ? -1.111 18.984 12.742 1 96.62 162 SER B O 1
ATOM 4076 N N . CYS B 1 163 ? 0.724 19.891 11.977 1 97.19 163 CYS B N 1
ATOM 4077 C CA . CYS B 1 163 ? 0.329 19.594 10.602 1 97.19 163 CYS B CA 1
ATOM 4078 C C . CYS B 1 163 ? 1.385 18.734 9.914 1 97.19 163 CYS B C 1
ATOM 4080 O O . CYS B 1 163 ? 1.312 17.5 9.945 1 97.19 163 CYS B O 1
ATOM 4082 N N . SER B 1 164 ? 2.527 19.359 9.484 1 97.06 164 SER B N 1
ATOM 4083 C CA . SER B 1 164 ? 3.561 18.594 8.797 1 97.06 164 SER B CA 1
ATOM 4084 C C . SER B 1 164 ? 4.137 17.516 9.695 1 97.06 164 SER B C 1
ATOM 4086 O O . SER B 1 164 ? 4.312 16.359 9.266 1 97.06 164 SER B O 1
ATOM 4088 N N . GLY B 1 165 ? 4.414 17.906 10.93 1 98.19 165 GLY B N 1
ATOM 4089 C CA . GLY B 1 165 ? 4.941 16.938 11.883 1 98.19 165 GLY B CA 1
ATOM 4090 C C . GLY B 1 165 ? 3.994 15.789 12.141 1 98.19 165 GLY B C 1
ATOM 4091 O O . GLY B 1 165 ? 4.391 14.625 12.055 1 98.19 165 GLY B O 1
ATOM 4092 N N . ALA B 1 166 ? 2.77 16.141 12.414 1 98.38 166 ALA B N 1
ATOM 4093 C CA . ALA B 1 166 ? 1.775 15.117 12.734 1 98.38 166 ALA B CA 1
ATOM 4094 C C . ALA B 1 166 ? 1.499 14.219 11.531 1 98.38 166 ALA B C 1
ATOM 4096 O O . ALA B 1 166 ? 1.287 13.016 11.688 1 98.38 166 ALA B O 1
ATOM 4097 N N . THR B 1 167 ? 1.479 14.773 10.352 1 98.06 167 THR B N 1
ATOM 4098 C CA . THR B 1 167 ? 1.261 13.984 9.141 1 98.06 167 THR B CA 1
ATOM 4099 C C . THR B 1 167 ? 2.387 12.969 8.945 1 98.06 167 THR B C 1
ATOM 4101 O O . THR B 1 167 ? 2.133 11.797 8.664 1 98.06 167 THR B O 1
ATOM 4104 N N . VAL B 1 168 ? 3.625 13.391 9.117 1 98.38 168 VAL B N 1
ATOM 4105 C CA . VAL B 1 168 ? 4.766 12.492 8.961 1 98.38 168 VAL B CA 1
ATOM 4106 C C . VAL B 1 168 ? 4.777 11.461 10.086 1 98.38 168 VAL B C 1
ATOM 4108 O O . VAL B 1 168 ? 5.109 10.297 9.867 1 98.38 168 VAL B O 1
ATOM 4111 N N . ALA B 1 169 ? 4.406 11.914 11.297 1 98.38 169 ALA B N 1
ATOM 4112 C CA . ALA B 1 169 ? 4.266 10.961 12.398 1 98.38 169 ALA B CA 1
ATOM 4113 C C . ALA B 1 169 ? 3.271 9.859 12.039 1 98.38 169 ALA B C 1
ATOM 4115 O O . ALA B 1 169 ? 3.504 8.688 12.344 1 98.38 169 ALA B O 1
ATOM 4116 N N . HIS B 1 170 ? 2.176 10.281 11.438 1 98.19 170 HIS B N 1
ATOM 4117 C CA . HIS B 1 170 ? 1.183 9.312 10.984 1 98.19 170 HIS B CA 1
ATOM 4118 C C . HIS B 1 170 ? 1.793 8.312 10.008 1 98.19 170 HIS B C 1
ATOM 4120 O O . HIS B 1 170 ? 1.56 7.105 10.125 1 98.19 170 HIS B O 1
ATOM 4126 N N . ALA B 1 171 ? 2.561 8.773 9.102 1 97.94 171 ALA B N 1
ATOM 4127 C CA . ALA B 1 171 ? 3.234 7.922 8.125 1 97.94 171 ALA B CA 1
ATOM 4128 C C . ALA B 1 171 ? 4.137 6.906 8.82 1 97.94 171 ALA B C 1
ATOM 4130 O O . ALA B 1 171 ? 4.082 5.711 8.523 1 97.94 171 ALA B O 1
ATOM 4131 N N . PHE B 1 172 ? 4.938 7.348 9.773 1 97.06 172 PHE B N 1
ATOM 4132 C CA . PHE B 1 172 ? 5.895 6.48 10.453 1 97.06 172 PHE B CA 1
ATOM 4133 C C . PHE B 1 172 ? 5.188 5.543 11.422 1 97.06 172 PHE B C 1
ATOM 4135 O O . PHE B 1 172 ? 5.723 4.492 11.773 1 97.06 172 PHE B O 1
ATOM 4142 N N . ASP B 1 173 ? 3.982 5.969 11.867 1 95.94 173 ASP B N 1
ATOM 4143 C CA . ASP B 1 173 ? 3.186 5.105 12.734 1 95.94 173 ASP B CA 1
ATOM 4144 C C . ASP B 1 173 ? 2.654 3.896 11.969 1 95.94 173 ASP B C 1
ATOM 4146 O O . ASP B 1 173 ? 2.293 2.885 12.57 1 95.94 173 ASP B O 1
ATOM 4150 N N . MET B 1 174 ? 2.631 3.971 10.664 1 93.12 174 MET B N 1
ATOM 4151 C CA . MET B 1 174 ? 2.037 2.916 9.852 1 93.12 174 MET B CA 1
ATOM 4152 C C . MET B 1 174 ? 3.098 1.917 9.398 1 93.12 174 MET B C 1
ATOM 4154 O O . MET B 1 174 ? 2.781 0.916 8.75 1 93.12 174 MET B O 1
ATOM 4158 N N . VAL B 1 175 ? 4.359 2.188 9.648 1 92.25 175 VAL B N 1
ATOM 4159 C CA . VAL B 1 175 ? 5.426 1.276 9.242 1 92.25 175 VAL B CA 1
ATOM 4160 C C . VAL B 1 175 ? 6.207 0.815 10.469 1 92.25 175 VAL B C 1
ATOM 4162 O O . VAL B 1 175 ? 6.211 1.492 11.5 1 92.25 175 VAL B O 1
ATOM 4165 N N . SER B 1 176 ? 6.793 -0.348 10.406 1 85.31 176 SER B N 1
ATOM 4166 C CA . SER B 1 176 ? 7.617 -0.895 11.484 1 85.31 176 SER B CA 1
ATOM 4167 C C . SER B 1 176 ? 8.961 -1.373 10.953 1 85.31 176 SER B C 1
ATOM 4169 O O . SER B 1 176 ? 9.133 -1.555 9.75 1 85.31 176 SER B O 1
ATOM 4171 N N . GLY B 1 177 ? 9.953 -1.474 11.867 1 80.94 177 GLY B N 1
ATOM 4172 C CA . GLY B 1 177 ? 11.211 -2.121 11.523 1 80.94 177 GLY B CA 1
ATOM 4173 C C . GLY B 1 177 ? 12.117 -1.249 10.672 1 80.94 177 GLY B C 1
ATOM 4174 O O . GLY B 1 177 ? 12.703 -1.72 9.695 1 80.94 177 GLY B O 1
ATOM 4175 N N . ILE B 1 178 ? 12.344 -0.021 11.086 1 86.94 178 ILE B N 1
ATOM 4176 C CA . ILE B 1 178 ? 13.117 0.914 10.281 1 86.94 178 ILE B CA 1
ATOM 4177 C C . ILE B 1 178 ? 14.578 0.882 10.711 1 86.94 178 ILE B C 1
ATOM 4179 O O . ILE B 1 178 ? 15.461 1.337 9.977 1 86.94 178 ILE B O 1
ATOM 4183 N N . LEU B 1 179 ? 14.891 0.309 11.836 1 90.88 179 LEU B N 1
ATOM 4184 C CA . LEU B 1 179 ? 16.266 0.268 12.312 1 90.88 179 LEU B CA 1
ATOM 4185 C C . LEU B 1 179 ? 17.188 -0.359 11.266 1 90.88 179 LEU B C 1
ATOM 4187 O O . LEU B 1 179 ? 16.953 -1.483 10.82 1 90.88 179 LEU B O 1
ATOM 4191 N N . GLY B 1 180 ? 18.156 0.44 10.852 1 94.69 180 GLY B N 1
ATOM 4192 C CA . GLY B 1 180 ? 19.156 -0.061 9.922 1 94.69 180 GLY B CA 1
ATOM 4193 C C . GLY B 1 180 ? 18.734 0.099 8.469 1 94.69 180 GLY B C 1
ATOM 4194 O O . GLY B 1 180 ? 19.516 -0.198 7.562 1 94.69 180 GLY B O 1
ATOM 4195 N N . ASP B 1 181 ? 17.578 0.667 8.172 1 95.94 181 ASP B N 1
ATOM 4196 C CA . ASP B 1 181 ? 17.016 0.741 6.824 1 95.94 181 ASP B CA 1
ATOM 4197 C C . ASP B 1 181 ? 17.625 1.905 6.043 1 95.94 181 ASP B C 1
ATOM 4199 O O . ASP B 1 181 ? 18.188 2.826 6.629 1 95.94 181 ASP B O 1
ATOM 4203 N N . THR B 1 182 ? 17.547 1.783 4.766 1 97.94 182 THR B N 1
ATOM 4204 C CA . THR B 1 182 ? 17.75 2.914 3.865 1 97.94 182 THR B CA 1
ATOM 4205 C C . THR B 1 182 ? 16.438 3.611 3.568 1 97.94 182 THR B C 1
ATOM 4207 O O . THR B 1 182 ? 15.508 2.998 3.027 1 97.94 182 THR B O 1
ATOM 4210 N N . VAL B 1 183 ? 16.375 4.895 3.949 1 98.69 183 VAL B N 1
ATOM 4211 C CA . VAL B 1 183 ? 15.172 5.703 3.756 1 98.69 183 VAL B CA 1
ATOM 4212 C C . VAL B 1 183 ? 15.461 6.824 2.754 1 98.69 183 VAL B C 1
ATOM 4214 O O . VAL B 1 183 ? 16.438 7.562 2.904 1 98.69 183 VAL B O 1
ATOM 4217 N N . VAL B 1 184 ? 14.648 6.883 1.673 1 98.88 184 VAL B N 1
ATOM 4218 C CA . VAL B 1 184 ? 14.742 7.988 0.724 1 98.88 184 VAL B CA 1
ATOM 4219 C C . VAL B 1 184 ? 13.57 8.945 0.928 1 98.88 184 VAL B C 1
ATOM 4221 O O . VAL B 1 184 ? 12.414 8.523 0.982 1 98.88 184 VAL B O 1
ATOM 4224 N N . ILE B 1 185 ? 13.883 10.18 1.049 1 98.88 185 ILE B N 1
ATOM 4225 C CA . ILE B 1 185 ? 12.883 11.227 1.236 1 98.88 185 ILE B CA 1
ATOM 4226 C C . ILE B 1 185 ? 12.875 12.156 0.024 1 98.88 185 ILE B C 1
ATOM 4228 O O . ILE B 1 185 ? 13.891 12.789 -0.289 1 98.88 185 ILE B O 1
ATOM 4232 N N . GLN B 1 186 ? 11.727 12.18 -0.656 1 98.69 186 GLN B N 1
ATOM 4233 C CA . GLN B 1 186 ? 11.555 13.094 -1.781 1 98.69 186 GLN B CA 1
ATOM 4234 C C . GLN B 1 186 ? 10.938 14.414 -1.331 1 98.69 186 GLN B C 1
ATOM 4236 O O . GLN B 1 186 ? 9.75 14.469 -0.99 1 98.69 186 GLN B O 1
ATOM 4241 N N . GLY B 1 187 ? 11.688 15.492 -1.37 1 96.88 187 GLY B N 1
ATOM 4242 C CA . GLY B 1 187 ? 11.188 16.812 -0.997 1 96.88 187 GLY B CA 1
ATOM 4243 C C . GLY B 1 187 ? 11.68 17.266 0.363 1 96.88 187 GLY B C 1
ATOM 4244 O O . GLY B 1 187 ? 11.281 16.719 1.391 1 96.88 187 GLY B O 1
ATOM 4245 N N . PRO B 1 188 ? 12.453 18.328 0.363 1 95.56 188 PRO B N 1
ATOM 4246 C CA . PRO B 1 188 ? 13.023 18.797 1.627 1 95.56 188 PRO B CA 1
ATOM 4247 C C . PRO B 1 188 ? 12.195 19.906 2.268 1 95.56 188 PRO B C 1
ATOM 4249 O O . PRO B 1 188 ? 12.758 20.812 2.898 1 95.56 188 PRO B O 1
ATOM 4252 N N . GLY B 1 189 ? 10.883 19.938 1.997 1 93.25 189 GLY B N 1
ATOM 4253 C CA . GLY B 1 189 ? 10 20.844 2.707 1 93.25 189 GLY B CA 1
ATOM 4254 C C . GLY B 1 189 ? 9.75 20.438 4.145 1 93.25 189 GLY B C 1
ATOM 4255 O O . GLY B 1 189 ? 10.453 19.578 4.68 1 93.25 189 GLY B O 1
ATOM 4256 N N . PRO B 1 190 ? 8.805 21.125 4.746 1 93.62 190 PRO B N 1
ATOM 4257 C CA . PRO B 1 190 ? 8.531 20.797 6.145 1 93.62 190 PRO B CA 1
ATOM 4258 C C . PRO B 1 190 ? 8.242 19.312 6.359 1 93.62 190 PRO B C 1
ATOM 4260 O O . PRO B 1 190 ? 8.727 18.719 7.324 1 93.62 190 PRO B O 1
ATOM 4263 N N . LEU B 1 191 ? 7.492 18.703 5.473 1 96.44 191 LEU B N 1
ATOM 4264 C CA . LEU B 1 191 ? 7.258 17.266 5.574 1 96.44 191 LEU B CA 1
ATOM 4265 C C . LEU B 1 191 ? 8.57 16.5 5.531 1 96.44 191 LEU B C 1
ATOM 4267 O O . LEU B 1 191 ? 8.797 15.594 6.348 1 96.44 191 LEU B O 1
ATOM 4271 N N . GLY B 1 192 ? 9.383 16.891 4.605 1 97.44 192 GLY B N 1
ATOM 4272 C CA . GLY B 1 192 ? 10.664 16.234 4.449 1 97.44 192 GLY B CA 1
ATOM 4273 C C . GLY B 1 192 ? 11.578 16.391 5.652 1 97.44 192 GLY B C 1
ATOM 4274 O O . GLY B 1 192 ? 12.242 15.438 6.066 1 97.44 192 GLY B O 1
ATOM 4275 N N . VAL B 1 193 ? 11.609 17.547 6.207 1 96.62 193 VAL B N 1
ATOM 4276 C CA . VAL B 1 193 ? 12.422 17.828 7.383 1 96.62 193 VAL B CA 1
ATOM 4277 C C . VAL B 1 193 ? 11.992 16.938 8.539 1 96.62 193 VAL B C 1
ATOM 4279 O O . VAL B 1 193 ? 12.836 16.328 9.211 1 96.62 193 VAL B O 1
ATOM 4282 N N . TYR B 1 194 ? 10.719 16.875 8.789 1 97.75 194 TYR B N 1
ATOM 4283 C CA . TYR B 1 194 ? 10.219 15.977 9.82 1 97.75 194 TYR B CA 1
ATOM 4284 C C . TYR B 1 194 ? 10.562 14.523 9.5 1 97.75 194 TYR B C 1
ATOM 4286 O O . TYR B 1 194 ? 10.914 13.75 10.391 1 97.75 194 TYR B O 1
ATOM 4294 N N . ALA B 1 195 ? 10.484 14.133 8.219 1 98.5 195 ALA B N 1
ATOM 4295 C CA . ALA B 1 195 ? 10.781 12.766 7.824 1 98.5 195 ALA B CA 1
ATOM 4296 C C . ALA B 1 195 ? 12.234 12.406 8.141 1 98.5 195 ALA B C 1
ATOM 4298 O O . ALA B 1 195 ? 12.523 11.305 8.617 1 98.5 195 ALA B O 1
ATOM 4299 N N . VAL B 1 196 ? 13.141 13.328 7.879 1 98.38 196 VAL B N 1
ATOM 4300 C CA . VAL B 1 196 ? 14.539 13.109 8.203 1 98.38 196 VAL B CA 1
ATOM 4301 C C . VAL B 1 196 ? 14.695 12.906 9.711 1 98.38 196 VAL B C 1
ATOM 4303 O O . VAL B 1 196 ? 15.359 11.961 10.156 1 98.38 196 VAL B O 1
ATOM 4306 N N . ALA B 1 197 ? 14.039 13.781 10.461 1 97.69 197 ALA B N 1
ATOM 4307 C CA . ALA B 1 197 ? 14.156 13.703 11.914 1 97.69 197 ALA B CA 1
ATOM 4308 C C . ALA B 1 197 ? 13.602 12.375 12.438 1 97.69 197 ALA B C 1
ATOM 4310 O O . ALA B 1 197 ? 14.219 11.727 13.281 1 97.69 197 ALA B O 1
ATOM 4311 N N . PHE B 1 198 ? 12.422 11.945 11.969 1 97.88 198 PHE B N 1
ATOM 4312 C CA . PHE B 1 198 ? 11.836 10.68 12.383 1 97.88 198 PHE B CA 1
ATOM 4313 C C . PHE B 1 198 ? 12.727 9.508 11.984 1 97.88 198 PHE B C 1
ATOM 4315 O O . PHE B 1 198 ? 12.984 8.617 12.797 1 97.88 198 PHE B O 1
ATOM 4322 N N . ALA B 1 199 ? 13.18 9.508 10.719 1 98 199 ALA B N 1
ATOM 4323 C CA . ALA B 1 199 ? 14.031 8.422 10.234 1 98 199 ALA B CA 1
ATOM 4324 C C . ALA B 1 199 ? 15.281 8.289 11.094 1 98 199 ALA B C 1
ATOM 4326 O O . ALA B 1 199 ? 15.656 7.18 11.484 1 98 199 ALA B O 1
ATOM 4327 N N . LYS B 1 200 ? 15.906 9.406 11.398 1 97 200 LYS B N 1
ATOM 4328 C CA . LYS B 1 200 ? 17.109 9.406 12.227 1 97 200 LYS B CA 1
ATOM 4329 C C . LYS B 1 200 ? 16.828 8.867 13.625 1 97 200 LYS B C 1
ATOM 4331 O O . LYS B 1 200 ? 17.531 7.996 14.117 1 97 200 LYS B O 1
ATOM 4336 N N . ASN B 1 201 ? 15.805 9.336 14.234 1 94.88 201 ASN B N 1
ATOM 4337 C CA . ASN B 1 201 ? 15.492 8.992 15.617 1 94.88 201 ASN B CA 1
ATOM 4338 C C . ASN B 1 201 ? 15.078 7.527 15.75 1 94.88 201 ASN B C 1
ATOM 4340 O O . ASN B 1 201 ? 15.273 6.914 16.797 1 94.88 201 ASN B O 1
ATOM 4344 N N . ILE B 1 202 ? 14.531 6.957 14.664 1 94.56 202 ILE B N 1
ATOM 4345 C CA . ILE B 1 202 ? 14.047 5.586 14.719 1 94.56 202 ILE B CA 1
ATOM 4346 C C . ILE B 1 202 ? 15.172 4.621 14.352 1 94.56 202 ILE B C 1
ATOM 4348 O O . ILE B 1 202 ? 15.078 3.416 14.586 1 94.56 202 ILE B O 1
ATOM 4352 N N . GLY B 1 203 ? 16.281 5.168 13.75 1 95.56 203 GLY B N 1
ATOM 4353 C CA . GLY B 1 203 ? 17.469 4.34 13.625 1 95.56 203 GLY B CA 1
ATOM 4354 C C . GLY B 1 203 ? 17.797 3.988 12.188 1 95.56 203 GLY B C 1
ATOM 4355 O O . GLY B 1 203 ? 18.516 3.014 11.938 1 95.56 203 GLY B O 1
ATOM 4356 N N . ALA B 1 204 ? 17.281 4.727 11.211 1 96.56 204 ALA B N 1
ATOM 4357 C CA . ALA B 1 204 ? 17.688 4.492 9.828 1 96.56 204 ALA B CA 1
ATOM 4358 C C . ALA B 1 204 ? 19.203 4.648 9.672 1 96.56 204 ALA B C 1
ATOM 4360 O O . ALA B 1 204 ? 19.797 5.551 10.25 1 96.56 204 ALA B O 1
ATOM 4361 N N . SER B 1 205 ? 19.828 3.744 8.953 1 96.25 205 SER B N 1
ATOM 4362 C CA . SER B 1 205 ? 21.281 3.793 8.758 1 96.25 205 SER B CA 1
ATOM 4363 C C . SER B 1 205 ? 21.641 4.742 7.617 1 96.25 205 SER B C 1
ATOM 4365 O O . SER B 1 205 ? 22.719 5.359 7.641 1 96.25 205 SER B O 1
ATOM 4367 N N . GLU B 1 206 ? 20.797 4.77 6.602 1 97.44 206 GLU B N 1
ATOM 4368 C CA . GLU B 1 206 ? 20.969 5.648 5.453 1 97.44 206 GLU B CA 1
ATOM 4369 C C . GLU B 1 206 ? 19.719 6.484 5.191 1 97.44 206 GLU B C 1
ATOM 4371 O O . GLU B 1 206 ? 18.625 5.945 5.09 1 97.44 206 GLU B O 1
ATOM 4376 N N . ILE B 1 207 ? 19.938 7.793 5.164 1 98.69 207 ILE B N 1
ATOM 4377 C CA . ILE B 1 207 ? 18.859 8.727 4.891 1 98.69 207 ILE B CA 1
ATOM 4378 C C . ILE B 1 207 ? 19.219 9.602 3.697 1 98.69 207 ILE B C 1
ATOM 4380 O O . ILE B 1 207 ? 20.062 10.492 3.807 1 98.69 207 ILE B O 1
ATOM 4384 N N . VAL B 1 208 ? 18.578 9.352 2.537 1 98.88 208 VAL B N 1
ATOM 4385 C CA . VAL B 1 208 ? 18.828 10.086 1.297 1 98.88 208 VAL B CA 1
ATOM 4386 C C . VAL B 1 208 ? 17.719 11.102 1.069 1 98.88 208 VAL B C 1
ATOM 4388 O O . VAL B 1 208 ? 16.531 10.758 1.112 1 98.88 208 VAL B O 1
ATOM 4391 N N . VAL B 1 209 ? 18.094 12.344 0.822 1 98.88 209 VAL B N 1
ATOM 4392 C CA . VAL B 1 209 ? 17.078 13.375 0.57 1 98.88 209 VAL B CA 1
ATOM 4393 C C . VAL B 1 209 ? 17.25 13.922 -0.844 1 98.88 209 VAL B C 1
ATOM 4395 O O . VAL B 1 209 ? 18.359 14.297 -1.242 1 98.88 209 VAL B O 1
ATOM 4398 N N . ILE B 1 210 ? 16.188 13.898 -1.57 1 98.69 210 ILE B N 1
ATOM 4399 C CA . ILE B 1 210 ? 16.141 14.484 -2.906 1 98.69 210 ILE B CA 1
ATOM 4400 C C . ILE B 1 210 ? 15.414 15.828 -2.857 1 98.69 210 ILE B C 1
ATOM 4402 O O . ILE B 1 210 ? 14.305 15.922 -2.318 1 98.69 210 ILE B O 1
ATOM 4406 N N . GLY B 1 211 ? 16.016 16.859 -3.346 1 97.06 211 GLY B N 1
ATOM 4407 C CA . GLY B 1 211 ? 15.367 18.172 -3.348 1 97.06 211 GLY B CA 1
ATOM 4408 C C . GLY B 1 211 ? 16.062 19.172 -4.25 1 97.06 211 GLY B C 1
ATOM 4409 O O . GLY B 1 211 ? 16.953 18.812 -5.016 1 97.06 211 GLY B O 1
ATOM 4410 N N . GLY B 1 212 ? 15.555 20.406 -4.238 1 93.12 212 GLY B N 1
ATOM 4411 C CA . GLY B 1 212 ? 16.078 21.406 -5.156 1 93.12 212 GLY B CA 1
ATOM 4412 C C . GLY B 1 212 ? 16.609 22.641 -4.453 1 93.12 212 GLY B C 1
ATOM 4413 O O . GLY B 1 212 ? 17.359 23.422 -5.039 1 93.12 212 GLY B O 1
ATOM 4414 N N . SER B 1 213 ? 16.25 22.938 -3.234 1 91.69 213 SER B N 1
ATOM 4415 C CA . SER B 1 213 ? 16.688 24.109 -2.482 1 91.69 213 SER B CA 1
ATOM 4416 C C . SER B 1 213 ? 17.938 23.797 -1.647 1 91.69 213 SER B C 1
ATOM 4418 O O . SER B 1 213 ? 17.875 23 -0.718 1 91.69 213 SER B O 1
ATOM 4420 N N . LYS B 1 214 ? 18.953 24.531 -1.988 1 92.75 214 LYS B N 1
ATOM 4421 C CA . LYS B 1 214 ? 20.219 24.281 -1.282 1 92.75 214 LYS B CA 1
ATOM 4422 C C . LYS B 1 214 ? 20.047 24.5 0.22 1 92.75 214 LYS B C 1
ATOM 4424 O O . LYS B 1 214 ? 20.531 23.703 1.022 1 92.75 214 LYS B O 1
ATOM 4429 N N . GLU B 1 215 ? 19.359 25.547 0.563 1 90.94 215 GLU B N 1
ATOM 4430 C CA . GLU B 1 215 ? 19.156 25.875 1.972 1 90.94 215 GLU B CA 1
ATOM 4431 C C . GLU B 1 215 ? 18.391 24.766 2.689 1 90.94 215 GLU B C 1
ATOM 4433 O O . GLU B 1 215 ? 18.766 24.359 3.795 1 90.94 215 GLU B O 1
ATOM 4438 N N . ARG B 1 216 ? 17.422 24.25 2.084 1 93.31 216 ARG B N 1
ATOM 4439 C CA . ARG B 1 216 ? 16.609 23.203 2.682 1 93.31 216 ARG B CA 1
ATOM 4440 C C . ARG B 1 216 ? 17.375 21.875 2.756 1 93.31 216 ARG B C 1
ATOM 4442 O O . ARG B 1 216 ? 17.266 21.156 3.744 1 93.31 216 ARG B O 1
ATOM 4449 N N . LEU B 1 217 ? 18.109 21.625 1.706 1 96.38 217 LEU B N 1
ATOM 4450 C CA . LEU B 1 217 ? 18.922 20.422 1.691 1 96.38 217 LEU B CA 1
ATOM 4451 C C . LEU B 1 217 ? 19.984 20.469 2.791 1 96.38 217 LEU B C 1
ATOM 4453 O O . LEU B 1 217 ? 20.234 19.469 3.455 1 96.38 217 LEU B O 1
ATOM 4457 N N . ASP B 1 218 ? 20.531 21.641 2.99 1 94.81 218 ASP B N 1
ATOM 4458 C CA . ASP B 1 218 ? 21.531 21.812 4.051 1 94.81 218 ASP B CA 1
ATOM 4459 C C . ASP B 1 218 ? 20.906 21.578 5.426 1 94.81 218 ASP B C 1
ATOM 4461 O O . ASP B 1 218 ? 21.531 20.969 6.297 1 94.81 218 ASP B O 1
ATOM 4465 N N . LEU B 1 219 ? 19.719 22.047 5.578 1 93.75 219 LEU B N 1
ATOM 4466 C CA . LEU B 1 219 ? 19.016 21.797 6.832 1 93.75 219 LEU B CA 1
ATOM 4467 C C . LEU B 1 219 ? 18.828 20.297 7.062 1 93.75 219 LEU B C 1
ATOM 4469 O O . LEU B 1 219 ? 19.031 19.812 8.172 1 93.75 219 LEU B O 1
ATOM 4473 N N . CYS B 1 220 ? 18.422 19.578 6.027 1 97.12 220 CYS B N 1
ATOM 4474 C CA . CYS B 1 220 ? 18.219 18.141 6.133 1 97.12 220 CYS B CA 1
ATOM 4475 C C . CYS B 1 220 ? 19.531 17.438 6.508 1 97.12 220 CYS B C 1
ATOM 4477 O O . CYS B 1 220 ? 19.531 16.5 7.301 1 97.12 220 CYS B O 1
ATOM 4479 N N . LYS B 1 221 ? 20.609 17.906 5.949 1 96.5 221 LYS B N 1
ATOM 4480 C CA . LYS B 1 221 ? 21.906 17.344 6.293 1 96.5 221 LYS B CA 1
ATOM 4481 C C . LYS B 1 221 ? 22.219 17.516 7.777 1 96.5 221 LYS B C 1
ATOM 4483 O O . LYS B 1 221 ? 22.672 16.594 8.445 1 96.5 221 LYS B O 1
ATOM 4488 N N . HIS B 1 222 ? 21.906 18.672 8.273 1 94.31 222 HIS B N 1
ATOM 4489 C CA . HIS B 1 222 ? 22.141 18.953 9.68 1 94.31 222 HIS B CA 1
ATOM 4490 C C . HIS B 1 222 ? 21.281 18.078 10.578 1 94.31 222 HIS B C 1
ATOM 4492 O O . HIS B 1 222 ? 21.703 17.703 11.68 1 94.31 222 HIS B O 1
ATOM 4498 N N . LEU B 1 223 ? 20.172 17.781 10.07 1 94.75 223 LEU B N 1
ATOM 4499 C CA . LEU B 1 223 ? 19.203 17.047 10.875 1 94.75 223 LEU B CA 1
ATOM 4500 C C . LEU B 1 223 ? 19.516 15.555 10.883 1 94.75 223 LEU B C 1
ATOM 4502 O O . LEU B 1 223 ? 19.125 14.828 11.797 1 94.75 223 LEU B O 1
ATOM 4506 N N . GLY B 1 224 ? 20.172 15.062 9.773 1 95.69 224 GLY B N 1
ATOM 4507 C CA . GLY B 1 224 ? 20.516 13.648 9.836 1 95.69 224 GLY B CA 1
ATOM 4508 C C . GLY B 1 224 ? 20.609 12.992 8.477 1 95.69 224 GLY B C 1
ATOM 4509 O O . GLY B 1 224 ? 20.969 11.82 8.367 1 95.69 224 GLY B O 1
ATOM 4510 N N . ALA B 1 225 ? 20.344 13.719 7.422 1 98.25 225 ALA B N 1
ATOM 4511 C CA . ALA B 1 225 ? 20.5 13.148 6.086 1 98.25 225 ALA B CA 1
ATOM 4512 C C . ALA B 1 225 ? 21.938 12.734 5.828 1 98.25 225 ALA B C 1
ATOM 4514 O O . ALA B 1 225 ? 22.875 13.5 6.094 1 98.25 225 ALA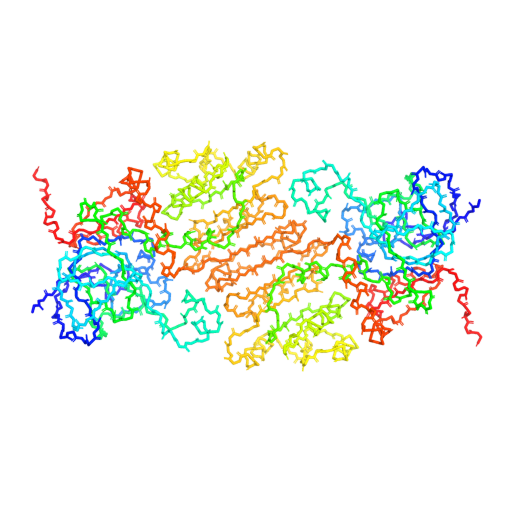 B O 1
ATOM 4515 N N . THR B 1 226 ? 22.125 11.531 5.344 1 98.31 226 THR B N 1
ATOM 4516 C CA . THR B 1 226 ? 23.469 11.023 5.098 1 98.31 226 THR B CA 1
ATOM 4517 C C . THR B 1 226 ? 23.906 11.305 3.666 1 98.31 226 THR B C 1
ATOM 4519 O O . THR B 1 226 ? 25.094 11.305 3.363 1 98.31 226 THR B O 1
ATOM 4522 N N . LEU B 1 227 ? 22.938 11.531 2.803 1 98.31 227 LEU B N 1
ATOM 4523 C CA . LEU B 1 227 ? 23.219 11.828 1.399 1 98.31 227 LEU B CA 1
ATOM 4524 C C . LEU B 1 227 ? 22.172 12.781 0.837 1 98.31 227 LEU B C 1
ATOM 4526 O O . LEU B 1 227 ? 20.969 12.594 1.049 1 98.31 227 LEU B O 1
ATOM 4530 N N . ILE B 1 228 ? 22.641 13.812 0.182 1 98.31 228 ILE B N 1
ATOM 4531 C CA . ILE B 1 228 ? 21.766 14.781 -0.47 1 98.31 228 ILE B CA 1
ATOM 4532 C C . ILE B 1 228 ? 21.875 14.641 -1.986 1 98.31 228 ILE B C 1
ATOM 4534 O O . ILE B 1 228 ? 22.984 14.523 -2.525 1 98.31 228 ILE B O 1
ATOM 4538 N N . LEU B 1 229 ? 20.766 14.609 -2.645 1 98.5 229 LEU B N 1
ATOM 4539 C CA . LEU B 1 229 ? 20.703 14.594 -4.102 1 98.5 229 LEU B CA 1
ATOM 4540 C C . LEU B 1 229 ? 19.938 15.805 -4.629 1 98.5 229 LEU B C 1
ATOM 4542 O O . LEU B 1 229 ? 18.719 15.844 -4.562 1 98.5 229 LEU B O 1
ATOM 4546 N N . ASP B 1 230 ? 20.688 16.781 -5.184 1 97.94 230 ASP B N 1
ATOM 4547 C CA . ASP B 1 230 ? 20.094 17.984 -5.754 1 97.94 230 ASP B CA 1
ATOM 4548 C C . ASP B 1 230 ? 19.5 17.719 -7.133 1 97.94 230 ASP B C 1
ATOM 4550 O O . ASP B 1 230 ? 20.203 17.312 -8.055 1 97.94 230 ASP B O 1
ATOM 4554 N N . ARG B 1 231 ? 18.25 17.953 -7.285 1 96 231 ARG B N 1
ATOM 4555 C CA . ARG B 1 231 ? 17.562 17.594 -8.531 1 96 231 ARG B CA 1
ATOM 4556 C C . ARG B 1 231 ? 18.031 18.469 -9.68 1 96 231 ARG B C 1
ATOM 4558 O O . ARG B 1 231 ? 17.781 18.172 -10.844 1 96 231 ARG B O 1
ATOM 4565 N N . HIS B 1 232 ? 18.672 19.594 -9.383 1 96.44 232 HIS B N 1
ATOM 4566 C CA . HIS B 1 232 ? 19.219 20.453 -10.422 1 96.44 232 HIS B CA 1
ATOM 4567 C C . HIS B 1 232 ? 20.562 19.953 -10.922 1 96.44 232 HIS B C 1
ATOM 4569 O O . HIS B 1 232 ? 21.031 20.359 -11.984 1 96.44 232 HIS B O 1
ATOM 4575 N N . GLU B 1 233 ? 21.141 19.141 -10.156 1 97.25 233 GLU B N 1
ATOM 4576 C CA . GLU B 1 233 ? 22.484 18.656 -10.492 1 97.25 233 GLU B CA 1
ATOM 4577 C C . GLU B 1 233 ? 22.453 17.172 -10.867 1 97.25 233 GLU B C 1
ATOM 4579 O O . GLU B 1 233 ? 23.5 16.594 -11.195 1 97.25 233 GLU B O 1
ATOM 4584 N N . THR B 1 234 ? 21.375 16.547 -10.734 1 97.06 234 THR B N 1
ATOM 4585 C CA . THR B 1 234 ? 21.234 15.125 -11.031 1 97.06 234 THR B CA 1
ATOM 4586 C C . THR B 1 234 ? 19.984 14.852 -11.844 1 97.06 234 THR B C 1
ATOM 4588 O O . THR B 1 234 ? 18.938 15.477 -11.617 1 97.06 234 THR B O 1
ATOM 4591 N N . SER B 1 235 ? 20.125 13.984 -12.812 1 97.69 235 SER B N 1
ATOM 4592 C CA . SER B 1 235 ? 18.953 13.5 -13.523 1 97.69 235 SER B CA 1
ATOM 4593 C C . SER B 1 235 ? 18.219 12.438 -12.711 1 97.69 235 SER B C 1
ATOM 4595 O O . SER B 1 235 ? 18.766 11.914 -11.734 1 97.69 235 SER B O 1
ATOM 4597 N N . ILE B 1 236 ? 17.031 12.141 -13.125 1 97.56 236 ILE B N 1
ATOM 4598 C CA . ILE B 1 236 ? 16.234 11.094 -12.492 1 97.56 236 ILE B CA 1
ATOM 4599 C C . ILE B 1 236 ? 16.984 9.766 -12.547 1 97.56 236 ILE B C 1
ATOM 4601 O O . ILE B 1 236 ? 17.062 9.047 -11.555 1 97.56 236 ILE B O 1
ATOM 4605 N N . THR B 1 237 ? 17.531 9.422 -13.711 1 97.56 237 THR B N 1
ATOM 4606 C CA . THR B 1 237 ? 18.266 8.18 -13.898 1 97.56 237 THR B CA 1
ATOM 4607 C C . THR B 1 237 ? 19.5 8.125 -12.984 1 97.56 237 THR B C 1
ATOM 4609 O O . THR B 1 237 ? 19.766 7.102 -12.359 1 97.56 237 THR B O 1
ATOM 4612 N N . GLU B 1 238 ? 20.188 9.227 -12.859 1 98.12 238 GLU B N 1
ATOM 4613 C CA . GLU B 1 238 ? 21.375 9.289 -12.016 1 98.12 238 GLU B CA 1
ATOM 4614 C C . GLU B 1 238 ? 21.031 9.086 -10.547 1 98.12 238 GLU B C 1
ATOM 4616 O O . GLU B 1 238 ? 21.734 8.383 -9.82 1 98.12 238 GLU B O 1
ATOM 4621 N N . ARG B 1 239 ? 19.969 9.68 -10.086 1 98.44 239 ARG B N 1
ATOM 4622 C CA . ARG B 1 239 ? 19.547 9.516 -8.695 1 98.44 239 ARG B CA 1
ATOM 4623 C C . ARG B 1 239 ? 19.203 8.062 -8.398 1 98.44 239 ARG B C 1
ATOM 4625 O O . ARG B 1 239 ? 19.562 7.535 -7.34 1 98.44 239 ARG B O 1
ATOM 4632 N N . ASN B 1 240 ? 18.516 7.457 -9.32 1 98.12 240 ASN B N 1
ATOM 4633 C CA . ASN B 1 240 ? 18.219 6.035 -9.164 1 98.12 240 ASN B CA 1
ATOM 4634 C C . ASN B 1 240 ? 19.5 5.203 -9.062 1 98.12 240 ASN B C 1
ATOM 4636 O O . ASN B 1 240 ? 19.609 4.336 -8.195 1 98.12 240 ASN B O 1
ATOM 4640 N N . GLU B 1 241 ? 20.438 5.402 -9.93 1 98.25 241 GLU B N 1
ATOM 4641 C CA . GLU B 1 241 ? 21.703 4.668 -9.93 1 98.25 241 GLU B CA 1
ATOM 4642 C C . GLU B 1 241 ? 22.453 4.855 -8.617 1 98.25 241 GLU B C 1
ATOM 4644 O O . GLU B 1 241 ? 23.016 3.902 -8.078 1 98.25 241 GLU B O 1
ATOM 4649 N N . ILE B 1 242 ? 22.469 6.074 -8.102 1 98.31 242 ILE B N 1
ATOM 4650 C CA . ILE B 1 242 ? 23.172 6.371 -6.855 1 98.31 242 ILE B CA 1
ATOM 4651 C C . ILE B 1 242 ? 22.531 5.602 -5.703 1 98.31 242 ILE B C 1
ATOM 4653 O O . ILE B 1 242 ? 23.219 5.004 -4.883 1 98.31 242 ILE B O 1
ATOM 4657 N N . VAL B 1 243 ? 21.188 5.59 -5.621 1 98.44 243 VAL B N 1
ATOM 4658 C CA . VAL B 1 243 ? 20.484 4.859 -4.566 1 98.44 243 VAL B CA 1
ATOM 4659 C C . VAL B 1 243 ? 20.781 3.365 -4.691 1 98.44 243 VAL B C 1
ATOM 4661 O O . VAL B 1 243 ? 21.031 2.691 -3.689 1 98.44 243 VAL B O 1
ATOM 4664 N N . MET B 1 244 ? 20.766 2.854 -5.945 1 97.94 244 MET B N 1
ATOM 4665 C CA . MET B 1 244 ? 21.047 1.438 -6.16 1 97.94 244 MET B CA 1
ATOM 4666 C C . MET B 1 244 ? 22.469 1.105 -5.715 1 97.94 244 MET B C 1
ATOM 4668 O O . MET B 1 244 ? 22.703 0.081 -5.07 1 97.94 244 MET B O 1
ATOM 4672 N N . GLU B 1 245 ? 23.391 1.964 -6.039 1 96.88 245 GLU B N 1
ATOM 4673 C CA . GLU B 1 245 ? 24.781 1.753 -5.633 1 96.88 245 GLU B CA 1
ATOM 4674 C C . GLU B 1 245 ? 24.906 1.758 -4.113 1 96.88 245 GLU B C 1
ATOM 4676 O O . GLU B 1 245 ? 25.562 0.879 -3.537 1 96.88 245 GLU B O 1
ATOM 4681 N N . LYS B 1 246 ? 24.234 2.656 -3.469 1 96.06 246 LYS B N 1
ATOM 4682 C CA . LYS B 1 246 ? 24.312 2.799 -2.018 1 96.06 246 LYS B CA 1
ATOM 4683 C C . LYS B 1 246 ? 23.688 1.599 -1.312 1 96.06 246 LYS B C 1
ATOM 4685 O O . LYS B 1 246 ? 24 1.323 -0.152 1 96.06 246 LYS B O 1
ATOM 4690 N N . THR B 1 247 ? 22.844 0.934 -2.02 1 96.44 247 THR B N 1
ATOM 4691 C CA . THR B 1 247 ? 22.125 -0.179 -1.42 1 96.44 247 THR B CA 1
ATOM 4692 C C . THR B 1 247 ? 22.578 -1.507 -2.021 1 96.44 247 THR B C 1
ATOM 4694 O O . THR B 1 247 ? 21.844 -2.494 -1.985 1 96.44 247 THR B O 1
ATOM 4697 N N . ARG B 1 248 ? 23.734 -1.501 -2.689 1 94.88 248 ARG B N 1
ATOM 4698 C CA . ARG B 1 248 ? 24.328 -2.697 -3.281 1 94.88 248 ARG B CA 1
ATOM 4699 C C . ARG B 1 248 ? 23.391 -3.328 -4.301 1 94.88 248 ARG B C 1
ATOM 4701 O O . ARG B 1 248 ? 23.234 -4.551 -4.344 1 94.88 248 ARG B O 1
ATOM 4708 N N . GLY B 1 249 ? 22.625 -2.488 -4.906 1 95.56 249 GLY B N 1
ATOM 4709 C CA . GLY B 1 249 ? 21.781 -2.916 -6.012 1 95.56 249 GLY B CA 1
ATOM 4710 C C . GLY B 1 249 ? 20.391 -3.324 -5.574 1 95.56 249 GLY B C 1
ATOM 4711 O O . GLY B 1 249 ? 19.562 -3.734 -6.398 1 95.56 249 GLY B O 1
ATOM 4712 N N . MET B 1 250 ? 20.016 -3.234 -4.316 1 95.25 250 MET B N 1
ATOM 4713 C CA . MET B 1 250 ? 18.734 -3.734 -3.816 1 95.25 250 MET B CA 1
ATOM 4714 C C . MET B 1 250 ? 17.656 -2.67 -3.932 1 95.25 250 MET B C 1
ATOM 4716 O O . MET B 1 250 ? 16.5 -2.979 -4.25 1 95.25 250 MET B O 1
ATOM 4720 N N . GLY B 1 251 ? 17.969 -1.372 -3.619 1 97.56 251 GLY B N 1
ATOM 4721 C CA . GLY B 1 251 ? 17 -0.288 -3.514 1 97.56 251 GLY B CA 1
ATOM 4722 C C . GLY B 1 251 ? 16.672 0.084 -2.08 1 97.56 251 GLY B C 1
ATOM 4723 O O . GLY B 1 251 ? 17.125 -0.578 -1.144 1 97.56 251 GLY B O 1
ATOM 4724 N N . ALA B 1 252 ? 15.93 1.111 -1.938 1 98.44 252 ALA B N 1
ATOM 4725 C CA . ALA B 1 252 ? 15.602 1.638 -0.617 1 98.44 252 ALA B CA 1
ATOM 4726 C C . ALA B 1 252 ? 14.516 0.796 0.054 1 98.44 252 ALA B C 1
ATOM 4728 O O . ALA B 1 252 ? 13.625 0.272 -0.616 1 98.44 252 ALA B O 1
ATOM 4729 N N . ASP B 1 253 ? 14.57 0.679 1.405 1 98.06 253 ASP B N 1
ATOM 4730 C CA . ASP B 1 253 ? 13.547 -0.015 2.188 1 98.06 253 ASP B CA 1
ATOM 4731 C C . ASP B 1 253 ? 12.258 0.799 2.252 1 98.06 253 ASP B C 1
ATOM 4733 O O . ASP B 1 253 ? 11.164 0.238 2.211 1 98.06 253 ASP B O 1
ATOM 4737 N N . LEU B 1 254 ? 12.445 2.07 2.355 1 98.56 254 LEU B N 1
ATOM 4738 C CA . LEU B 1 254 ? 11.352 3.012 2.551 1 98.56 254 LEU B CA 1
ATOM 4739 C C . LEU B 1 254 ? 11.57 4.281 1.734 1 98.56 254 LEU B C 1
ATOM 4741 O O . LEU B 1 254 ? 12.68 4.82 1.709 1 98.56 254 LEU B O 1
ATOM 4745 N N . VAL B 1 255 ? 10.578 4.68 0.955 1 98.81 255 VAL B N 1
ATOM 4746 C CA . VAL B 1 255 ? 10.586 5.977 0.286 1 98.81 255 VAL B CA 1
ATOM 4747 C C . VAL B 1 255 ? 9.414 6.82 0.793 1 98.81 255 VAL B C 1
ATOM 4749 O O . VAL B 1 255 ? 8.281 6.34 0.876 1 98.81 255 VAL B O 1
ATOM 4752 N N . ILE B 1 256 ? 9.672 8.023 1.176 1 98.69 256 ILE B N 1
ATOM 4753 C CA . ILE B 1 256 ? 8.656 8.961 1.631 1 98.69 256 ILE B CA 1
ATOM 4754 C C . ILE B 1 256 ? 8.492 10.078 0.604 1 98.69 256 ILE B C 1
ATOM 4756 O O . ILE B 1 256 ? 9.43 10.828 0.336 1 98.69 256 ILE B O 1
ATOM 4760 N N . GLU B 1 257 ? 7.348 10.141 0.015 1 98.69 257 GLU B N 1
ATOM 4761 C CA . GLU B 1 257 ? 7 11.211 -0.917 1 98.69 257 GLU B CA 1
ATOM 4762 C C . GLU B 1 257 ? 6.449 12.43 -0.178 1 98.69 257 GLU B C 1
ATOM 4764 O O . GLU B 1 257 ? 5.391 12.352 0.448 1 98.69 257 GLU B O 1
ATOM 4769 N N . ALA B 1 258 ? 7.164 13.539 -0.205 1 97.56 258 ALA B N 1
ATOM 4770 C CA . ALA B 1 258 ? 6.824 14.75 0.546 1 97.56 258 ALA B CA 1
ATOM 4771 C C . ALA B 1 258 ? 6.777 15.969 -0.368 1 97.56 258 ALA B C 1
ATOM 4773 O O . ALA B 1 258 ? 7.09 17.078 0.057 1 97.56 258 ALA B O 1
ATOM 4774 N N . VAL B 1 259 ? 6.449 15.82 -1.615 1 95.31 259 VAL B N 1
ATOM 4775 C CA . VAL B 1 259 ? 6.461 16.906 -2.592 1 95.31 259 VAL B CA 1
ATOM 4776 C C . VAL B 1 259 ? 5.035 17.203 -3.045 1 95.31 259 VAL B C 1
ATOM 4778 O O . VAL B 1 259 ? 4.562 18.344 -2.916 1 95.31 259 VAL B O 1
ATOM 4781 N N . GLY B 1 260 ? 4.336 16.188 -3.621 1 93.88 260 GLY B N 1
ATOM 4782 C CA . GLY B 1 260 ? 2.941 16.344 -4.004 1 93.88 260 GLY B CA 1
ATOM 4783 C C . GLY B 1 260 ? 2.768 16.875 -5.418 1 93.88 260 GLY B C 1
ATOM 4784 O O . GLY B 1 260 ? 1.784 17.547 -5.719 1 93.88 260 GLY B O 1
ATOM 4785 N N . THR B 1 261 ? 3.727 16.641 -6.289 1 93.75 261 THR B N 1
ATOM 4786 C CA . THR B 1 261 ? 3.604 17.062 -7.684 1 93.75 261 THR B CA 1
ATOM 4787 C C . THR B 1 261 ? 3.701 15.859 -8.617 1 93.75 261 THR B C 1
ATOM 4789 O O . THR B 1 261 ? 4.188 14.797 -8.227 1 93.75 261 THR B O 1
ATOM 4792 N N . ARG B 1 262 ? 3.238 16.094 -9.844 1 94.75 262 ARG B N 1
ATOM 4793 C CA . ARG B 1 262 ? 3.23 15.023 -10.836 1 94.75 262 ARG B CA 1
ATOM 4794 C C . ARG B 1 262 ? 4.645 14.523 -11.117 1 94.75 262 ARG B C 1
ATOM 4796 O O . ARG B 1 262 ? 5.582 15.32 -11.203 1 94.75 262 ARG B O 1
ATOM 4803 N N . GLY B 1 263 ? 4.777 13.25 -11.289 1 96.75 263 GLY B N 1
ATOM 4804 C CA . GLY B 1 263 ? 6.047 12.648 -11.672 1 96.75 263 GLY B CA 1
ATOM 4805 C C . GLY B 1 263 ? 6.852 12.148 -10.484 1 96.75 263 GLY B C 1
ATOM 4806 O O . GLY B 1 263 ? 7.723 11.289 -10.641 1 96.75 263 GLY B O 1
ATOM 4807 N N . VAL B 1 264 ? 6.574 12.641 -9.305 1 97.38 264 VAL B N 1
ATOM 4808 C CA . VAL B 1 264 ? 7.395 12.32 -8.141 1 97.38 264 VAL B CA 1
ATOM 4809 C C . VAL B 1 264 ? 7.16 10.867 -7.734 1 97.38 264 VAL B C 1
ATOM 4811 O O . VAL B 1 264 ? 8.109 10.148 -7.402 1 97.38 264 VAL B O 1
ATOM 4814 N N . ALA B 1 265 ? 5.914 10.461 -7.746 1 98.12 265 ALA B N 1
ATOM 4815 C CA . ALA B 1 265 ? 5.625 9.062 -7.418 1 98.12 265 ALA B CA 1
ATOM 4816 C C . ALA B 1 265 ? 6.238 8.117 -8.445 1 98.12 265 ALA B C 1
ATOM 4818 O O . ALA B 1 265 ? 6.711 7.035 -8.094 1 98.12 265 ALA B O 1
ATOM 4819 N N . GLU B 1 266 ? 6.184 8.531 -9.734 1 97.94 266 GLU B N 1
ATOM 4820 C CA . GLU B 1 266 ? 6.781 7.719 -10.789 1 97.94 266 GLU B CA 1
ATOM 4821 C C . GLU B 1 266 ? 8.266 7.484 -10.531 1 97.94 266 GLU B C 1
ATOM 4823 O O . GLU B 1 266 ? 8.766 6.367 -10.703 1 97.94 266 GLU B O 1
ATOM 4828 N N . GLU B 1 267 ? 8.953 8.492 -10.102 1 97.94 267 GLU B N 1
ATOM 4829 C CA . GLU B 1 267 ? 10.367 8.359 -9.75 1 97.94 267 GLU B CA 1
ATOM 4830 C C . GLU B 1 267 ? 10.547 7.527 -8.484 1 97.94 267 GLU B C 1
ATOM 4832 O O . GLU B 1 267 ? 11.375 6.613 -8.445 1 97.94 267 GLU B O 1
ATOM 4837 N N . GLY B 1 268 ? 9.789 7.844 -7.434 1 98.5 268 GLY B N 1
ATOM 4838 C CA . GLY B 1 268 ? 9.992 7.258 -6.117 1 98.5 268 GLY B CA 1
ATOM 4839 C C . GLY B 1 268 ? 9.789 5.754 -6.094 1 98.5 268 GLY B C 1
ATOM 4840 O O . GLY B 1 268 ? 10.5 5.039 -5.391 1 98.5 268 GLY B O 1
ATOM 4841 N N . LEU B 1 269 ? 8.836 5.305 -6.848 1 98.44 269 LEU B N 1
ATOM 4842 C CA . LEU B 1 269 ? 8.531 3.877 -6.875 1 98.44 269 LEU B CA 1
ATOM 4843 C C . LEU B 1 269 ? 9.711 3.082 -7.438 1 98.44 269 LEU B C 1
ATOM 4845 O O . LEU B 1 269 ? 9.922 1.931 -7.055 1 98.44 269 LEU B O 1
ATOM 4849 N N . LYS B 1 270 ? 10.492 3.672 -8.305 1 98.06 270 LYS B N 1
ATOM 4850 C CA . LYS B 1 270 ? 11.617 3 -8.938 1 98.06 270 LYS B CA 1
ATOM 4851 C C . LYS B 1 270 ? 12.812 2.924 -7.992 1 98.06 270 LYS B C 1
ATOM 4853 O O . LYS B 1 270 ? 13.75 2.158 -8.227 1 98.06 270 LYS B O 1
ATOM 4858 N N . LEU B 1 271 ? 12.766 3.697 -6.883 1 98.56 271 LEU B N 1
ATOM 4859 C CA . LEU B 1 271 ? 13.875 3.746 -5.938 1 98.56 271 LEU B CA 1
ATOM 4860 C C . LEU B 1 271 ? 13.773 2.611 -4.922 1 98.56 271 LEU B C 1
ATOM 4862 O O . LEU B 1 271 ? 14.742 2.326 -4.207 1 98.56 271 LEU B O 1
ATOM 4866 N N . LEU B 1 272 ? 12.672 1.944 -4.828 1 98.44 272 LEU B N 1
ATOM 4867 C CA . LEU B 1 272 ? 12.391 0.959 -3.793 1 98.44 272 LEU B CA 1
ATOM 4868 C C . LEU B 1 272 ? 13.031 -0.383 -4.125 1 98.44 272 LEU B C 1
ATOM 4870 O O . LEU B 1 272 ? 13.055 -0.794 -5.289 1 98.44 272 LEU B O 1
ATOM 4874 N N . ARG B 1 273 ? 13.453 -1.064 -3.123 1 97.19 273 ARG B N 1
ATOM 4875 C CA . ARG B 1 273 ? 13.758 -2.484 -3.271 1 97.19 273 ARG B CA 1
ATOM 4876 C C . ARG B 1 273 ? 12.477 -3.307 -3.379 1 97.19 273 ARG B C 1
ATOM 4878 O O . ARG B 1 273 ? 11.391 -2.83 -3.033 1 97.19 273 ARG B O 1
ATOM 4885 N N . THR B 1 274 ? 12.594 -4.531 -3.805 1 96.62 274 THR B N 1
ATOM 4886 C CA . THR B 1 274 ? 11.469 -5.453 -3.711 1 96.62 274 THR B CA 1
ATOM 4887 C C . THR B 1 274 ? 10.992 -5.578 -2.266 1 96.62 274 THR B C 1
ATOM 4889 O O . THR B 1 274 ? 11.805 -5.613 -1.34 1 96.62 274 THR B O 1
ATOM 4892 N N . GLY B 1 275 ? 9.656 -5.562 -2.145 1 96.44 275 GLY B N 1
ATOM 4893 C CA . GLY B 1 275 ? 9.062 -5.672 -0.82 1 96.44 275 GLY B CA 1
ATOM 4894 C C . GLY B 1 275 ? 9.117 -4.375 -0.034 1 96.44 275 GLY B C 1
ATOM 4895 O O . GLY B 1 275 ? 8.703 -4.332 1.126 1 96.44 275 GLY B O 1
ATOM 4896 N N . GLY B 1 276 ? 9.68 -3.312 -0.613 1 97.5 276 GLY B N 1
ATOM 4897 C CA . GLY B 1 276 ? 9.797 -2.037 0.077 1 97.5 276 GLY B CA 1
ATOM 4898 C C . GLY B 1 276 ? 8.461 -1.323 0.23 1 97.5 276 GLY B C 1
ATOM 4899 O O . GLY B 1 276 ? 7.438 -1.806 -0.25 1 97.5 276 GLY B O 1
ATOM 4900 N N . THR B 1 277 ? 8.445 -0.172 0.909 1 98.44 277 THR B N 1
ATOM 4901 C CA . THR B 1 277 ? 7.234 0.587 1.188 1 98.44 277 THR B CA 1
ATOM 4902 C C . THR B 1 277 ? 7.375 2.029 0.713 1 98.44 277 THR B C 1
ATOM 4904 O O . THR B 1 277 ? 8.422 2.652 0.906 1 98.44 277 THR B O 1
ATOM 4907 N N . TYR B 1 278 ? 6.363 2.465 0.032 1 98.69 278 TYR B N 1
ATOM 4908 C CA . TYR B 1 278 ? 6.25 3.848 -0.417 1 98.69 278 TYR B CA 1
ATOM 4909 C C . TYR B 1 278 ? 5.18 4.59 0.376 1 98.69 278 TYR B C 1
ATOM 4911 O O . TYR B 1 278 ? 3.992 4.273 0.275 1 98.69 278 TYR B O 1
ATOM 4919 N N . LEU B 1 279 ? 5.566 5.578 1.181 1 98.62 279 LEU B N 1
ATOM 4920 C CA . LEU B 1 279 ? 4.641 6.434 1.921 1 98.62 279 LEU B CA 1
ATOM 4921 C C . LEU B 1 279 ? 4.387 7.734 1.171 1 98.62 279 LEU B C 1
ATOM 4923 O O . LEU B 1 279 ? 5.305 8.531 0.976 1 98.62 279 LEU B O 1
ATOM 4927 N N . SER B 1 280 ? 3.174 7.949 0.761 1 98.62 280 SER B N 1
ATOM 4928 C CA . SER B 1 280 ? 2.814 9.18 0.057 1 98.62 280 SER B CA 1
ATOM 4929 C C . SER B 1 280 ? 2.143 10.172 0.994 1 98.62 280 SER B C 1
ATOM 4931 O O . SER B 1 280 ? 0.99 9.984 1.387 1 98.62 280 SER B O 1
ATOM 4933 N N . THR B 1 281 ? 2.844 11.273 1.259 1 97.69 281 THR B N 1
ATOM 4934 C CA . THR B 1 281 ? 2.365 12.242 2.238 1 97.69 281 THR B CA 1
ATOM 4935 C C . THR B 1 281 ? 2.146 13.609 1.588 1 97.69 281 THR B C 1
ATOM 4937 O O . THR B 1 281 ? 1.454 14.461 2.145 1 97.69 281 THR B O 1
ATOM 4940 N N . GLY B 1 282 ? 2.6 13.852 0.441 1 95.5 282 GLY B N 1
ATOM 4941 C CA . GLY B 1 282 ? 2.775 15.203 -0.063 1 95.5 282 GLY B CA 1
ATOM 4942 C C . GLY B 1 282 ? 1.599 15.688 -0.888 1 95.5 282 GLY B C 1
ATOM 4943 O O . GLY B 1 282 ? 1.457 16.891 -1.13 1 95.5 282 GLY B O 1
ATOM 4944 N N . TYR B 1 283 ? 0.766 14.781 -1.402 1 92.81 283 TYR B N 1
ATOM 4945 C CA . TYR B 1 283 ? -0.348 15.172 -2.258 1 92.81 283 TYR B CA 1
ATOM 4946 C C . TYR B 1 283 ? -1.493 15.75 -1.435 1 92.81 283 TYR B C 1
ATOM 4948 O O . TYR B 1 283 ? -2.461 15.047 -1.131 1 92.81 283 TYR B O 1
ATOM 4956 N N . ALA B 1 284 ? -1.392 17.078 -1.241 1 89.25 284 ALA B N 1
ATOM 4957 C CA . ALA B 1 284 ? -2.373 17.75 -0.401 1 89.25 284 ALA B CA 1
ATOM 4958 C C . ALA B 1 284 ? -3.496 18.359 -1.243 1 89.25 284 ALA B C 1
ATOM 4960 O O . ALA B 1 284 ? -4.523 18.781 -0.708 1 89.25 284 ALA B O 1
ATOM 4961 N N . GLN B 1 285 ? -3.293 18.422 -2.486 1 88.94 285 GLN B N 1
ATOM 4962 C CA . GLN B 1 285 ? -4.246 18.906 -3.48 1 88.94 285 GLN B CA 1
ATOM 4963 C C . GLN B 1 285 ? -4.098 18.141 -4.797 1 88.94 285 GLN B C 1
ATOM 4965 O O . GLN B 1 285 ? -3.088 17.469 -5.02 1 88.94 285 GLN B O 1
ATOM 4970 N N . PRO B 1 286 ? -5.109 18.281 -5.637 1 89.81 286 PRO B N 1
ATOM 4971 C CA . PRO B 1 286 ? -4.965 17.625 -6.938 1 89.81 286 PRO B CA 1
ATOM 4972 C C . PRO B 1 286 ? -3.738 18.109 -7.711 1 89.81 286 PRO B C 1
ATOM 4974 O O . PRO B 1 286 ? -3.502 19.312 -7.812 1 89.81 286 PRO B O 1
ATOM 4977 N N . ALA B 1 287 ? -2.969 17.188 -8.148 1 90.75 287 ALA B N 1
ATOM 4978 C CA . ALA B 1 287 ? -1.721 17.531 -8.828 1 90.75 287 ALA B CA 1
ATOM 4979 C C . ALA B 1 287 ? -1.624 16.844 -10.18 1 90.75 287 ALA B C 1
ATOM 4981 O O . ALA B 1 287 ? -0.546 16.781 -10.781 1 90.75 287 ALA B O 1
ATOM 4982 N N . GLY B 1 288 ? -2.734 16.281 -10.664 1 92.56 288 GLY B N 1
ATOM 4983 C CA . GLY B 1 288 ? -2.717 15.492 -11.891 1 92.56 288 GLY B CA 1
ATOM 4984 C C . GLY B 1 288 ? -2.592 14 -11.641 1 92.56 288 GLY B C 1
ATOM 4985 O O . GLY B 1 288 ? -2.678 13.547 -10.492 1 92.56 288 GLY B O 1
ATOM 4986 N N . LYS B 1 289 ? -2.471 13.281 -12.789 1 96.44 289 LYS B N 1
ATOM 4987 C CA . LYS B 1 289 ? -2.43 11.828 -12.688 1 96.44 289 LYS B CA 1
ATOM 4988 C C . LYS B 1 289 ? -1.015 11.305 -12.906 1 96.44 289 LYS B C 1
ATOM 4990 O O . LYS B 1 289 ? -0.275 11.82 -13.742 1 96.44 289 LYS B O 1
ATOM 4995 N N . GLU B 1 290 ? -0.674 10.359 -12.125 1 97.56 290 GLU B N 1
ATOM 4996 C CA . GLU B 1 290 ? 0.586 9.641 -12.289 1 97.56 290 GLU B CA 1
ATOM 4997 C C . GLU B 1 290 ? 0.424 8.445 -13.227 1 97.56 290 GLU B C 1
ATOM 4999 O O . GLU B 1 290 ? -0.585 7.738 -13.172 1 97.56 290 GLU B O 1
ATOM 5004 N N . SER B 1 291 ? 1.403 8.242 -14.078 1 97.44 291 SER B N 1
ATOM 5005 C CA . SER B 1 291 ? 1.454 7.07 -14.953 1 97.44 291 SER B CA 1
ATOM 5006 C C . SER B 1 291 ? 2.24 5.934 -14.305 1 97.44 291 SER B C 1
ATOM 5008 O O . SER B 1 291 ? 3.471 5.98 -14.242 1 97.44 291 SER B O 1
ATOM 5010 N N . ILE B 1 292 ? 1.521 4.871 -13.875 1 97.62 292 ILE B N 1
ATOM 5011 C CA . ILE B 1 292 ? 2.146 3.826 -13.07 1 97.62 292 ILE B CA 1
ATOM 5012 C C . ILE B 1 292 ? 2.045 2.488 -13.797 1 97.62 292 ILE B C 1
ATOM 5014 O O . ILE B 1 292 ? 0.966 2.104 -14.258 1 97.62 292 ILE B O 1
ATOM 5018 N N . ASP B 1 293 ? 3.123 1.823 -14.008 1 97.19 293 ASP B N 1
ATOM 5019 C CA . ASP B 1 293 ? 3.127 0.445 -14.492 1 97.19 293 ASP B CA 1
ATOM 5020 C C . ASP B 1 293 ? 2.916 -0.539 -13.344 1 97.19 293 ASP B C 1
ATOM 5022 O O . ASP B 1 293 ? 3.855 -0.852 -12.609 1 97.19 293 ASP B O 1
ATOM 5026 N N . PHE B 1 294 ? 1.74 -1.06 -13.18 1 97.25 294 PHE B N 1
ATOM 5027 C CA . PHE B 1 294 ? 1.396 -1.887 -12.023 1 97.25 294 PHE B CA 1
ATOM 5028 C C . PHE B 1 294 ? 2.203 -3.18 -12.031 1 97.25 294 PHE B C 1
ATOM 5030 O O . PHE B 1 294 ? 2.512 -3.727 -10.969 1 97.25 294 PHE B O 1
ATOM 5037 N N . TYR B 1 295 ? 2.564 -3.699 -13.211 1 95.75 295 TYR B N 1
ATOM 5038 C CA . TYR B 1 295 ? 3.383 -4.906 -13.25 1 95.75 295 TYR B CA 1
ATOM 5039 C C . TYR B 1 295 ? 4.809 -4.617 -12.797 1 95.75 295 TYR B C 1
ATOM 5041 O O . TYR B 1 295 ? 5.285 -5.203 -11.828 1 95.75 295 TYR B O 1
ATOM 5049 N N . ARG B 1 296 ? 5.48 -3.623 -13.344 1 95.69 296 ARG B N 1
ATOM 5050 C CA . ARG B 1 296 ? 6.906 -3.398 -13.133 1 95.69 296 ARG B CA 1
ATOM 5051 C C . ARG B 1 296 ? 7.16 -2.684 -11.812 1 95.69 296 ARG B C 1
ATOM 5053 O O . ARG B 1 296 ? 8.156 -2.953 -11.133 1 95.69 296 ARG B O 1
ATOM 5060 N N . ASP B 1 297 ? 6.18 -1.817 -11.445 1 96.69 297 ASP B N 1
ATOM 5061 C CA . ASP B 1 297 ? 6.496 -0.923 -10.336 1 96.69 297 ASP B CA 1
ATOM 5062 C C . ASP B 1 297 ? 5.875 -1.422 -9.031 1 96.69 297 ASP B C 1
ATOM 5064 O O . ASP B 1 297 ? 6.293 -1.018 -7.945 1 96.69 297 ASP B O 1
ATOM 5068 N N . ILE B 1 298 ? 4.883 -2.273 -9.102 1 98 298 ILE B N 1
ATOM 5069 C CA . ILE B 1 298 ? 4.145 -2.578 -7.887 1 98 298 ILE B CA 1
ATOM 5070 C C . ILE B 1 298 ? 4.113 -4.09 -7.664 1 98 298 ILE B C 1
ATOM 5072 O O . ILE B 1 298 ? 4.75 -4.598 -6.734 1 98 298 ILE B O 1
ATOM 5076 N N . VAL B 1 299 ? 3.557 -4.855 -8.57 1 97.56 299 VAL B N 1
ATOM 5077 C CA . VAL B 1 299 ? 3.25 -6.262 -8.32 1 97.56 299 VAL B CA 1
ATOM 5078 C C . VAL B 1 299 ? 4.535 -7.082 -8.352 1 97.56 299 VAL B C 1
ATOM 5080 O O . VAL B 1 299 ? 4.852 -7.789 -7.395 1 97.56 299 VAL B O 1
ATOM 5083 N N . SER B 1 300 ? 5.359 -6.93 -9.445 1 94.94 300 SER B N 1
ATOM 5084 C CA . SER B 1 300 ? 6.559 -7.754 -9.586 1 94.94 300 SER B CA 1
ATOM 5085 C C . SER B 1 300 ? 7.566 -7.457 -8.484 1 94.94 300 SER B C 1
ATOM 5087 O O . SER B 1 300 ? 8.445 -8.273 -8.203 1 94.94 300 SER B O 1
ATOM 5089 N N . LYS B 1 301 ? 7.332 -6.293 -7.812 1 95.88 301 LYS B N 1
ATOM 5090 C CA . LYS B 1 301 ? 8.227 -5.902 -6.727 1 95.88 301 LYS B CA 1
ATOM 5091 C C . LYS B 1 301 ? 7.605 -6.219 -5.367 1 95.88 301 LYS B C 1
ATOM 5093 O O . LYS B 1 301 ? 8.266 -6.074 -4.332 1 95.88 301 LYS B O 1
ATOM 5098 N N . ASN B 1 302 ? 6.383 -6.621 -5.395 1 97.75 302 ASN B N 1
ATOM 5099 C CA . ASN B 1 302 ? 5.684 -6.902 -4.141 1 97.75 302 ASN B CA 1
ATOM 5100 C C . ASN B 1 302 ? 5.754 -5.715 -3.184 1 97.75 302 ASN B C 1
ATOM 5102 O O . ASN B 1 302 ? 6.008 -5.891 -1.991 1 97.75 302 ASN B O 1
ATOM 5106 N N . ILE B 1 303 ? 5.59 -4.508 -3.678 1 97.56 303 ILE B N 1
ATOM 5107 C CA . ILE B 1 303 ? 5.773 -3.34 -2.82 1 97.56 303 ILE B CA 1
ATOM 5108 C C . ILE B 1 303 ? 4.434 -2.941 -2.201 1 97.56 303 ILE B C 1
ATOM 5110 O O . ILE B 1 303 ? 3.383 -3.447 -2.602 1 97.56 303 ILE B O 1
ATOM 5114 N N . THR B 1 304 ? 4.504 -2.078 -1.198 1 98.06 304 THR B N 1
ATOM 5115 C CA . THR B 1 304 ? 3.354 -1.445 -0.566 1 98.06 304 THR B CA 1
ATOM 5116 C C . THR B 1 304 ? 3.355 0.06 -0.82 1 98.06 304 THR B C 1
ATOM 5118 O O . THR B 1 304 ? 4.387 0.718 -0.667 1 98.06 304 THR B O 1
ATOM 5121 N N . ILE B 1 305 ? 2.281 0.542 -1.337 1 98.62 305 ILE B N 1
ATOM 5122 C CA . ILE B 1 305 ? 2.037 1.98 -1.373 1 98.62 305 ILE B CA 1
ATOM 5123 C C . ILE B 1 305 ? 1.011 2.355 -0.306 1 98.62 305 ILE B C 1
ATOM 5125 O O . ILE B 1 305 ? -0.054 1.739 -0.217 1 98.62 305 ILE B O 1
ATOM 5129 N N . LYS B 1 306 ? 1.361 3.295 0.518 1 98.19 306 LYS B N 1
ATOM 5130 C CA . LYS B 1 306 ? 0.446 3.789 1.543 1 98.19 306 LYS B CA 1
ATOM 5131 C C . LYS B 1 306 ? 0.215 5.289 1.396 1 98.19 306 LYS B C 1
ATOM 5133 O O . LYS B 1 306 ? 1.164 6.074 1.438 1 98.19 306 LYS B O 1
ATOM 5138 N N . GLY B 1 307 ? -1.014 5.605 1.17 1 98.31 307 GLY B N 1
ATOM 5139 C CA . GLY B 1 307 ? -1.378 7.004 1.31 1 98.31 307 GLY B CA 1
ATOM 5140 C C . GLY B 1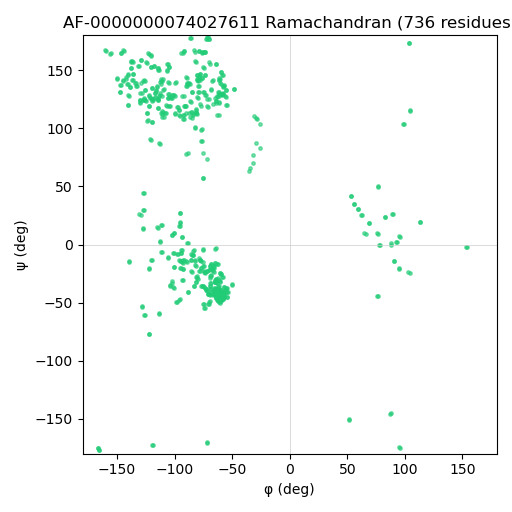 307 ? -1.51 7.445 2.754 1 98.31 307 GLY B C 1
ATOM 5141 O O . GLY B 1 307 ? -2.008 6.695 3.596 1 98.31 307 GLY B O 1
ATOM 5142 N N . VAL B 1 308 ? -1.084 8.688 2.984 1 97.69 308 VAL B N 1
ATOM 5143 C CA . VAL B 1 308 ? -1.173 9.219 4.34 1 97.69 308 VAL B CA 1
ATOM 5144 C C . VAL B 1 308 ? -1.975 10.523 4.328 1 97.69 308 VAL B C 1
ATOM 5146 O O . VAL B 1 308 ? -1.558 11.508 3.721 1 97.69 308 VAL B O 1
ATOM 5149 N N . TRP B 1 309 ? -3.1 10.391 4.961 1 94.19 309 TRP B N 1
ATOM 5150 C CA . TRP B 1 309 ? -3.959 11.57 5.012 1 94.19 309 TRP B CA 1
ATOM 5151 C C . TRP B 1 309 ? -4.027 12.133 6.426 1 94.19 309 TRP B C 1
ATOM 5153 O O . TRP B 1 309 ? -4.523 11.477 7.34 1 94.19 309 TRP B O 1
ATOM 5163 N N . VAL B 1 310 ? -3.496 13.266 6.629 1 93.5 310 VAL B N 1
ATOM 5164 C CA . VAL B 1 310 ? -3.553 14.039 7.867 1 93.5 310 VAL B CA 1
ATOM 5165 C C . VAL B 1 310 ? -3.133 13.156 9.039 1 93.5 310 VAL B C 1
ATOM 5167 O O . VAL B 1 310 ? -2.207 12.352 8.922 1 93.5 310 VAL B O 1
ATOM 5170 N N . SER B 1 311 ? -3.703 13.484 10.25 1 96.31 311 SER B N 1
ATOM 5171 C CA . SER B 1 311 ? -3.201 12.867 11.477 1 96.31 311 SER B CA 1
ATOM 5172 C C . SER B 1 311 ? -4.23 12.945 12.594 1 96.31 311 SER B C 1
ATOM 5174 O O . SER B 1 311 ? -5.312 13.508 12.414 1 96.31 311 SER B O 1
ATOM 5176 N N . ASP B 1 312 ? -3.965 12.188 13.586 1 95.19 312 ASP B N 1
ATOM 5177 C CA . ASP B 1 312 ? -4.785 12.297 14.789 1 95.19 312 ASP B CA 1
ATOM 5178 C C . ASP B 1 312 ? -3.947 12.719 15.992 1 95.19 312 ASP B C 1
ATOM 5180 O O . ASP B 1 312 ? -2.824 13.203 15.828 1 95.19 312 ASP B O 1
ATOM 5184 N N . THR B 1 313 ? -4.539 12.703 17.172 1 97.44 313 THR B N 1
ATOM 5185 C CA . THR B 1 313 ? -3.949 13.25 18.391 1 97.44 313 THR B CA 1
ATOM 5186 C C . THR B 1 313 ? -2.627 12.555 18.703 1 97.44 313 THR B C 1
ATOM 5188 O O . THR B 1 313 ? -1.649 13.211 19.078 1 97.44 313 THR B O 1
ATOM 5191 N N . LYS B 1 314 ? -2.584 11.273 18.531 1 97.25 314 LYS B N 1
ATOM 5192 C CA . LYS B 1 314 ? -1.357 10.523 18.766 1 97.25 314 LYS B CA 1
ATOM 5193 C C . LYS B 1 314 ? -0.2 11.078 17.938 1 97.25 314 LYS B C 1
ATOM 5195 O O . LYS B 1 314 ? 0.921 11.203 18.438 1 97.25 314 LYS B O 1
ATOM 5200 N N . HIS B 1 315 ? -0.519 11.43 16.812 1 98.19 315 HIS B N 1
ATOM 5201 C CA . HIS B 1 315 ? 0.511 11.875 15.883 1 98.19 315 HIS B CA 1
ATOM 5202 C C . HIS B 1 315 ? 0.998 13.273 16.234 1 98.19 315 HIS B C 1
ATOM 5204 O O . HIS B 1 315 ? 2.178 13.586 16.047 1 98.19 315 HIS B O 1
ATOM 5210 N N . THR B 1 316 ? 0.12 14.133 16.703 1 98.12 316 THR B N 1
ATOM 5211 C CA . THR B 1 316 ? 0.548 15.43 17.203 1 98.12 316 THR B CA 1
ATOM 5212 C C . THR B 1 316 ? 1.52 15.266 18.375 1 98.12 316 THR B C 1
ATOM 5214 O O . THR B 1 316 ? 2.555 15.938 18.422 1 98.12 316 THR B O 1
ATOM 5217 N N . LYS B 1 317 ? 1.22 14.359 19.219 1 97.88 317 LYS B N 1
ATOM 5218 C CA . LYS B 1 317 ? 2.107 14.062 20.344 1 97.88 317 LYS B CA 1
ATOM 5219 C C . LYS B 1 317 ? 3.477 13.594 19.859 1 97.88 317 LYS B C 1
ATOM 5221 O O . LYS B 1 317 ? 4.508 14.102 20.312 1 97.88 317 LYS B O 1
ATOM 5226 N N . MET B 1 318 ? 3.484 12.711 18.906 1 97.94 318 MET B N 1
ATOM 5227 C CA . MET B 1 318 ? 4.734 12.195 18.359 1 97.94 318 MET B CA 1
ATOM 5228 C C . MET B 1 318 ? 5.555 13.32 17.719 1 97.94 318 MET B C 1
ATOM 5230 O O . MET B 1 318 ? 6.77 13.383 17.906 1 97.94 318 MET B O 1
ATOM 5234 N N . ALA B 1 319 ? 4.879 14.164 17.031 1 98.25 319 ALA B N 1
ATOM 5235 C CA . ALA B 1 319 ? 5.551 15.266 16.359 1 98.25 319 ALA B CA 1
ATOM 5236 C C . ALA B 1 319 ? 6.137 16.25 17.359 1 98.25 319 ALA B C 1
ATOM 5238 O O . ALA B 1 319 ? 7.273 16.703 17.203 1 98.25 319 ALA B O 1
ATOM 5239 N N . MET B 1 320 ? 5.379 16.547 18.359 1 97.19 320 MET B N 1
ATOM 5240 C CA . MET B 1 320 ? 5.875 17.422 19.406 1 97.19 320 MET B CA 1
ATOM 5241 C C . MET B 1 320 ? 7.133 16.859 20.047 1 97.19 320 MET B C 1
ATOM 5243 O O . MET B 1 320 ? 8.109 17.578 20.266 1 97.19 320 MET B O 1
ATOM 5247 N N . ASP B 1 321 ? 7.109 15.547 20.312 1 96.88 321 ASP B N 1
ATOM 5248 C CA . ASP B 1 321 ? 8.25 14.891 20.938 1 96.88 321 ASP B CA 1
ATOM 5249 C C . ASP B 1 321 ? 9.492 14.969 20.047 1 96.88 321 ASP B C 1
ATOM 5251 O O . ASP B 1 321 ? 10.602 15.188 20.547 1 96.88 321 ASP B O 1
ATOM 5255 N N . ILE B 1 322 ? 9.273 14.836 18.781 1 96.94 322 ILE B N 1
ATOM 5256 C CA . ILE B 1 322 ? 10.383 14.867 17.844 1 96.94 322 ILE B CA 1
ATOM 5257 C C . ILE B 1 322 ? 10.992 16.266 17.812 1 96.94 322 ILE B C 1
ATOM 5259 O O . ILE B 1 322 ? 12.219 16.422 17.75 1 96.94 322 ILE B O 1
ATOM 5263 N N . VAL B 1 323 ? 10.18 17.297 17.828 1 97 323 VAL B N 1
ATOM 5264 C CA . VAL B 1 323 ? 10.664 18.672 17.859 1 97 323 VAL B CA 1
ATOM 5265 C C . VAL B 1 323 ? 11.453 18.922 19.141 1 97 323 VAL B C 1
ATOM 5267 O O . VAL B 1 323 ? 12.555 19.469 19.094 1 97 323 VAL B O 1
ATOM 5270 N N . MET B 1 324 ? 10.906 18.469 20.219 1 95.31 324 MET B N 1
ATOM 5271 C CA . MET B 1 324 ? 11.531 18.703 21.516 1 95.31 324 MET B CA 1
ATOM 5272 C C . MET B 1 324 ? 12.883 18 21.609 1 95.31 324 MET B C 1
ATOM 5274 O O . MET B 1 324 ? 13.812 18.516 22.25 1 95.31 324 MET B O 1
ATOM 5278 N N . LYS B 1 325 ? 13.016 16.875 20.953 1 94.12 325 LYS B N 1
ATOM 5279 C CA . LYS B 1 325 ? 14.266 16.125 20.953 1 94.12 325 LYS B CA 1
ATOM 5280 C C . LYS B 1 325 ? 15.289 16.766 20.016 1 94.12 325 LYS B C 1
ATOM 5282 O O . LYS B 1 325 ? 16.484 16.516 20.141 1 94.12 325 LYS B O 1
ATOM 5287 N N . ASN B 1 326 ? 14.758 17.578 19.078 1 94.62 326 ASN B N 1
ATOM 5288 C CA . ASN B 1 326 ? 15.617 18.188 18.062 1 94.62 326 ASN B CA 1
ATOM 5289 C C . ASN B 1 326 ? 15.445 19.688 18 1 94.62 326 ASN B C 1
ATOM 5291 O O . ASN B 1 326 ? 15.367 20.281 16.922 1 94.62 326 ASN B O 1
ATOM 5295 N N . LYS B 1 327 ? 15.391 20.375 19.109 1 94.62 327 LYS B N 1
ATOM 5296 C CA . LYS B 1 327 ? 15.016 21.781 19.219 1 94.62 327 LYS B CA 1
ATOM 5297 C C . LYS B 1 327 ? 15.953 22.656 18.391 1 94.62 327 LYS B C 1
ATOM 5299 O O . LYS B 1 327 ? 15.5 23.562 17.672 1 94.62 327 LYS B O 1
ATOM 5304 N N . LYS B 1 328 ? 17.234 22.375 18.453 1 92.88 328 LYS B N 1
ATOM 5305 C CA . LYS B 1 328 ? 18.219 23.234 17.797 1 92.88 328 LYS B CA 1
ATOM 5306 C C . LYS B 1 328 ? 18.047 23.188 16.281 1 92.88 328 LYS B C 1
ATOM 5308 O O . LYS B 1 328 ? 18.141 24.219 15.602 1 92.88 328 LYS B O 1
ATOM 5313 N N . ASP B 1 329 ? 17.781 22.047 15.789 1 91.56 329 ASP B N 1
ATOM 5314 C CA . ASP B 1 329 ? 17.625 21.891 14.352 1 91.56 329 ASP B CA 1
ATOM 5315 C C . ASP B 1 329 ? 16.297 22.469 13.875 1 91.56 329 ASP B C 1
ATOM 5317 O O . ASP B 1 329 ? 16.234 23.109 12.82 1 91.56 329 ASP B O 1
ATOM 5321 N N . PHE B 1 330 ? 15.258 22.328 14.68 1 94.81 330 PHE B N 1
ATOM 5322 C CA . PHE B 1 330 ? 13.961 22.844 14.273 1 94.81 330 PHE B CA 1
ATOM 5323 C C . PHE B 1 330 ? 13.922 24.359 14.391 1 94.81 330 PHE B C 1
ATOM 5325 O O . PHE B 1 330 ? 13.117 25.031 13.727 1 94.81 330 PHE B O 1
ATOM 5332 N N . ALA B 1 331 ? 14.789 24.875 15.25 1 95.25 331 ALA B N 1
ATOM 5333 C CA . ALA B 1 331 ? 14.914 26.328 15.273 1 95.25 331 ALA B CA 1
ATOM 5334 C C . ALA B 1 331 ? 15.359 26.859 13.922 1 95.25 331 ALA B C 1
ATOM 5336 O O . ALA B 1 331 ? 14.938 27.938 13.5 1 95.25 331 ALA B O 1
ATOM 5337 N N . LYS B 1 332 ? 16.156 26.047 13.227 1 92.88 332 LYS B N 1
ATOM 5338 C CA . LYS B 1 332 ? 16.656 26.438 11.914 1 92.88 332 LYS B CA 1
ATOM 5339 C C . LYS B 1 332 ? 15.57 26.344 10.859 1 92.88 332 LYS B C 1
ATOM 5341 O O . LYS B 1 332 ? 15.68 26.953 9.789 1 92.88 332 LYS B O 1
ATOM 5346 N N . LEU B 1 333 ? 14.547 25.625 11.141 1 93.44 333 LEU B N 1
ATOM 5347 C CA . LEU B 1 333 ? 13.414 25.516 10.227 1 93.44 333 LEU B CA 1
ATOM 5348 C C . LEU B 1 333 ? 12.656 26.828 10.141 1 93.44 333 LEU B C 1
ATOM 5350 O O . LEU B 1 333 ? 12.156 27.203 9.078 1 93.44 333 LEU B O 1
ATOM 5354 N N . ILE B 1 334 ? 12.633 27.562 11.297 1 95.69 334 ILE B N 1
ATOM 5355 C CA . ILE B 1 334 ? 11.922 28.828 11.359 1 95.69 334 ILE B CA 1
ATOM 5356 C C . ILE B 1 334 ? 12.742 29.922 10.672 1 95.69 334 ILE B C 1
ATOM 5358 O O . ILE B 1 334 ? 13.594 30.547 11.297 1 95.69 334 ILE B O 1
ATOM 5362 N N . SER B 1 335 ? 12.414 30.203 9.469 1 94.19 335 SER B N 1
ATOM 5363 C CA . SER B 1 335 ? 13.242 31.109 8.688 1 94.19 335 SER B CA 1
ATOM 5364 C C . SER B 1 335 ? 12.742 32.562 8.812 1 94.19 335 SER B C 1
ATOM 5366 O O . SER B 1 335 ? 13.516 33.5 8.641 1 94.19 335 SER B O 1
ATOM 5368 N N . HIS B 1 336 ? 11.445 32.719 9 1 96.38 336 HIS B N 1
ATOM 5369 C CA . HIS B 1 336 ? 10.859 34.031 9.039 1 96.38 336 HIS B CA 1
ATOM 5370 C C . HIS B 1 336 ? 9.844 34.156 10.18 1 96.38 336 HIS B C 1
ATOM 5372 O O . HIS B 1 336 ? 9.094 33.219 10.445 1 96.38 336 HIS B O 1
ATOM 5378 N N . ARG B 1 337 ? 9.852 35.281 10.773 1 97.69 337 ARG B N 1
ATOM 5379 C CA . ARG B 1 337 ? 8.836 35.688 11.734 1 97.69 337 ARG B CA 1
ATOM 5380 C C . ARG B 1 337 ? 8.156 36.969 11.305 1 97.69 337 ARG B C 1
ATOM 5382 O O . ARG B 1 337 ? 8.836 37.938 10.906 1 97.69 337 ARG B O 1
ATOM 5389 N N . PHE B 1 338 ? 6.902 37 11.25 1 98 338 PHE B N 1
ATOM 5390 C CA . PHE B 1 338 ? 6.094 38.125 10.836 1 98 338 PHE B CA 1
ATOM 5391 C C . PHE B 1 338 ? 5.082 38.5 11.922 1 98 338 PHE B C 1
ATOM 5393 O O . PHE B 1 338 ? 4.73 37.656 12.75 1 98 338 PHE B O 1
ATOM 5400 N N . SER B 1 339 ? 4.645 39.75 11.898 1 97.62 339 SER B N 1
ATOM 5401 C CA . SER B 1 339 ? 3.492 40.125 12.711 1 97.62 339 SER B CA 1
ATOM 5402 C C . SER B 1 339 ? 2.193 39.625 12.086 1 97.62 339 SER B C 1
ATOM 5404 O O . SER B 1 339 ? 2.182 39.188 10.945 1 97.62 339 SER B O 1
ATOM 5406 N N . LEU B 1 340 ? 1.165 39.656 12.883 1 98.06 340 LEU B N 1
ATOM 5407 C CA . LEU B 1 340 ? -0.142 39.25 12.367 1 98.06 340 LEU B CA 1
ATOM 5408 C C . LEU B 1 340 ? -0.516 40.094 11.148 1 98.06 340 LEU B C 1
ATOM 5410 O O . LEU B 1 340 ? -1.019 39.562 10.156 1 98.06 340 LEU B O 1
ATOM 5414 N N . GLU B 1 341 ? -0.226 41.406 11.188 1 96.81 341 GLU B N 1
ATOM 5415 C CA . GLU B 1 341 ? -0.58 42.312 10.125 1 96.81 341 GLU B CA 1
ATOM 5416 C C . GLU B 1 341 ? 0.185 42.031 8.844 1 96.81 341 GLU B C 1
ATOM 5418 O O . GLU B 1 341 ? -0.218 42.438 7.754 1 96.81 341 GLU B O 1
ATOM 5423 N N . GLU B 1 342 ? 1.252 41.312 9.016 1 97.75 342 GLU B N 1
ATOM 5424 C CA . GLU B 1 342 ? 2.1 40.969 7.875 1 97.75 342 GLU B CA 1
ATOM 5425 C C . GLU B 1 342 ? 1.75 39.594 7.312 1 97.75 342 GLU B C 1
ATOM 5427 O O . GLU B 1 342 ? 2.547 39 6.59 1 97.75 342 GLU B O 1
ATOM 5432 N N . ALA B 1 343 ? 0.585 39.125 7.617 1 98.44 343 ALA B N 1
ATOM 5433 C CA . ALA B 1 343 ? 0.17 37.781 7.172 1 98.44 343 ALA B CA 1
ATOM 5434 C C . ALA B 1 343 ? 0.284 37.656 5.656 1 98.44 343 ALA B C 1
ATOM 5436 O O . ALA B 1 343 ? 0.663 36.594 5.145 1 98.44 343 ALA B O 1
ATOM 5437 N N . ASN B 1 344 ? -0.041 38.719 4.945 1 98.56 344 ASN B N 1
ATOM 5438 C CA . ASN B 1 344 ? 0.067 38.688 3.492 1 98.56 344 ASN B CA 1
ATOM 5439 C C . ASN B 1 344 ? 1.515 38.5 3.043 1 98.56 344 ASN B C 1
ATOM 5441 O O . ASN B 1 344 ? 1.788 37.75 2.105 1 98.56 344 ASN B O 1
ATOM 5445 N N . LYS B 1 345 ? 2.4 39.156 3.699 1 98.06 345 LYS B N 1
ATOM 5446 C CA . LYS B 1 345 ? 3.818 38.969 3.4 1 98.06 345 LYS B CA 1
ATOM 5447 C C . LYS B 1 345 ? 4.273 37.562 3.689 1 98.06 345 LYS B C 1
ATOM 5449 O O . LYS B 1 345 ? 5.074 36.969 2.943 1 98.06 345 LYS B O 1
ATOM 5454 N N . ALA B 1 346 ? 3.775 37.031 4.746 1 98.19 346 ALA B N 1
ATOM 5455 C CA . ALA B 1 346 ? 4.141 35.688 5.137 1 98.19 346 ALA B CA 1
ATOM 5456 C C . ALA B 1 346 ? 3.672 34.688 4.098 1 98.19 346 ALA B C 1
ATOM 5458 O O . ALA B 1 346 ? 4.426 33.781 3.717 1 98.19 346 ALA B O 1
ATOM 5459 N N . ILE B 1 347 ? 2.434 34.781 3.627 1 98.06 347 ILE B N 1
ATOM 5460 C CA . ILE B 1 347 ? 1.882 33.875 2.611 1 98.06 347 ILE B CA 1
ATOM 5461 C C . ILE B 1 347 ? 2.701 34 1.328 1 98.06 347 ILE B C 1
ATOM 5463 O O . ILE B 1 347 ? 3.037 32.969 0.711 1 98.06 347 ILE B O 1
ATOM 5467 N N . GLU B 1 348 ? 3.062 35.219 0.988 1 97.56 348 GLU B N 1
ATOM 5468 C CA . GLU B 1 348 ? 3.859 35.438 -0.216 1 97.56 348 GLU B CA 1
ATOM 5469 C C . GLU B 1 348 ? 5.242 34.781 -0.086 1 97.56 348 GLU B C 1
ATOM 5471 O O . GLU B 1 348 ? 5.766 34.219 -1.048 1 97.56 348 GLU B O 1
ATOM 5476 N N . ALA B 1 349 ? 5.816 34.938 1.082 1 96.38 349 ALA B N 1
ATOM 5477 C CA . ALA B 1 349 ? 7.137 34.375 1.314 1 96.38 349 ALA B CA 1
ATOM 5478 C C . ALA B 1 349 ? 7.102 32.844 1.162 1 96.38 349 ALA B C 1
ATOM 5480 O O . ALA B 1 349 ? 8.055 32.25 0.658 1 96.38 349 ALA B O 1
ATOM 5481 N N . MET B 1 350 ? 6.023 32.25 1.642 1 94.56 350 MET B N 1
ATOM 5482 C CA . MET B 1 350 ? 5.852 30.797 1.477 1 94.56 350 MET B CA 1
ATOM 5483 C C . MET B 1 350 ? 5.586 30.453 0.017 1 94.56 350 MET B C 1
ATOM 5485 O O . MET B 1 350 ? 6.125 29.469 -0.498 1 94.56 350 MET B O 1
ATOM 5489 N N . ASN B 1 351 ? 4.781 31.234 -0.606 1 94.06 351 ASN B N 1
ATOM 5490 C CA . ASN B 1 351 ? 4.406 31 -1.997 1 94.06 351 ASN B CA 1
ATOM 5491 C C . ASN B 1 351 ? 5.621 31.047 -2.92 1 94.06 351 ASN B C 1
ATOM 5493 O O . ASN B 1 351 ? 5.727 30.25 -3.855 1 94.06 351 ASN B O 1
ATOM 5497 N N . SER B 1 352 ? 6.512 31.984 -2.648 1 91.88 352 SER B N 1
ATOM 5498 C CA . SER B 1 352 ? 7.695 32.188 -3.482 1 91.88 352 SER B CA 1
ATOM 5499 C C . SER B 1 352 ? 8.812 31.219 -3.08 1 91.88 352 SER B C 1
ATOM 5501 O O . SER B 1 352 ? 9.883 31.219 -3.688 1 91.88 352 SER B O 1
ATOM 5503 N N . LYS B 1 353 ? 8.602 30.469 -2.018 1 85.19 353 LYS B N 1
ATOM 5504 C CA . LYS B 1 353 ? 9.555 29.484 -1.502 1 85.19 353 LYS B CA 1
ATOM 5505 C C . LYS B 1 353 ? 10.789 30.172 -0.918 1 85.19 353 LYS B C 1
ATOM 5507 O O . LYS B 1 353 ? 11.852 29.562 -0.808 1 85.19 353 LYS B O 1
ATOM 5512 N N . GLU B 1 354 ? 10.562 31.375 -0.66 1 87.44 354 GLU B N 1
ATOM 5513 C CA . GLU B 1 354 ? 11.617 32.094 0.043 1 87.44 354 GLU B CA 1
ATOM 5514 C C . GLU B 1 354 ? 11.75 31.625 1.485 1 87.44 354 GLU B C 1
ATOM 5516 O O . GLU B 1 354 ? 12.867 31.469 1.995 1 87.44 354 GLU B O 1
ATOM 5521 N N . ALA B 1 355 ? 10.625 31.453 2.072 1 91.38 355 ALA B N 1
ATOM 5522 C CA . ALA B 1 355 ? 10.617 30.984 3.459 1 91.38 355 ALA B CA 1
ATOM 5523 C C . ALA B 1 355 ? 10.586 29.469 3.533 1 91.38 355 ALA B C 1
ATOM 5525 O O . ALA B 1 355 ? 9.883 28.812 2.762 1 91.38 355 ALA B O 1
ATOM 5526 N N . LEU B 1 356 ? 11.375 28.906 4.391 1 90.56 356 LEU B N 1
ATOM 5527 C CA . LEU B 1 356 ? 11.242 27.5 4.75 1 90.56 356 LEU B CA 1
ATOM 5528 C C . LEU B 1 356 ? 10.023 27.281 5.641 1 90.56 356 LEU B C 1
ATOM 5530 O O . LEU B 1 356 ? 9.125 26.5 5.297 1 90.56 356 LEU B O 1
ATOM 5534 N N . LYS B 1 357 ? 10.023 28.016 6.691 1 94.88 357 LYS B N 1
ATOM 5535 C CA . LYS B 1 357 ? 8.859 28.109 7.57 1 94.88 357 LYS B CA 1
ATOM 5536 C C . LYS B 1 357 ? 8.648 29.547 8.055 1 94.88 357 LYS B C 1
ATOM 5538 O O . LYS B 1 357 ? 9.555 30.156 8.625 1 94.88 357 LYS B O 1
ATOM 5543 N N . ALA B 1 358 ? 7.523 30.047 7.73 1 97.44 358 ALA B N 1
ATOM 5544 C CA . ALA B 1 358 ? 7.113 31.359 8.234 1 97.44 358 ALA B CA 1
ATOM 5545 C C . ALA B 1 358 ? 6.164 31.219 9.422 1 97.44 358 ALA B C 1
ATOM 5547 O O . ALA B 1 358 ? 5.312 30.328 9.438 1 97.44 358 ALA B O 1
ATOM 5548 N N . VAL B 1 359 ? 6.348 32.031 10.398 1 98.44 359 VAL B N 1
ATOM 5549 C CA . VAL B 1 359 ? 5.516 32.031 11.594 1 98.44 359 VAL B CA 1
ATOM 5550 C C . VAL B 1 359 ? 5 33.438 11.875 1 98.44 359 VAL B C 1
ATOM 5552 O O . VAL B 1 359 ? 5.754 34.406 11.789 1 98.44 359 VAL B O 1
ATOM 5555 N N . LEU B 1 360 ? 3.707 33.594 12.102 1 98.56 360 LEU B N 1
ATOM 5556 C CA . LEU B 1 360 ? 3.119 34.844 12.57 1 98.56 360 LEU B CA 1
ATOM 5557 C C . LEU B 1 360 ? 3.197 34.938 14.094 1 98.56 360 LEU B C 1
ATOM 5559 O O . LEU B 1 360 ? 2.82 34 14.797 1 98.56 360 LEU B O 1
ATOM 5563 N N . MET B 1 361 ? 3.656 36.031 14.562 1 97.88 361 MET B N 1
ATOM 5564 C CA . MET B 1 361 ? 3.746 36.344 15.984 1 97.88 361 MET B CA 1
ATOM 5565 C C . MET B 1 361 ? 2.803 37.469 16.359 1 97.88 361 MET B C 1
ATOM 5567 O O . MET B 1 361 ? 3.215 38.625 16.406 1 97.88 361 MET B O 1
ATOM 5571 N N . PRO B 1 362 ? 1.571 37.125 16.656 1 93.62 362 PRO B N 1
ATOM 5572 C CA . PRO B 1 362 ? 0.576 38.156 16.875 1 93.62 362 PRO B CA 1
ATOM 5573 C C . PRO B 1 362 ? 0.931 39.062 18.062 1 93.62 362 PRO B C 1
ATOM 5575 O O . PRO B 1 362 ? 0.544 40.25 18.078 1 93.62 362 PRO B O 1
ATOM 5578 N N . ASP B 1 363 ? 1.453 38.594 19.141 1 79.44 363 ASP B N 1
ATOM 5579 C CA . ASP B 1 363 ? 1.756 39.406 20.328 1 79.44 363 ASP B CA 1
ATOM 5580 C C . ASP B 1 363 ? 3.066 40.156 20.172 1 79.44 363 ASP B C 1
ATOM 5582 O O . ASP B 1 363 ? 3.35 41.094 20.922 1 79.44 363 ASP B O 1
ATOM 5586 N N . GLU B 1 364 ? 3.902 39.656 19.438 1 66.69 364 GLU B N 1
ATOM 5587 C CA . GLU B 1 364 ? 5.199 40.344 19.344 1 66.69 364 GLU B CA 1
ATOM 5588 C C . GLU B 1 364 ? 5.105 41.594 18.5 1 66.69 364 GLU B C 1
ATOM 5590 O O . GLU B 1 364 ? 4.641 41.562 17.359 1 66.69 364 GLU B O 1
ATOM 5595 N N . ALA B 1 365 ? 4.566 42.688 19.094 1 49.19 365 ALA B N 1
ATOM 5596 C CA . ALA B 1 365 ? 4.809 43.969 18.422 1 49.19 365 ALA B CA 1
ATOM 5597 C C . ALA B 1 365 ? 6.164 43.969 17.719 1 49.19 365 ALA B C 1
ATOM 5599 O O . ALA B 1 365 ? 7.207 43.844 18.375 1 49.19 365 ALA B O 1
ATOM 5600 N N . LEU B 1 366 ? 6.23 43.188 16.672 1 46.62 366 LEU B N 1
ATOM 5601 C CA . LEU B 1 366 ? 7.504 43.125 15.961 1 46.62 366 LEU B CA 1
ATOM 5602 C C . LEU B 1 366 ? 8.258 44.469 16.109 1 46.62 366 LEU B C 1
ATOM 5604 O O . LEU B 1 366 ? 7.727 45.531 15.781 1 46.62 366 LEU B O 1
ATOM 5608 N N . GLU B 1 367 ? 9.055 44.656 17.156 1 37.47 367 GLU B N 1
ATOM 5609 C CA . GLU B 1 367 ? 10.047 45.719 17.016 1 37.47 367 GLU B CA 1
ATOM 5610 C C . GLU B 1 367 ? 10.547 45.812 15.578 1 37.47 367 GLU B C 1
ATOM 5612 O O . GLU B 1 367 ? 11.172 44.906 15.062 1 37.47 367 GLU B O 1
ATOM 5617 N N . SER B 1 368 ? 9.836 46.156 14.578 1 35.44 368 SER B N 1
ATOM 5618 C CA . SER B 1 368 ? 10.586 46.656 13.422 1 35.44 368 SER B CA 1
ATOM 5619 C C . SER B 1 368 ? 11.922 47.25 13.844 1 35.44 368 SER B C 1
ATOM 5621 O O . SER B 1 368 ? 11.984 48.031 14.797 1 35.44 368 SER B O 1
ATOM 5623 N N . LYS B 1 369 ? 13.133 46.656 13.695 1 35.62 369 LYS B N 1
ATOM 5624 C CA . LYS B 1 369 ? 14.383 47.406 13.562 1 35.62 369 LYS B CA 1
ATOM 5625 C C . LYS B 1 369 ? 14.148 48.75 12.867 1 35.62 369 LYS B C 1
ATOM 5627 O O . LYS B 1 369 ? 13.656 48.781 11.742 1 35.62 369 LYS B O 1
ATOM 5632 N N . LYS B 1 370 ? 14.273 49.875 13.625 1 30.06 370 LYS B N 1
ATOM 5633 C CA . LYS B 1 370 ? 15.047 51 13.102 1 30.06 370 LYS B CA 1
ATOM 5634 C C . LYS B 1 370 ? 16.406 50.531 12.562 1 30.06 370 LYS B C 1
ATOM 5636 O O . LYS B 1 370 ? 17.094 49.719 13.219 1 30.06 370 LYS B O 1
#

Secondary structure (DSSP, 8-state):
-EEEEEEE-STTS--EEEEEEPPPPPTT-EEEEEEEEEE-HHHHHHHHT--TT--SSEE---EEEEEEEEESS--B-TTSPBP-TT-EEEE-SEE--SSSHHHHTS--GGG-TT-EETTTS--TTSTTS--SSSBSEEEE-TT--EEE--TTS-GGGTGGGGTHHHHHHHHHHT----TT-EEEEE--SHHHHHHHHHHHHHT-SEEEEEES-HHHHHHHHHHT-SEEEETTTS-HHHHHHHHHHHTTTS-EEEEEE-S-STTHHHHHHHTEEEEEEEEE----S----EEE-IIIIIITTT-EEEE-----HHHHHHHHHHHHHTHHHHHHHEEEEE-GGGHHHHHHHHHTT--SEEEE-SSS------/-EEEEEEE-STTS--EEEEEEPPPPPTT-EEEEEEEEEE-HHHHHHHHT--TT--SSEE---EEEEEEEEESS--B-TTSPBP-TT-EEEE-SEE--SSSHHHHTS--GGG-TT-EETTTS--TTSTTS--SSSBSEEEE-TT--EEE--TTS-GGGTGGGGTHHHHHHHHHHT----TT-EEEEE--SHHHHHHHHHHHHHT-SEEEEEES-HHHHHHHHHHT-SEEEETTTS-HHHHHHHHHHHTTTS-EEEEEE-S-STTHHHHHHHTEEEEEEEEE----S----EEE-IIIIIITTT-EEEE-----HHHHHHHHHHHHHTHHHHHHHEEEEE-GGGHHHHHHHHHTT--SEEEE-SSS------

Sequence (740 aa):
MKSKAMVLKEFMKPLEMVEIEIPTLKEGEVLIKIEAAGVCGSDVHMWKGEDPRTPLPIILGHEGVGRVQEIKGEKQTIYGEELKAGDLIIWNRGVTCDKCFACKILKDPSLCKNRKVYGINQSSAVFPYLNGCYSEYVILNGNTDIFKVEESIDPALLVSASCSGATVAHAFDMVSGILGDTVVIQGPGPLGVYAVAFAKNIGASEIVVIGGSKERLDLCKHLGATLILDRHETSITERNEIVMEKTRGMGADLVIEAVGTRGVAEEGLKLLRTGGTYLSTGYAQPAGKESIDFYRDIVSKNITIKGVWVSDTKHTKMAMDIVMKNKKDFAKLISHRFSLEEANKAIEAMNSKEALKAVLMPDEALESKKMKSKAMVLKEFMKPLEMVEIEIPTLKEGEVLIKIEAAGVCGSDVHMWKGEDPRTPLPIILGHEGVGRVQEIKGEKQTIYGEELKAGDLIIWNRGVTCDKCFACKILKDPSLCKNRKVYGINQSSAVFPYLNGCYSEYVILNGNTDIFKVEESIDPALLVSASCSGATVAHAFDMVSGILGDTVVIQGPGPLGVYAVAFAKNIGASEIVVIGGSKERLDLCKHLGATLILDRHETSITERNEIVMEKTRGMGADLVIEAVGTRGVAEEGLKLLRTGGTYLSTGYAQPAGKESIDFYRDIVSKNITIKGVWVSDTKHTKMAMDIVMKNKKDFAKLISHRFSLEEANKAIEAMNSKEALKAVLMPDEALESKK

InterPro domains:
  IPR011032 GroES-like superfamily [SSF50129] (2-170)
  IPR013149 Alcohol dehydrogenase-like, C-terminal [PF00107] (190-321)
  IPR013154 Alcohol dehydrogenase-like, N-terminal [PF08240] (27-144)
  IPR020843 Enoylreductase domain [SM00829] (10-360)
  IPR036291 NAD(P)-binding domain superfamily [SSF51735] (153-329)
  IPR050129 Zinc-containing alcohol dehydrogenase [PTHR43401] (4-362)

Solvent-accessible surface area (backbone atoms only — not comparable to full-atom values): 36592 Å² total; per-residue (Å²): 109,71,30,51,27,37,31,36,68,48,67,74,48,76,56,40,82,40,79,39,73,61,64,85,70,51,82,35,18,33,37,27,39,32,50,16,17,26,59,50,74,65,50,43,37,42,41,61,57,61,40,91,63,53,42,72,40,18,23,38,26,48,14,45,19,27,26,32,63,43,64,32,77,74,50,55,30,80,85,67,44,77,62,51,70,65,44,38,32,40,46,43,35,62,31,58,72,74,68,46,64,31,34,65,72,67,63,37,54,47,63,30,90,66,47,44,30,37,20,49,55,38,34,34,83,38,91,81,32,34,34,12,33,40,22,40,37,30,54,42,56,54,74,45,50,35,42,78,50,71,79,85,53,66,49,66,60,51,11,50,16,44,46,42,23,4,27,41,32,38,50,55,68,75,55,79,83,48,59,63,27,35,35,37,34,38,22,50,43,62,39,22,45,41,44,37,43,50,40,45,76,58,36,36,68,36,32,35,37,35,35,75,52,66,70,40,49,51,50,36,42,74,53,49,34,72,40,79,44,47,55,84,79,40,53,73,68,53,51,44,50,52,48,21,59,76,40,76,66,51,30,23,46,31,33,38,39,29,62,38,49,64,57,50,64,59,54,50,50,70,39,39,17,70,59,15,39,36,39,37,57,25,40,83,40,86,44,60,61,36,72,40,38,52,22,78,56,24,12,71,28,29,20,34,39,34,24,37,41,59,44,43,63,70,17,28,53,51,17,44,52,52,39,69,76,36,47,74,58,44,48,66,44,55,63,40,78,35,33,51,91,36,45,58,57,44,45,48,32,48,68,71,59,72,32,76,24,32,31,30,24,46,67,50,71,63,74,67,82,128,108,73,30,53,29,36,30,35,69,48,67,75,47,77,56,40,82,40,77,40,74,60,64,85,71,51,82,36,18,33,37,28,39,32,50,17,18,25,59,50,74,63,51,43,36,42,41,61,59,61,41,93,62,52,43,73,39,18,24,40,26,49,15,43,19,25,26,32,63,42,64,32,78,75,51,55,30,80,84,66,45,77,61,50,69,64,44,38,32,40,47,44,36,62,31,57,71,74,69,46,65,31,34,64,71,67,64,36,54,48,62,29,89,67,47,44,31,38,21,49,54,39,35,34,83,38,92,80,32,34,36,13,31,40,22,39,36,29,56,43,56,54,75,43,52,35,40,78,50,69,80,85,54,66,51,67,60,51,11,51,18,44,46,42,23,4,29,40,33,37,49,55,69,73,55,79,85,49,59,64,29,36,37,36,32,38,22,49,43,64,40,23,43,41,43,38,44,52,41,47,75,60,36,36,69,37,33,35,37,34,32,75,50,66,70,40,49,51,51,36,42,74,54,48,34,73,39,81,43,47,56,84,80,40,53,73,69,54,52,43,50,51,48,21,59,75,42,78,65,50,29,24,47,32,32,38,39,28,61,40,52,65,56,49,64,60,54,51,51,71,40,40,16,70,59,14,38,37,40,38,56,25,39,83,40,84,46,61,60,37,71,41,39,54,21,78,56,24,12,71,28,29,20,37,40,34,24,37,40,58,44,44,63,70,16,28,53,50,16,45,52,52,39,67,76,37,47,74,60,43,50,66,44,56,62,39,77,35,33,51,91,37,46,58,58,45,45,48,33,49,67,71,60,71,32,77,24,32,31,28,24,47,67,48,72,62,73,69,80,127